Protein AF-A0A660RYU9-F1 (afdb_monomer_lite)

Secondary structure (DSSP, 8-state):
---------S--SSHHHHHHHHHHHHHHIIIIIIHHHHHHHHHHHHHHHHHHHHHHHHHHHHHHHHHHHHHHHHHSS--HHHHHHHHHHHHHHH-----HHHHHHT-SS---HHHHHHHHHHHHHHHHHHHSPPHHHHHH-TTHHHHHHHHHHHHHHHHHHHHHHHHHHHSTTTTHHHHTHHHHHHHHTTHHHHHHHHHHHHHIIIIIHHHHHHHHHHH------HHHHHHHHHTTSS-HHHHHHHHHHTT--HHHHHHHHHHTS-PPPHHHHHHHHHTTSS-HHHHHHHHHHTT--HHHHHHHHHHHHHHHHHHHHHHHHHHHHHHHHTTSS-HHHHHHHHHHTT--HHHHHHHHHHHHHHHHS--PPPHHHHHHHHHTTSS-HHHHHHHHHHTT--HHHHHHHHHHHH-

Radius of gyration: 52.43 Å; chains: 1; bounding box: 134×96×110 Å

Foldseek 3Di:
DDDDDPPDDPPPPPPPVVVVVVVVVVVCCCPPPCPPPVVVVVVVVVVVVVVCVVVVVVVCVVCVVVVVVVCCVVVVPPPLCPLVVVQVCCCVLQVAHDDSVVCVVQPDDDDDPVNVVVVCCRRVVSVCVQQDDDPVCCVVPVCVNVVSLVVSVVVLVVVLVVCLVVCVVPVVPPCVPVSCVSVVVCVVVVSVVVNCVSCVVVCCVVPVVVVVVVCCVVVVPDADDLLRLLVCVVVVVDDPVVSQVSVVVVVDDPVVNVVSNLVPPDQDDLVRLLVCCVVVVDDLVRQLVSVVSVVDDSVRSNVSSVCSPCVVVLVVLVVVLVVLLVCVLVVNDDPVVSVVSCVVSVPDPVRSVVSVVVSVVVVVPPPQQDLVRLLVCVLVVVAPLVRSLVSVVVVPDDSVRSNVSNVVSVD

Sequence (411 aa):
MPPELGRLAGLARGRGFLASVVRAILNFISDVVAGPLLKPFMAITTRISLWVQTSSARFTWVAAKHLTLAIFTNLTKPLPDFADFVAAFMSQVLGVSIDREYLRQQALPRWSRDVATRLGEAILKPMLGMILPTQKELKENPLAGIERFFSVNLKMQMSSWFLDLFGEIYSLGKIRALRNLPHNISWSLGLGWLSWLALGTPFRIAFVQPAEDYFNWIYRPARLTAAQVVDAYRKRLISKRTFQTLMAQLGYNDDFMYILYSLEEKEFTDSVLRRLLALDWIDLEDVEEELKRRGYTEKRAKLLARLLRDERKFDLIDKIVEEAIKRFQEGVIREEELERYLKAARWSEEERRLLFALIELKKRERRQLTPAQIASAYKQGLLPRALAKERLIELGFTEEDAELYISLKEK

Structure (mmCIF, N/CA/C/O backbone):
data_AF-A0A660RYU9-F1
#
_entry.id   AF-A0A660RYU9-F1
#
loop_
_atom_site.group_PDB
_atom_site.id
_atom_site.type_symbol
_atom_site.label_atom_id
_atom_site.label_alt_id
_atom_site.label_comp_id
_atom_site.label_asym_id
_atom_site.label_entity_id
_atom_site.label_seq_id
_atom_site.pdbx_PDB_ins_code
_atom_site.Cartn_x
_atom_site.Cartn_y
_atom_site.Cartn_z
_atom_site.occupancy
_atom_site.B_iso_or_equiv
_atom_site.auth_seq_id
_atom_site.auth_comp_id
_atom_site.auth_asym_id
_atom_site.auth_atom_id
_atom_site.pdbx_PDB_model_num
ATOM 1 N N . MET A 1 1 ? 28.788 -48.571 -20.718 1.00 49.59 1 MET A N 1
ATOM 2 C CA . MET A 1 1 ? 29.283 -49.486 -21.772 1.00 49.59 1 MET A CA 1
ATOM 3 C C . MET A 1 1 ? 28.427 -49.277 -23.007 1.00 49.59 1 MET A C 1
ATOM 5 O O . MET A 1 1 ? 27.210 -49.315 -22.870 1.00 49.59 1 MET A O 1
ATOM 9 N N . PRO A 1 2 ? 29.050 -48.873 -24.124 1.00 38.44 2 PRO A N 1
ATOM 10 C CA . PRO A 1 2 ? 29.442 -49.845 -25.150 1.00 38.44 2 PRO A CA 1
ATOM 11 C C . PRO A 1 2 ? 30.931 -49.734 -25.562 1.00 38.44 2 PRO A C 1
ATOM 13 O O . PRO A 1 2 ? 31.581 -48.748 -25.209 1.00 38.44 2 PRO A O 1
ATOM 16 N N . PRO A 1 3 ? 31.486 -50.752 -26.249 1.00 54.75 3 PRO A N 1
ATOM 17 C CA . PRO A 1 3 ? 32.877 -50.804 -26.698 1.00 54.75 3 PRO A CA 1
ATOM 18 C C . PRO A 1 3 ? 33.001 -50.352 -28.161 1.00 54.75 3 PRO A C 1
ATOM 20 O O . PRO A 1 3 ? 32.151 -50.719 -28.952 1.00 54.75 3 PRO A O 1
ATOM 23 N N . GLU A 1 4 ? 34.040 -49.586 -28.508 1.00 49.59 4 GLU A N 1
ATOM 24 C CA . GLU A 1 4 ? 34.749 -49.579 -29.811 1.00 49.59 4 GLU A CA 1
ATOM 25 C C . GLU A 1 4 ? 35.727 -48.387 -29.844 1.00 49.59 4 GLU A C 1
ATOM 27 O O . GLU A 1 4 ? 35.398 -47.304 -30.308 1.00 49.59 4 GLU A O 1
ATOM 32 N N . LEU A 1 5 ? 36.949 -48.564 -29.326 1.00 46.91 5 LEU A N 1
ATOM 33 C CA . LEU A 1 5 ? 38.071 -47.634 -29.541 1.00 46.91 5 LEU A CA 1
ATOM 34 C C . LEU A 1 5 ? 39.397 -48.397 -29.410 1.00 46.91 5 LEU A C 1
ATOM 36 O O . LEU A 1 5 ? 40.123 -48.298 -28.425 1.00 46.91 5 LEU A O 1
ATOM 40 N N . GLY A 1 6 ? 39.702 -49.212 -30.417 1.00 52.78 6 GLY A N 1
ATOM 41 C CA . GLY A 1 6 ? 40.923 -50.010 -30.447 1.00 52.78 6 GLY A CA 1
ATOM 42 C C . GLY A 1 6 ? 41.391 -50.286 -31.864 1.00 52.78 6 GLY A C 1
ATOM 43 O O . GLY A 1 6 ? 41.332 -51.432 -32.288 1.00 52.78 6 GLY A O 1
ATOM 44 N N . ARG A 1 7 ? 41.821 -49.248 -32.607 1.00 52.00 7 ARG A N 1
ATOM 45 C CA . ARG A 1 7 ? 42.565 -49.400 -33.880 1.00 52.00 7 ARG A CA 1
ATOM 46 C C . ARG A 1 7 ? 43.175 -48.092 -34.429 1.00 52.00 7 ARG A C 1
ATOM 48 O O . ARG A 1 7 ? 42.962 -47.760 -35.582 1.00 52.00 7 ARG A O 1
ATOM 55 N N . LEU A 1 8 ? 43.980 -47.350 -33.657 1.00 48.44 8 LEU A N 1
ATOM 56 C CA . LEU A 1 8 ? 44.830 -46.266 -34.208 1.00 48.44 8 LEU A CA 1
ATOM 57 C C . LEU A 1 8 ? 46.166 -46.109 -33.448 1.00 48.44 8 LEU A C 1
ATOM 59 O O . LEU A 1 8 ? 46.441 -45.073 -32.855 1.00 48.44 8 LEU A O 1
ATOM 63 N N . ALA A 1 9 ? 47.026 -47.133 -33.480 1.00 48.75 9 ALA A N 1
ATOM 64 C CA . ALA A 1 9 ? 48.369 -47.083 -32.872 1.00 48.75 9 ALA A CA 1
ATOM 65 C C . ALA A 1 9 ? 49.519 -47.441 -33.846 1.00 48.75 9 ALA A C 1
ATOM 67 O O . ALA A 1 9 ? 50.555 -47.945 -33.424 1.00 48.75 9 ALA A O 1
ATOM 68 N N . GLY A 1 10 ? 49.359 -47.183 -35.154 1.00 49.81 10 GLY A N 1
ATOM 69 C CA . GLY A 1 10 ? 50.318 -47.620 -36.188 1.00 49.81 10 GLY A CA 1
ATOM 70 C C . GLY A 1 10 ? 51.066 -46.544 -36.993 1.00 49.81 10 GLY A C 1
ATOM 71 O O . GLY A 1 10 ? 51.933 -46.902 -37.780 1.00 49.81 10 GLY A O 1
ATOM 72 N N . LEU A 1 11 ? 50.784 -45.241 -36.840 1.00 51.44 11 LEU A N 1
ATOM 73 C CA . LEU A 1 11 ? 51.283 -44.195 -37.767 1.00 51.44 11 LEU A CA 1
ATOM 74 C C . LEU A 1 11 ? 52.086 -43.056 -37.101 1.00 51.44 11 LEU A C 1
ATOM 76 O O . LEU A 1 11 ? 52.089 -41.922 -37.574 1.00 51.44 11 LEU A O 1
ATOM 80 N N . ALA A 1 12 ? 52.811 -43.346 -36.017 1.00 50.84 12 ALA A N 1
ATOM 81 C CA . ALA A 1 12 ? 53.565 -42.339 -35.254 1.00 50.84 12 ALA A CA 1
ATOM 82 C C . ALA A 1 12 ? 55.105 -42.445 -35.348 1.00 50.84 12 ALA A C 1
ATOM 84 O O . ALA A 1 12 ? 55.797 -41.914 -34.485 1.00 50.84 12 ALA A O 1
ATOM 85 N N . ARG A 1 13 ? 55.679 -43.086 -36.384 1.00 53.75 13 ARG A N 1
ATOM 86 C CA . ARG A 1 13 ? 57.154 -43.151 -36.571 1.00 53.75 13 ARG A CA 1
ATOM 87 C C . ARG A 1 13 ? 57.722 -42.430 -37.805 1.00 53.75 13 ARG A C 1
ATOM 89 O O . ARG A 1 13 ? 58.932 -42.419 -37.977 1.00 53.75 13 ARG A O 1
ATOM 96 N N . GLY A 1 14 ? 56.902 -41.760 -38.624 1.00 53.19 14 GLY A N 1
ATOM 97 C CA . GLY A 1 14 ? 57.367 -41.079 -39.852 1.00 53.19 14 GLY A CA 1
ATOM 98 C C . GLY A 1 14 ? 57.583 -39.557 -39.770 1.00 53.19 14 GLY A C 1
ATOM 99 O O . GLY A 1 14 ? 58.163 -38.974 -40.681 1.00 53.19 14 GLY A O 1
ATOM 100 N N . ARG A 1 15 ? 57.127 -38.875 -38.706 1.00 52.44 15 ARG A N 1
ATOM 101 C CA . ARG A 1 15 ? 57.098 -37.392 -38.662 1.00 52.44 15 ARG A CA 1
ATOM 102 C C . ARG A 1 15 ? 58.424 -36.718 -38.278 1.00 52.44 15 ARG A C 1
ATOM 104 O O . ARG A 1 15 ? 58.591 -35.536 -38.558 1.00 52.44 15 ARG A O 1
ATOM 111 N N . GLY A 1 16 ? 59.374 -37.446 -37.686 1.00 60.50 16 GLY A N 1
ATOM 112 C CA . GLY A 1 16 ? 60.662 -36.874 -37.263 1.00 60.50 16 GLY A CA 1
ATOM 113 C C . GLY A 1 16 ? 61.610 -36.544 -38.421 1.00 60.50 16 GLY A C 1
ATOM 114 O O . GLY A 1 16 ? 62.287 -35.521 -38.388 1.00 60.50 16 GLY A O 1
ATOM 115 N N . PHE A 1 17 ? 61.615 -37.368 -39.473 1.00 68.56 17 PHE A N 1
ATOM 116 C CA . PHE A 1 17 ? 62.574 -37.258 -40.577 1.00 68.56 17 PHE A CA 1
ATOM 117 C C . PHE A 1 17 ? 62.232 -36.129 -41.563 1.00 68.56 17 PHE A C 1
ATOM 119 O O . PHE A 1 17 ? 63.109 -35.393 -42.008 1.00 68.56 17 PHE A O 1
ATOM 126 N N . LEU A 1 18 ? 60.944 -35.917 -41.856 1.00 64.25 18 LEU A N 1
ATOM 127 C CA . LEU A 1 18 ? 60.528 -34.826 -42.745 1.00 64.25 18 LEU A CA 1
ATOM 128 C C . LEU A 1 18 ? 60.808 -33.449 -42.120 1.00 64.25 18 LEU A C 1
ATOM 130 O O . LEU A 1 18 ? 61.234 -32.521 -42.803 1.00 64.25 18 LEU A O 1
ATOM 134 N N . ALA A 1 19 ? 60.619 -33.328 -40.802 1.00 69.94 19 ALA A N 1
ATOM 135 C CA . ALA A 1 19 ? 60.858 -32.086 -40.077 1.00 69.94 19 ALA A CA 1
ATOM 136 C C . ALA A 1 19 ? 62.350 -31.716 -40.008 1.00 69.94 19 ALA A C 1
ATOM 138 O O . ALA A 1 19 ? 62.674 -30.528 -40.023 1.00 69.94 19 ALA A O 1
ATOM 139 N N . SER A 1 20 ? 63.263 -32.696 -39.962 1.00 74.81 20 SER A N 1
ATOM 140 C CA . SER A 1 20 ? 64.707 -32.427 -39.978 1.00 74.81 20 SER A CA 1
ATOM 141 C C . SER A 1 20 ? 65.204 -32.016 -41.365 1.00 74.81 20 SER A C 1
ATOM 143 O O . SER A 1 20 ? 66.007 -31.091 -41.468 1.00 74.81 20 SER A O 1
ATOM 145 N N . VAL A 1 21 ? 64.686 -32.634 -42.432 1.00 74.19 21 VAL A N 1
ATOM 146 C CA . VAL A 1 21 ? 65.067 -32.302 -43.817 1.00 74.19 21 VAL A CA 1
ATOM 147 C C . VAL A 1 21 ? 64.586 -30.902 -44.210 1.00 74.19 21 VAL A C 1
ATOM 149 O O . VAL A 1 21 ? 65.364 -30.113 -44.740 1.00 74.19 21 VAL A O 1
ATOM 152 N N . VAL A 1 22 ? 63.343 -30.538 -43.873 1.00 73.44 22 VAL A N 1
ATOM 153 C CA . VAL A 1 22 ? 62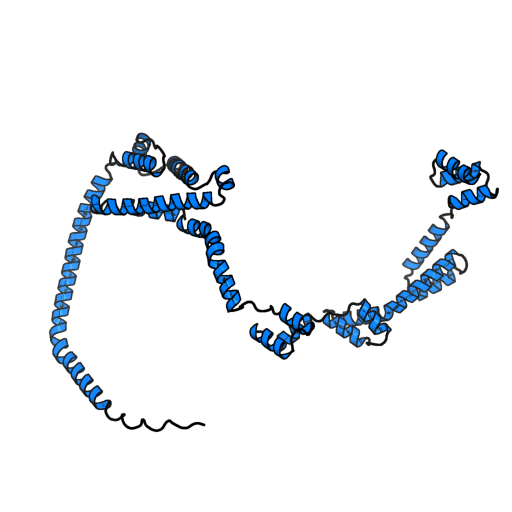.809 -29.191 -44.151 1.00 73.44 22 VAL A CA 1
ATOM 154 C C . VAL A 1 22 ? 63.606 -28.111 -43.414 1.00 73.44 22 VAL A C 1
ATOM 156 O O . VAL A 1 22 ? 63.889 -27.054 -43.976 1.00 73.44 22 VAL A O 1
ATOM 159 N N . ARG A 1 23 ? 64.031 -28.382 -42.174 1.00 77.44 23 ARG A N 1
ATOM 160 C CA . ARG A 1 23 ? 64.820 -27.430 -41.382 1.00 77.44 23 ARG A CA 1
ATOM 161 C C . ARG A 1 23 ? 66.232 -27.234 -41.948 1.00 77.44 23 ARG A C 1
ATOM 163 O O . ARG A 1 23 ? 66.719 -26.110 -41.970 1.00 77.44 23 ARG A O 1
ATOM 170 N N . ALA A 1 24 ? 66.856 -28.295 -42.464 1.00 78.62 24 ALA A N 1
ATOM 171 C CA . ALA A 1 24 ? 68.161 -28.206 -43.120 1.00 78.62 24 ALA A CA 1
ATOM 172 C C . ALA A 1 24 ? 68.103 -27.400 -44.433 1.00 78.62 24 ALA A C 1
ATOM 174 O O . ALA A 1 24 ? 68.978 -26.573 -44.683 1.00 78.62 24 ALA A O 1
ATOM 175 N N . ILE A 1 25 ? 67.045 -27.580 -45.233 1.00 71.00 25 ILE A N 1
ATOM 176 C CA . ILE A 1 25 ? 66.846 -26.834 -46.487 1.00 71.00 25 ILE A CA 1
ATOM 177 C C . ILE A 1 25 ? 66.604 -25.343 -46.212 1.00 71.00 25 ILE A C 1
ATOM 179 O O . ILE A 1 25 ? 67.188 -24.494 -46.881 1.00 71.00 25 ILE A O 1
ATOM 183 N N . LEU A 1 26 ? 65.794 -25.009 -45.202 1.00 70.38 26 LEU A N 1
ATOM 184 C CA . LEU A 1 26 ? 65.529 -23.613 -44.835 1.00 70.38 26 LEU A CA 1
ATOM 185 C C . LEU A 1 26 ? 66.786 -22.890 -44.333 1.00 70.38 26 LEU A C 1
ATOM 187 O O . LEU A 1 26 ? 67.020 -21.745 -44.720 1.00 70.38 26 LEU A O 1
ATOM 191 N N . ASN A 1 27 ? 67.622 -23.566 -43.542 1.00 76.12 27 ASN A N 1
ATOM 192 C CA . ASN A 1 27 ? 68.881 -22.990 -43.070 1.00 76.12 27 ASN A CA 1
ATOM 193 C C . ASN A 1 27 ? 69.871 -22.772 -44.227 1.00 76.12 27 ASN A C 1
ATOM 195 O O . ASN A 1 27 ? 70.494 -21.719 -44.307 1.00 76.12 27 ASN A O 1
ATOM 199 N N . PHE A 1 28 ? 69.949 -23.700 -45.186 1.00 74.00 28 PHE A N 1
ATOM 200 C CA . PHE A 1 28 ? 70.798 -23.534 -46.370 1.00 74.00 28 PHE A CA 1
ATOM 201 C C . PHE A 1 28 ? 70.354 -22.358 -47.257 1.00 74.00 28 PHE A C 1
ATOM 203 O O . PHE A 1 28 ? 71.186 -21.573 -47.710 1.00 74.00 28 PHE A O 1
ATOM 210 N N . ILE A 1 29 ? 69.045 -22.188 -47.475 1.00 63.22 29 ILE A N 1
ATOM 211 C CA . ILE A 1 29 ? 68.505 -21.062 -48.258 1.00 63.22 29 ILE A CA 1
ATOM 212 C C . ILE A 1 29 ? 68.775 -19.724 -47.550 1.00 63.22 29 ILE A C 1
ATOM 214 O O . ILE A 1 29 ? 69.173 -18.754 -48.198 1.00 63.22 29 ILE A O 1
ATOM 218 N N . SER A 1 30 ? 68.608 -19.675 -46.226 1.00 66.38 30 SER A N 1
ATOM 219 C CA . SER A 1 30 ? 68.914 -18.487 -45.419 1.00 66.38 30 SER A CA 1
ATOM 220 C C . SER A 1 30 ? 70.394 -18.098 -45.515 1.00 66.38 30 SER A C 1
ATOM 222 O O . SER A 1 30 ? 70.722 -16.944 -45.803 1.00 66.38 30 SER A O 1
ATOM 224 N N . ASP A 1 31 ? 71.292 -19.065 -45.337 1.00 69.25 31 ASP A N 1
ATOM 225 C CA . ASP A 1 31 ? 72.711 -18.765 -45.143 1.00 69.25 31 ASP A CA 1
ATOM 226 C C . ASP A 1 31 ? 73.472 -18.585 -46.462 1.00 69.25 31 ASP A C 1
ATOM 228 O O . ASP A 1 31 ? 74.396 -17.774 -46.534 1.00 69.25 31 ASP A O 1
ATOM 232 N N . VAL A 1 32 ? 73.061 -19.277 -47.530 1.00 64.06 32 VAL A N 1
ATOM 233 C CA . VAL A 1 32 ? 73.774 -19.258 -48.819 1.00 64.06 32 VAL A CA 1
ATOM 234 C C . VAL A 1 32 ? 73.149 -18.286 -49.820 1.00 64.06 32 VAL A C 1
ATOM 236 O O . VAL A 1 32 ? 73.876 -17.619 -50.555 1.00 64.06 32 VAL A O 1
ATOM 239 N N . VAL A 1 33 ? 71.817 -18.167 -49.851 1.00 58.94 33 VAL A N 1
ATOM 240 C CA . VAL A 1 33 ? 71.118 -17.377 -50.882 1.00 58.94 33 VAL A CA 1
ATOM 241 C C . VAL A 1 33 ? 70.778 -15.973 -50.386 1.00 58.94 33 VAL A C 1
ATOM 243 O O . VAL A 1 33 ? 70.973 -15.000 -51.115 1.00 58.94 33 VAL A O 1
ATOM 246 N N . ALA A 1 34 ? 70.305 -15.835 -49.144 1.00 56.84 34 ALA A N 1
ATOM 247 C CA . ALA A 1 34 ? 69.896 -14.532 -48.623 1.00 56.84 34 ALA A CA 1
ATOM 248 C C . ALA A 1 34 ? 71.085 -13.706 -48.091 1.00 56.84 34 ALA A C 1
ATOM 250 O O . ALA A 1 34 ? 71.183 -12.517 -48.380 1.00 56.84 34 ALA A O 1
ATOM 251 N N . GLY A 1 35 ? 72.039 -14.301 -47.373 1.00 62.44 35 GLY A N 1
ATOM 252 C CA . GLY A 1 35 ? 73.116 -13.556 -46.697 1.00 62.44 35 GLY A CA 1
ATOM 253 C C . GLY A 1 35 ? 73.954 -12.592 -47.572 1.00 62.44 35 GLY A C 1
ATOM 254 O O . GLY A 1 35 ? 74.099 -11.423 -47.192 1.00 62.44 35 GLY A O 1
ATOM 255 N N . PRO A 1 36 ? 74.504 -13.023 -48.728 1.00 63.31 36 PRO A N 1
ATOM 256 C CA . PRO A 1 36 ? 75.449 -12.204 -49.504 1.00 63.31 36 PRO A CA 1
ATOM 257 C C . PRO A 1 36 ? 74.794 -11.164 -50.428 1.00 63.31 36 PRO A C 1
ATOM 259 O O . PRO A 1 36 ? 75.385 -10.116 -50.684 1.00 63.31 36 PRO A O 1
ATOM 262 N N . LEU A 1 37 ? 73.575 -11.423 -50.919 1.00 57.09 37 LEU A N 1
ATOM 263 C CA . LEU A 1 37 ? 72.894 -10.570 -51.907 1.00 57.09 37 LEU A CA 1
ATOM 264 C C . LEU A 1 37 ? 71.907 -9.576 -51.278 1.00 57.09 37 LEU A C 1
ATOM 266 O O . LEU A 1 37 ? 71.734 -8.473 -51.801 1.00 57.09 37 LEU A O 1
ATOM 270 N N . LEU A 1 38 ? 71.298 -9.908 -50.133 1.00 60.53 38 LEU A N 1
ATOM 271 C CA . LEU A 1 38 ? 70.283 -9.039 -49.524 1.00 60.53 38 LEU A CA 1
ATOM 272 C C . LEU A 1 38 ? 70.888 -7.758 -48.938 1.00 60.53 38 LEU A C 1
ATOM 274 O O . LEU A 1 38 ? 70.277 -6.697 -49.021 1.00 60.53 38 LEU A O 1
ATOM 278 N N . LYS A 1 39 ? 72.098 -7.824 -48.367 1.00 65.50 39 LYS A N 1
ATOM 279 C CA . LYS A 1 39 ? 72.768 -6.656 -47.767 1.00 65.50 39 LYS A CA 1
ATOM 280 C C . LYS A 1 39 ? 73.077 -5.539 -48.780 1.00 65.50 39 LYS A C 1
ATOM 282 O O . LYS A 1 39 ? 72.679 -4.403 -48.515 1.00 65.50 39 LYS A O 1
ATOM 287 N N . PRO A 1 40 ? 73.730 -5.799 -49.930 1.00 66.38 40 PRO A N 1
ATOM 288 C CA . PRO A 1 40 ? 73.961 -4.757 -50.931 1.00 66.38 40 PRO A CA 1
ATOM 289 C C . PRO A 1 40 ? 72.658 -4.275 -51.583 1.00 66.38 40 PRO A C 1
ATOM 291 O O . PRO A 1 40 ? 72.509 -3.075 -51.809 1.00 66.38 40 PRO A O 1
ATOM 294 N N . PHE A 1 41 ? 71.681 -5.161 -51.805 1.00 65.50 41 PHE A N 1
ATOM 295 C CA . PHE A 1 41 ? 70.374 -4.773 -52.340 1.00 65.50 41 PHE A CA 1
ATOM 296 C C . PHE A 1 41 ? 69.625 -3.821 -51.396 1.00 65.50 41 PHE A C 1
ATOM 298 O O . PHE A 1 41 ? 69.189 -2.754 -51.823 1.00 65.50 41 PHE A O 1
ATOM 305 N N . MET A 1 42 ? 69.562 -4.139 -50.099 1.00 65.12 42 MET A N 1
ATOM 306 C CA . MET A 1 42 ? 68.939 -3.275 -49.090 1.00 65.12 42 MET A CA 1
ATOM 307 C C . MET A 1 42 ? 69.674 -1.938 -48.938 1.00 65.12 42 MET A C 1
ATOM 309 O O . MET A 1 42 ? 69.041 -0.902 -48.751 1.00 65.12 42 MET A O 1
ATOM 313 N N . ALA A 1 43 ? 71.003 -1.912 -49.074 1.00 70.81 43 ALA A N 1
ATOM 314 C CA . ALA A 1 43 ? 71.763 -0.662 -49.058 1.00 70.81 43 ALA A CA 1
ATOM 315 C C . ALA A 1 43 ? 71.441 0.235 -50.271 1.00 70.81 43 ALA A C 1
ATOM 317 O O . ALA A 1 43 ? 71.323 1.454 -50.124 1.00 70.81 43 ALA A O 1
ATOM 318 N N . ILE A 1 44 ? 71.256 -0.355 -51.457 1.00 67.31 44 ILE A N 1
ATOM 319 C CA . ILE A 1 44 ? 70.885 0.364 -52.683 1.00 67.31 44 ILE A CA 1
ATOM 320 C C . ILE A 1 44 ? 69.445 0.878 -52.597 1.00 67.31 44 ILE A C 1
ATOM 322 O O . ILE A 1 44 ? 69.214 2.062 -52.843 1.00 67.31 44 ILE A O 1
ATOM 326 N N . THR A 1 45 ? 68.484 0.047 -52.184 1.00 59.78 45 THR A N 1
ATOM 327 C CA . THR A 1 45 ? 67.079 0.468 -52.051 1.00 59.78 45 THR A CA 1
ATOM 328 C C . THR A 1 45 ? 66.910 1.547 -50.988 1.00 59.78 45 THR A C 1
ATOM 330 O O . THR A 1 45 ? 66.172 2.504 -51.208 1.00 59.78 45 THR A O 1
ATOM 333 N N . THR A 1 46 ? 67.659 1.474 -49.885 1.00 67.75 46 THR A N 1
ATOM 334 C CA . THR A 1 46 ? 67.637 2.513 -48.845 1.00 67.75 46 THR A CA 1
ATOM 335 C C . THR A 1 46 ? 68.210 3.834 -49.364 1.00 67.75 46 THR A C 1
ATOM 337 O O . THR A 1 46 ? 67.625 4.886 -49.120 1.00 67.75 46 THR A O 1
ATOM 340 N N . ARG A 1 47 ? 69.306 3.811 -50.139 1.00 66.69 47 ARG A N 1
ATOM 341 C CA . ARG A 1 47 ? 69.883 5.029 -50.743 1.00 66.69 47 ARG A CA 1
ATOM 342 C C . ARG A 1 47 ? 68.989 5.632 -51.828 1.00 66.69 47 ARG A C 1
ATOM 344 O O . ARG A 1 47 ? 68.839 6.850 -51.860 1.00 66.69 47 ARG A O 1
ATOM 351 N N . ILE A 1 48 ? 68.360 4.804 -52.664 1.00 52.78 48 ILE A N 1
ATOM 352 C CA . ILE A 1 48 ? 67.377 5.253 -53.661 1.00 52.78 48 ILE A CA 1
ATOM 353 C C . ILE A 1 48 ? 66.149 5.838 -52.956 1.00 52.78 48 ILE A C 1
ATOM 355 O O . ILE A 1 48 ? 65.709 6.922 -53.319 1.00 52.78 48 ILE A O 1
ATOM 359 N N . SER A 1 49 ? 65.647 5.194 -51.899 1.00 51.69 49 SER A N 1
ATOM 360 C CA . SER A 1 49 ? 64.540 5.709 -51.084 1.00 51.69 49 SER A CA 1
ATOM 361 C C . SER A 1 49 ? 64.876 7.062 -50.457 1.00 51.69 49 SER A C 1
ATOM 363 O O . SER A 1 49 ? 64.070 7.985 -50.533 1.00 51.69 49 SER A O 1
ATOM 365 N N . LEU A 1 50 ? 66.073 7.220 -49.883 1.00 64.31 50 LEU A N 1
ATOM 366 C CA . LEU A 1 50 ? 66.501 8.488 -49.285 1.00 64.31 50 LEU A CA 1
ATOM 367 C C . LEU A 1 50 ? 66.650 9.595 -50.342 1.00 64.31 50 LEU A C 1
ATOM 369 O O . LEU A 1 50 ? 66.268 10.742 -50.107 1.00 64.31 50 LEU A O 1
ATOM 373 N N . TRP A 1 51 ? 67.181 9.261 -51.521 1.00 61.78 51 TRP A N 1
ATOM 374 C CA . TRP A 1 51 ? 67.333 10.195 -52.638 1.00 61.78 51 TRP A CA 1
ATOM 375 C C . TRP A 1 51 ? 65.985 10.599 -53.247 1.00 61.78 51 TRP A C 1
ATOM 377 O O . TRP A 1 51 ? 65.765 11.779 -53.515 1.00 61.78 51 TRP A O 1
ATOM 387 N N . VAL A 1 52 ? 65.050 9.654 -53.385 1.00 52.75 52 VAL A N 1
ATOM 388 C CA . VAL A 1 52 ? 63.674 9.920 -53.820 1.00 52.75 52 VAL A CA 1
ATOM 389 C C . VAL A 1 52 ? 62.954 10.776 -52.786 1.00 52.75 52 VAL A C 1
ATOM 391 O O . VAL A 1 52 ? 62.366 11.773 -53.176 1.00 52.75 52 VAL A O 1
ATOM 394 N N . GLN A 1 53 ? 63.064 10.478 -51.487 1.00 53.91 53 GLN A N 1
ATOM 395 C CA . GLN A 1 53 ? 62.433 11.270 -50.423 1.00 53.91 53 GLN A CA 1
ATOM 396 C C . GLN A 1 53 ? 62.985 12.699 -50.339 1.00 53.91 53 GLN A C 1
ATOM 398 O O . GLN A 1 53 ? 62.225 13.649 -50.164 1.00 53.91 53 GLN A O 1
ATOM 403 N N . THR A 1 54 ? 64.298 12.884 -50.493 1.00 62.50 54 THR A N 1
ATOM 404 C CA . THR A 1 54 ? 64.925 14.217 -50.443 1.00 62.50 54 THR A CA 1
ATOM 405 C C . THR A 1 54 ? 64.678 15.030 -51.716 1.00 62.50 54 THR A C 1
ATOM 407 O O . THR A 1 54 ? 64.429 16.235 -51.636 1.00 62.50 54 THR A O 1
ATOM 410 N N . SER A 1 55 ? 64.660 14.383 -52.884 1.00 52.22 55 SER A N 1
ATOM 411 C CA . SER A 1 55 ? 64.314 15.015 -54.164 1.00 52.22 55 SER A CA 1
ATOM 412 C C . SER A 1 55 ? 62.824 15.343 -54.248 1.00 52.22 55 SER A C 1
ATOM 414 O O . SER A 1 55 ? 62.464 16.449 -54.651 1.00 52.22 55 SER A O 1
ATOM 416 N N . SER A 1 56 ? 61.954 14.442 -53.780 1.00 47.81 56 SER A N 1
ATOM 417 C CA . SER A 1 56 ? 60.517 14.685 -53.698 1.00 47.81 56 SER A CA 1
ATOM 418 C C . SER A 1 56 ? 60.206 15.779 -52.695 1.00 47.81 56 SER A C 1
ATOM 420 O O . SER A 1 56 ? 59.361 16.601 -53.001 1.00 47.81 56 SER A O 1
ATOM 422 N N . ALA A 1 57 ? 60.899 15.847 -51.550 1.00 54.03 57 ALA A N 1
ATOM 423 C CA . ALA A 1 57 ? 60.711 16.907 -50.558 1.00 54.03 57 ALA A CA 1
ATOM 424 C C . ALA A 1 57 ? 61.149 18.286 -51.076 1.00 54.03 57 ALA A C 1
ATOM 426 O O . ALA A 1 57 ? 60.472 19.279 -50.830 1.00 54.03 57 ALA A O 1
ATOM 427 N N . ARG A 1 58 ? 62.255 18.374 -51.830 1.00 57.38 58 ARG A N 1
ATOM 428 C CA . ARG A 1 58 ? 62.683 19.641 -52.449 1.00 57.38 58 ARG A CA 1
ATOM 429 C C . ARG A 1 58 ? 61.753 20.067 -53.582 1.00 57.38 58 ARG A C 1
ATOM 431 O O . ARG A 1 58 ? 61.398 21.241 -53.655 1.00 57.38 58 ARG A O 1
ATOM 438 N N . PHE A 1 59 ? 61.317 19.129 -54.423 1.00 52.12 59 PHE A N 1
ATOM 439 C CA . PHE A 1 59 ? 60.353 19.411 -55.485 1.00 52.12 59 PHE A CA 1
ATOM 440 C C . PHE A 1 59 ? 58.983 19.791 -54.915 1.00 52.12 59 PHE A C 1
ATOM 442 O O . PHE A 1 59 ? 58.427 20.801 -55.331 1.00 52.12 59 PHE A O 1
ATOM 449 N N . THR A 1 60 ? 58.463 19.068 -53.917 1.00 52.16 60 THR A N 1
ATOM 450 C CA . THR A 1 60 ? 57.199 19.429 -53.262 1.00 52.16 60 THR A CA 1
ATOM 451 C C . THR A 1 60 ? 57.312 20.727 -52.494 1.00 52.16 60 THR A C 1
ATOM 453 O O . THR A 1 60 ? 56.346 21.468 -52.508 1.00 52.16 60 THR A O 1
ATOM 456 N N . TRP A 1 61 ? 58.450 21.076 -51.891 1.00 54.66 61 TRP A N 1
ATOM 457 C CA . TRP A 1 61 ? 58.590 22.364 -51.206 1.00 54.66 61 TRP A CA 1
ATOM 458 C C . TRP A 1 61 ? 58.658 23.545 -52.183 1.00 54.66 61 TRP A C 1
ATOM 460 O O . TRP A 1 61 ? 58.003 24.559 -51.958 1.00 54.66 61 TRP A O 1
ATOM 470 N N . VAL A 1 62 ? 59.380 23.422 -53.302 1.00 60.81 62 VAL A N 1
ATOM 471 C CA . VAL A 1 62 ? 59.444 24.472 -54.338 1.00 60.81 62 VAL A CA 1
ATOM 472 C C . VAL A 1 62 ? 58.119 24.577 -55.099 1.00 60.81 62 VAL A C 1
ATOM 474 O O . VAL A 1 62 ? 57.604 25.681 -55.281 1.00 60.81 62 VAL A O 1
ATOM 477 N N . ALA A 1 63 ? 57.516 23.444 -55.469 1.00 50.19 63 ALA A N 1
ATOM 478 C CA . ALA A 1 63 ? 56.198 23.400 -56.091 1.00 50.19 63 ALA A CA 1
ATOM 479 C C . ALA A 1 63 ? 55.115 23.895 -55.130 1.00 50.19 63 ALA A C 1
ATOM 481 O O . ALA A 1 63 ? 54.294 24.701 -55.539 1.00 50.19 63 ALA A O 1
ATOM 482 N N . ALA A 1 64 ? 55.140 23.515 -53.849 1.00 53.06 64 ALA A N 1
ATOM 483 C CA . ALA A 1 64 ? 54.224 24.047 -52.844 1.00 53.06 64 ALA A CA 1
ATOM 484 C C . ALA A 1 64 ? 54.463 25.535 -52.623 1.00 53.06 64 ALA A C 1
ATOM 486 O O . ALA A 1 64 ? 53.492 26.265 -52.530 1.00 53.06 64 ALA A O 1
ATOM 487 N N . LYS A 1 65 ? 55.699 26.039 -52.603 1.00 61.44 65 LYS A N 1
ATOM 488 C CA . LYS A 1 65 ? 55.957 27.478 -52.463 1.00 61.44 65 LYS A CA 1
ATOM 489 C C . LYS A 1 65 ? 55.400 28.261 -53.651 1.00 61.44 65 LYS A C 1
ATOM 491 O O . LYS A 1 65 ? 54.678 29.225 -53.430 1.00 61.44 65 LYS A O 1
ATOM 496 N N . HIS A 1 66 ? 55.660 27.838 -54.889 1.00 56.00 66 HIS A N 1
ATOM 497 C CA . HIS A 1 66 ? 55.129 28.511 -56.081 1.00 56.00 66 HIS A CA 1
ATOM 498 C C . HIS A 1 66 ? 53.618 28.338 -56.237 1.00 56.00 66 HIS A C 1
ATOM 500 O O . HIS A 1 66 ? 52.933 29.300 -56.568 1.00 56.00 66 HIS A O 1
ATOM 506 N N . LEU A 1 67 ? 53.084 27.155 -55.935 1.00 49.78 67 LEU A N 1
ATOM 507 C CA . LEU A 1 67 ? 51.653 26.879 -55.944 1.00 49.78 67 LEU A CA 1
ATOM 508 C C . LEU A 1 67 ? 50.944 27.674 -54.848 1.00 49.78 67 LEU A C 1
ATOM 510 O O . LEU A 1 67 ? 49.935 28.292 -55.132 1.00 49.78 67 LEU A O 1
ATOM 514 N N . THR A 1 68 ? 51.486 27.746 -53.632 1.00 54.12 68 THR A N 1
ATOM 515 C CA . THR A 1 68 ? 50.908 28.533 -52.532 1.00 54.12 68 THR A CA 1
ATOM 516 C C . THR A 1 68 ? 51.000 30.022 -52.836 1.00 54.12 68 THR A C 1
ATOM 518 O O . THR A 1 68 ? 50.017 30.711 -52.619 1.00 54.12 68 THR A O 1
ATOM 521 N N . LEU A 1 69 ? 52.102 30.524 -53.413 1.00 53.97 69 LEU A N 1
ATOM 522 C CA . LEU A 1 69 ? 52.219 31.933 -53.813 1.00 53.97 69 LEU A CA 1
ATOM 523 C C . LEU A 1 69 ? 51.259 32.281 -54.966 1.00 53.97 69 LEU A C 1
ATOM 525 O O . LEU A 1 69 ? 50.619 33.327 -54.916 1.00 53.97 69 LEU A O 1
ATOM 529 N N . ALA A 1 70 ? 51.109 31.401 -55.965 1.00 49.62 70 ALA A N 1
ATOM 530 C CA . ALA A 1 70 ? 50.187 31.558 -57.098 1.00 49.62 70 ALA A CA 1
ATOM 531 C C . ALA A 1 70 ? 48.713 31.379 -56.698 1.00 49.62 70 ALA A C 1
ATOM 533 O O . ALA A 1 70 ? 47.830 32.028 -57.255 1.00 49.62 70 ALA A O 1
ATOM 534 N N . ILE A 1 71 ? 48.439 30.516 -55.719 1.00 50.62 71 ILE A N 1
ATOM 535 C CA . ILE A 1 71 ? 47.124 30.337 -55.108 1.00 50.62 71 ILE A CA 1
ATOM 536 C C . ILE A 1 71 ? 46.798 31.551 -54.236 1.00 50.62 71 ILE A C 1
ATOM 538 O O . ILE A 1 71 ? 45.717 32.093 -54.389 1.00 50.62 71 ILE A O 1
ATOM 542 N N . PHE A 1 72 ? 47.712 32.060 -53.405 1.00 48.34 72 PHE A N 1
ATOM 543 C CA . PHE A 1 72 ? 47.465 33.254 -52.583 1.00 48.34 72 PHE A CA 1
ATOM 544 C C . PHE A 1 72 ? 47.291 34.527 -53.418 1.00 48.34 72 PHE A C 1
ATOM 546 O O . PHE A 1 72 ? 46.449 35.356 -53.090 1.00 48.34 72 PHE A O 1
ATOM 553 N N . THR A 1 73 ? 48.038 34.690 -54.513 1.00 50.44 73 THR A N 1
ATOM 554 C CA . THR A 1 73 ? 47.898 35.857 -55.408 1.00 50.44 73 THR A CA 1
ATOM 555 C C . THR A 1 73 ? 46.658 35.795 -56.305 1.00 50.44 73 THR A C 1
ATOM 557 O O . THR A 1 73 ? 46.172 36.845 -56.719 1.00 50.44 73 THR A O 1
ATOM 560 N N . ASN A 1 74 ? 46.100 34.604 -56.568 1.00 49.19 74 ASN A N 1
ATOM 561 C CA . ASN A 1 74 ? 44.832 34.452 -57.295 1.00 49.19 74 ASN A CA 1
ATOM 562 C C . ASN A 1 74 ? 43.600 34.312 -56.381 1.00 49.19 74 ASN A C 1
ATOM 564 O O . ASN A 1 74 ? 42.513 34.681 -56.806 1.00 49.19 74 ASN A O 1
ATOM 568 N N . LEU A 1 75 ? 43.744 33.834 -55.138 1.00 46.03 75 LEU A N 1
ATOM 569 C CA . LEU A 1 75 ? 42.656 33.742 -54.149 1.00 46.03 75 LEU A CA 1
ATOM 570 C C . LEU A 1 75 ? 42.385 35.064 -53.426 1.00 46.03 75 LEU A C 1
ATOM 572 O O . LEU A 1 75 ? 41.285 35.252 -52.920 1.00 46.03 75 LEU A O 1
ATOM 576 N N . THR A 1 76 ? 43.364 35.970 -53.343 1.00 48.31 76 THR A N 1
ATOM 577 C CA . THR A 1 76 ? 43.152 37.300 -52.738 1.00 48.31 76 THR A CA 1
ATOM 578 C C . THR A 1 76 ? 42.549 38.312 -53.709 1.00 48.31 76 THR A C 1
ATOM 580 O O . THR A 1 76 ? 42.116 39.378 -53.280 1.00 48.31 76 THR A O 1
ATOM 583 N N . LYS A 1 77 ? 42.448 37.978 -55.003 1.00 48.50 77 LYS A N 1
ATOM 584 C CA . LYS A 1 77 ? 41.577 38.711 -55.921 1.00 48.50 77 LYS A CA 1
ATOM 585 C C . LYS A 1 77 ? 40.150 38.224 -55.668 1.00 48.50 77 LYS A C 1
ATOM 587 O O . LYS A 1 77 ? 39.900 37.038 -55.890 1.00 48.50 77 LYS A O 1
ATOM 592 N N . PRO A 1 78 ? 39.222 39.073 -55.190 1.00 48.38 78 PRO A N 1
ATOM 593 C CA . PRO A 1 78 ? 37.828 38.674 -55.087 1.00 48.38 78 PRO A CA 1
ATOM 594 C C . PRO A 1 78 ? 37.386 38.265 -56.489 1.00 48.38 78 PRO A C 1
ATOM 596 O O . PRO A 1 78 ? 37.394 39.091 -57.400 1.00 48.38 78 PRO A O 1
ATOM 599 N N . LEU A 1 79 ? 37.080 36.979 -56.685 1.00 53.28 79 LEU A N 1
ATOM 600 C CA . LEU A 1 79 ? 36.417 36.525 -57.901 1.00 53.28 79 LEU A CA 1
ATOM 601 C C . LEU A 1 79 ? 35.127 37.353 -57.993 1.00 53.28 79 LEU A C 1
ATOM 603 O O . LEU A 1 79 ? 34.277 37.191 -57.110 1.00 53.28 79 LEU A O 1
ATOM 607 N N . PRO A 1 80 ? 34.968 38.239 -58.997 1.00 55.25 80 PRO A N 1
ATOM 608 C CA . PRO A 1 80 ? 33.756 39.049 -59.147 1.00 55.25 80 PRO A CA 1
ATOM 609 C C . PRO A 1 80 ? 32.490 38.174 -59.164 1.00 55.25 80 PRO A C 1
ATOM 611 O O . PRO A 1 80 ? 31.424 38.608 -58.729 1.00 55.25 80 PRO A O 1
ATOM 614 N N . ASP A 1 81 ? 32.673 36.910 -59.557 1.00 67.56 81 ASP A N 1
ATOM 615 C CA . ASP A 1 81 ? 31.652 35.893 -59.763 1.00 67.56 81 ASP A CA 1
ATOM 616 C C . ASP A 1 81 ? 31.286 35.079 -58.506 1.00 67.56 81 ASP A C 1
ATOM 618 O O . ASP A 1 81 ? 30.318 34.322 -58.542 1.00 67.56 81 ASP A O 1
ATOM 622 N N . PHE A 1 82 ? 32.006 35.188 -57.376 1.00 69.44 82 PHE A N 1
ATOM 623 C CA . PHE A 1 82 ? 31.659 34.387 -56.185 1.00 69.44 82 PHE A CA 1
ATOM 624 C C . PHE A 1 82 ? 30.347 34.853 -55.542 1.00 69.44 82 PHE A C 1
ATOM 626 O O . PHE A 1 82 ? 29.510 34.032 -55.173 1.00 69.44 82 PHE A O 1
ATOM 633 N N . ALA A 1 83 ? 30.138 36.168 -55.447 1.00 73.69 83 ALA A N 1
ATOM 634 C CA . ALA A 1 83 ? 28.884 36.732 -54.953 1.00 73.69 83 ALA A CA 1
ATOM 635 C C . ALA A 1 83 ? 27.704 36.375 -55.871 1.00 73.69 83 ALA A C 1
ATOM 637 O O . ALA A 1 83 ? 26.624 36.054 -55.378 1.00 73.69 83 ALA A O 1
ATOM 638 N N . ASP A 1 84 ? 27.924 36.362 -57.190 1.00 78.31 84 ASP A N 1
ATOM 639 C CA . ASP A 1 84 ? 26.916 35.941 -58.166 1.00 78.31 84 ASP A CA 1
ATOM 640 C C . ASP A 1 84 ? 26.604 34.449 -58.054 1.00 78.31 84 ASP A C 1
ATOM 642 O O . ASP A 1 84 ? 25.434 34.069 -58.072 1.00 78.31 84 ASP A O 1
ATOM 646 N N . PHE A 1 85 ? 27.626 33.608 -57.870 1.00 73.75 85 PHE A N 1
ATOM 647 C CA . PHE A 1 85 ? 27.453 32.177 -57.644 1.00 73.75 85 PHE A CA 1
ATOM 648 C C . PHE A 1 85 ? 26.665 31.903 -56.362 1.00 73.75 85 PHE A C 1
ATOM 650 O O . PHE A 1 85 ? 25.698 31.148 -56.396 1.00 73.75 85 PHE A O 1
ATOM 657 N N . VAL A 1 86 ? 27.036 32.531 -55.240 1.00 71.19 86 VAL A N 1
ATOM 658 C CA . VAL A 1 86 ? 26.323 32.361 -53.966 1.00 71.19 86 VAL A CA 1
ATOM 659 C C . VAL A 1 86 ? 24.887 32.865 -54.090 1.00 71.19 86 VAL A C 1
ATOM 661 O O . VAL A 1 86 ? 23.969 32.153 -53.698 1.00 71.19 86 VAL A O 1
ATOM 664 N N . ALA A 1 87 ? 24.653 34.036 -54.686 1.00 77.38 87 ALA A N 1
ATOM 665 C CA . ALA A 1 87 ? 23.300 34.552 -54.888 1.00 77.38 87 ALA A CA 1
ATOM 666 C C . ALA A 1 87 ? 22.450 33.628 -55.781 1.00 77.38 87 ALA A C 1
ATOM 668 O O . ALA A 1 87 ? 21.295 33.351 -55.453 1.00 77.38 87 ALA A O 1
ATOM 669 N N . ALA A 1 88 ? 23.017 33.106 -56.875 1.00 77.31 88 ALA A N 1
ATOM 670 C CA . ALA A 1 88 ? 22.338 32.169 -57.769 1.00 77.31 88 ALA A CA 1
ATOM 671 C C . ALA A 1 88 ? 22.051 30.826 -57.081 1.00 77.31 88 ALA A C 1
ATOM 673 O O . ALA A 1 88 ? 20.929 30.328 -57.152 1.00 77.31 88 ALA A O 1
ATOM 674 N N . PHE A 1 89 ? 23.026 30.275 -56.356 1.00 71.56 89 PHE A N 1
ATOM 675 C CA . PHE A 1 89 ? 22.870 29.039 -55.595 1.00 71.56 89 PHE A CA 1
ATOM 676 C C . PHE A 1 89 ? 21.775 29.172 -54.533 1.00 71.56 89 PHE A C 1
ATOM 678 O O . PHE A 1 89 ? 20.891 28.326 -54.446 1.00 71.56 89 PHE A O 1
ATOM 685 N N . MET A 1 90 ? 21.781 30.258 -53.761 1.00 69.75 90 MET A N 1
ATOM 686 C CA . MET A 1 90 ? 20.796 30.501 -52.701 1.00 69.75 90 MET A CA 1
ATOM 687 C C . MET A 1 90 ? 19.393 30.715 -53.278 1.00 69.75 90 MET A C 1
ATOM 689 O O . MET A 1 90 ? 18.416 30.187 -52.747 1.00 69.75 90 MET A O 1
ATOM 693 N N . SER A 1 91 ? 19.290 31.398 -54.418 1.00 76.69 91 SER A N 1
ATOM 694 C CA . SER A 1 91 ? 18.020 31.572 -55.119 1.00 76.69 91 SER A CA 1
ATOM 695 C C . SER A 1 91 ? 17.488 30.253 -55.681 1.00 76.69 91 SER A C 1
ATOM 697 O O . SER A 1 91 ? 16.311 29.953 -55.510 1.00 76.69 91 SER A O 1
ATOM 699 N N . GLN A 1 92 ? 18.341 29.431 -56.291 1.00 72.44 92 GLN A N 1
ATOM 700 C CA . GLN A 1 92 ? 17.913 28.203 -56.961 1.00 72.44 92 GLN A CA 1
ATOM 701 C C . GLN A 1 92 ? 17.680 27.034 -55.992 1.00 72.44 92 GLN A C 1
ATOM 703 O O . GLN A 1 92 ? 16.753 26.247 -56.185 1.00 72.44 92 GLN A O 1
ATOM 708 N N . VAL A 1 93 ? 18.504 26.905 -54.949 1.00 65.56 93 VAL A N 1
ATOM 709 C CA . VAL A 1 93 ? 18.433 25.793 -53.987 1.00 65.56 93 VAL A CA 1
ATOM 710 C C . VAL A 1 93 ? 17.473 26.099 -52.844 1.00 65.56 93 VAL A C 1
ATOM 712 O O . VAL A 1 93 ? 16.710 25.218 -52.449 1.00 65.56 93 VAL A O 1
ATOM 715 N N . LEU A 1 94 ? 17.491 27.332 -52.326 1.00 65.19 94 LEU A N 1
ATOM 716 C CA . LEU A 1 94 ? 16.703 27.725 -51.153 1.00 65.19 94 LEU A CA 1
ATOM 717 C C . LEU A 1 94 ? 15.497 28.610 -51.495 1.00 65.19 94 LEU A C 1
ATOM 719 O O . LEU A 1 94 ? 14.669 28.849 -50.621 1.00 65.19 94 LEU A O 1
ATOM 723 N N . GLY A 1 95 ? 15.376 29.095 -52.737 1.00 72.12 95 GLY A N 1
ATOM 724 C CA . GLY A 1 95 ? 14.305 30.016 -53.133 1.00 72.12 95 GLY A CA 1
ATOM 725 C C . GLY A 1 95 ? 14.498 31.445 -52.617 1.00 72.12 95 GLY A C 1
ATOM 726 O O . GLY A 1 95 ? 13.542 32.215 -52.591 1.00 72.12 95 GLY A O 1
ATOM 727 N N . VAL A 1 96 ? 15.708 31.809 -52.173 1.00 73.94 96 VAL A N 1
ATOM 728 C CA . VAL A 1 96 ? 15.984 33.084 -51.490 1.00 73.94 96 VAL A CA 1
ATOM 729 C C . VAL A 1 96 ? 16.839 33.987 -52.365 1.00 73.94 96 VAL A C 1
ATOM 731 O O . VAL A 1 96 ? 17.982 33.658 -52.677 1.00 73.94 96 VAL A O 1
ATOM 734 N N . SER A 1 97 ? 16.315 35.154 -52.736 1.00 82.00 97 SER A N 1
ATOM 735 C CA . SER A 1 97 ? 17.095 36.182 -53.429 1.00 82.00 97 SER A CA 1
ATOM 736 C C . SER A 1 97 ? 17.960 36.955 -52.431 1.00 82.00 97 SER A C 1
ATOM 738 O O . SER A 1 97 ? 17.428 37.649 -51.563 1.00 82.00 97 SER A O 1
ATOM 740 N N . ILE A 1 98 ? 19.283 36.860 -52.562 1.00 79.75 98 ILE A N 1
ATOM 741 C CA . ILE A 1 98 ? 20.238 37.680 -51.805 1.00 79.75 98 ILE A CA 1
ATOM 742 C C . ILE A 1 98 ? 20.790 38.755 -52.737 1.00 79.75 98 ILE A C 1
ATOM 744 O O . ILE A 1 98 ? 21.154 38.456 -53.876 1.00 79.75 98 ILE A O 1
ATOM 748 N N . ASP A 1 99 ? 20.851 39.995 -52.253 1.00 85.62 99 ASP A N 1
ATOM 749 C CA . ASP A 1 99 ? 21.443 41.089 -53.015 1.00 85.62 99 ASP A CA 1
ATOM 750 C C . ASP A 1 99 ? 22.938 40.830 -53.274 1.00 85.62 99 ASP A C 1
ATOM 752 O O . ASP A 1 99 ? 23.739 40.598 -52.362 1.00 85.62 99 ASP A O 1
ATOM 756 N N . ARG A 1 100 ? 23.301 40.852 -54.556 1.00 85.12 100 ARG A N 1
ATOM 757 C CA . ARG A 1 100 ? 24.658 40.581 -55.041 1.00 85.12 100 ARG A CA 1
ATOM 758 C C . ARG A 1 100 ? 25.612 41.691 -54.628 1.00 85.12 100 ARG A C 1
ATOM 760 O O . ARG A 1 100 ? 26.771 41.413 -54.322 1.00 85.12 100 ARG A O 1
ATOM 767 N N . GLU A 1 101 ? 25.137 42.934 -54.615 1.00 81.88 101 GLU A N 1
ATOM 768 C CA . GLU A 1 101 ? 25.961 44.094 -54.283 1.00 81.88 101 GLU A CA 1
ATOM 769 C C . GLU A 1 101 ? 26.326 44.085 -52.795 1.00 81.88 101 GLU A C 1
ATOM 771 O O . GLU A 1 101 ? 27.500 44.226 -52.444 1.00 81.88 101 GLU A O 1
ATOM 776 N N . TYR A 1 102 ? 25.363 43.743 -51.938 1.00 80.69 102 TYR A N 1
ATOM 777 C CA . TYR A 1 102 ? 25.592 43.468 -50.522 1.00 80.69 102 TYR A CA 1
ATOM 778 C C . TYR A 1 102 ? 26.656 42.383 -50.269 1.00 80.69 102 TYR A C 1
ATOM 780 O O . TYR A 1 102 ? 27.563 42.582 -49.457 1.00 80.69 102 TYR A O 1
ATOM 788 N N . LEU A 1 103 ? 26.600 41.250 -50.983 1.00 77.19 103 LEU A N 1
ATOM 789 C CA . LEU A 1 103 ? 27.597 40.176 -50.845 1.00 77.19 103 LEU A CA 1
ATOM 790 C C . LEU A 1 103 ? 29.002 40.616 -51.281 1.00 77.19 103 LEU A C 1
ATOM 792 O O . LEU A 1 103 ? 29.987 40.238 -50.645 1.00 77.19 103 LEU A O 1
ATOM 796 N N . ARG A 1 104 ? 29.105 41.432 -52.338 1.00 79.69 104 ARG A N 1
ATOM 797 C CA . ARG A 1 104 ? 30.386 41.972 -52.822 1.00 79.69 104 ARG A CA 1
ATOM 798 C C . ARG A 1 104 ? 31.003 42.960 -51.832 1.00 79.69 104 ARG A C 1
ATOM 800 O O . ARG A 1 104 ? 32.210 42.913 -51.615 1.00 79.69 104 ARG A O 1
ATOM 807 N N . GLN A 1 105 ? 30.192 43.808 -51.198 1.00 78.56 105 GLN A N 1
ATOM 808 C CA . GLN A 1 105 ? 30.660 44.800 -50.218 1.00 78.56 105 GLN A CA 1
ATOM 809 C C . GLN A 1 105 ? 31.148 44.175 -48.897 1.00 78.56 105 GLN A C 1
ATOM 811 O O . GLN A 1 105 ? 31.923 44.797 -48.176 1.00 78.56 105 GLN A O 1
ATOM 816 N N . GLN A 1 106 ? 30.722 42.949 -48.577 1.00 69.56 106 GLN A N 1
ATOM 817 C CA . GLN A 1 106 ? 31.019 42.261 -47.310 1.00 69.56 106 GLN A CA 1
ATOM 818 C C . GLN A 1 106 ? 32.062 41.129 -47.444 1.00 69.56 106 GLN A C 1
ATOM 820 O O . GLN A 1 106 ? 32.278 40.348 -46.508 1.00 69.56 106 GLN A O 1
ATOM 825 N N . ALA A 1 107 ? 32.725 41.007 -48.597 1.00 57.06 107 ALA A N 1
ATOM 826 C CA . ALA A 1 107 ? 33.660 39.919 -48.876 1.00 57.06 107 ALA A CA 1
ATOM 827 C C . ALA A 1 107 ? 35.036 40.105 -48.180 1.00 57.06 107 ALA A C 1
ATOM 829 O O . ALA A 1 107 ? 35.987 40.586 -48.785 1.00 57.06 107 ALA A O 1
ATOM 830 N N . LEU A 1 108 ? 35.121 39.602 -46.932 1.00 60.50 108 LEU A N 1
ATOM 831 C CA . LEU A 1 108 ? 36.302 39.239 -46.102 1.00 60.50 108 LEU A CA 1
ATOM 832 C C . LEU A 1 108 ? 37.020 40.354 -45.293 1.00 60.50 108 LEU A C 1
ATOM 834 O O . LEU A 1 108 ? 37.166 41.464 -45.793 1.00 60.50 108 LEU A O 1
ATOM 838 N N . PRO A 1 109 ? 37.551 40.079 -44.061 1.00 50.03 109 PRO A N 1
ATOM 839 C CA . PRO A 1 109 ? 37.561 38.827 -43.281 1.00 50.03 109 PRO A CA 1
ATOM 840 C C . PRO A 1 109 ? 36.763 38.867 -41.951 1.00 50.03 109 PRO A C 1
ATOM 842 O O . PRO A 1 109 ? 36.929 37.981 -41.115 1.00 50.03 109 PRO A O 1
ATOM 845 N N . ARG A 1 110 ? 35.902 39.864 -41.702 1.00 56.06 110 ARG A N 1
ATOM 846 C CA . ARG A 1 110 ? 35.073 39.918 -40.479 1.00 56.06 110 ARG A CA 1
ATOM 847 C C . ARG A 1 110 ? 33.605 40.101 -40.827 1.00 56.06 110 ARG A C 1
ATOM 849 O O . ARG A 1 110 ? 33.129 41.226 -40.925 1.00 56.06 110 ARG A O 1
ATOM 856 N N . TRP A 1 111 ? 32.886 38.995 -40.996 1.00 70.06 111 TRP A N 1
ATOM 857 C CA . TRP A 1 111 ? 31.427 39.052 -41.024 1.00 70.06 111 TRP A CA 1
ATOM 858 C C . TRP A 1 111 ? 30.940 39.607 -39.686 1.00 70.06 111 TRP A C 1
ATOM 860 O O . TRP A 1 111 ? 31.287 39.080 -38.626 1.00 70.06 111 TRP A O 1
ATOM 870 N N . SER A 1 112 ? 30.178 40.699 -39.726 1.00 75.25 112 SER A N 1
ATOM 871 C CA . SER A 1 112 ? 29.535 41.213 -38.523 1.00 75.25 112 SER A CA 1
ATOM 872 C C . SER A 1 112 ? 28.510 40.192 -38.020 1.00 75.25 112 SER A C 1
ATOM 874 O O . SER A 1 112 ? 27.977 39.389 -38.793 1.00 75.25 112 SER A O 1
ATOM 876 N N . ARG A 1 113 ? 28.213 40.219 -36.713 1.00 74.81 113 ARG A N 1
ATOM 877 C CA . ARG A 1 113 ? 27.143 39.385 -36.140 1.00 74.81 113 ARG A CA 1
ATOM 878 C C . ARG A 1 113 ? 25.827 39.578 -36.897 1.00 74.81 113 ARG A C 1
ATOM 880 O O . ARG A 1 113 ? 25.140 38.600 -37.138 1.00 74.81 113 ARG A O 1
ATOM 887 N N . ASP A 1 114 ? 25.541 40.792 -37.360 1.00 75.25 114 ASP A N 1
ATOM 888 C CA . ASP A 1 114 ? 24.321 41.103 -38.111 1.00 75.25 114 ASP A CA 1
ATOM 889 C C . ASP A 1 114 ? 24.259 40.405 -39.473 1.00 75.25 114 ASP A C 1
ATOM 891 O O . ASP A 1 114 ? 23.201 39.910 -39.854 1.00 75.25 114 ASP A O 1
ATOM 895 N N . VAL A 1 115 ? 25.383 40.314 -40.195 1.00 73.56 115 VAL A N 1
ATOM 896 C CA . VAL A 1 115 ? 25.459 39.569 -41.464 1.00 73.56 115 VAL A CA 1
ATOM 897 C C . VAL A 1 115 ? 25.229 38.080 -41.206 1.00 73.56 115 VAL A C 1
ATOM 899 O O . VAL A 1 115 ? 24.441 37.453 -41.910 1.00 73.56 115 VAL A O 1
ATOM 902 N N . ALA A 1 116 ? 25.863 37.518 -40.171 1.00 72.12 116 ALA A N 1
ATOM 903 C CA . ALA A 1 116 ? 25.689 36.114 -39.801 1.00 72.12 116 ALA A CA 1
ATOM 904 C C . ALA A 1 116 ? 24.248 35.803 -39.357 1.00 72.12 116 ALA A C 1
ATOM 906 O O . ALA A 1 116 ? 23.697 34.784 -39.768 1.00 72.12 116 ALA A O 1
ATOM 907 N N . THR A 1 117 ? 23.617 36.690 -38.583 1.00 73.38 117 THR A N 1
ATOM 908 C CA . THR A 1 117 ? 22.218 36.555 -38.153 1.00 73.38 117 THR A CA 1
ATOM 909 C C . THR A 1 117 ? 21.265 36.643 -39.339 1.00 73.38 117 THR A C 1
ATOM 911 O O . THR A 1 117 ? 20.434 35.758 -39.505 1.00 73.38 117 THR A O 1
ATOM 914 N N . ARG A 1 118 ? 21.413 37.643 -40.218 1.00 75.06 118 ARG A N 1
ATOM 915 C CA . ARG A 1 118 ? 20.556 37.786 -41.408 1.00 75.06 118 ARG A CA 1
ATOM 916 C C . ARG A 1 118 ? 20.724 36.627 -42.378 1.00 75.06 118 ARG A C 1
ATOM 918 O O . ARG A 1 118 ? 19.737 36.157 -42.930 1.00 75.06 118 ARG A O 1
ATOM 925 N N . LEU A 1 119 ? 21.952 36.146 -42.569 1.00 68.81 119 LEU A N 1
ATOM 926 C CA . LEU A 1 119 ? 22.217 34.968 -43.389 1.00 68.81 119 LEU A CA 1
ATOM 927 C C . LEU A 1 119 ? 21.621 33.709 -42.743 1.00 68.81 119 LEU A C 1
ATOM 929 O O . LEU A 1 119 ? 21.000 32.905 -43.431 1.00 68.81 119 LEU A O 1
ATOM 933 N N . GLY A 1 120 ? 21.744 33.571 -41.421 1.00 72.06 120 GLY A N 1
ATOM 934 C CA . GLY A 1 120 ? 21.118 32.505 -40.647 1.00 72.06 120 GLY A CA 1
ATOM 935 C C . GLY A 1 120 ? 19.597 32.507 -40.782 1.00 72.06 120 GLY A C 1
ATOM 936 O O . GLY A 1 120 ? 19.023 31.479 -41.111 1.00 72.06 120 GLY A O 1
ATOM 937 N N . GLU A 1 121 ? 18.940 33.653 -40.615 1.00 76.00 121 GLU A N 1
ATOM 938 C CA . GLU A 1 121 ? 17.489 33.801 -40.781 1.00 76.00 121 GLU A CA 1
ATOM 939 C C . GLU A 1 121 ? 17.042 33.554 -42.226 1.00 76.00 121 GLU A C 1
ATOM 941 O O . GLU A 1 121 ? 16.057 32.847 -42.456 1.00 76.00 121 GLU A O 1
ATOM 946 N N . ALA A 1 122 ? 17.785 34.089 -43.198 1.00 71.44 122 ALA A N 1
ATOM 947 C CA . ALA A 1 122 ? 17.510 33.924 -44.621 1.00 71.44 122 ALA A CA 1
ATOM 948 C C . ALA A 1 122 ? 17.663 32.470 -45.086 1.00 71.44 122 ALA A C 1
ATOM 950 O O . ALA A 1 122 ? 16.961 32.061 -46.002 1.00 71.44 122 ALA A O 1
ATOM 951 N N . ILE A 1 123 ? 18.533 31.673 -44.459 1.00 67.38 123 ILE A N 1
ATOM 952 C CA . ILE A 1 123 ? 18.688 30.241 -44.758 1.00 67.38 123 ILE A CA 1
ATOM 953 C C . ILE A 1 123 ? 17.687 29.406 -43.958 1.00 67.38 123 ILE A C 1
ATOM 955 O O . ILE A 1 123 ? 16.970 28.574 -44.511 1.00 67.38 123 ILE A O 1
ATOM 959 N N . LEU A 1 124 ? 17.632 29.618 -42.645 1.00 69.81 124 LEU A N 1
ATOM 960 C CA . LEU A 1 124 ? 16.932 28.737 -41.720 1.00 69.81 124 LEU A CA 1
ATOM 961 C C . LEU A 1 124 ? 15.418 28.830 -41.889 1.00 69.81 124 LEU A C 1
ATOM 963 O O . LEU A 1 124 ? 14.746 27.804 -41.886 1.00 69.81 124 LEU A O 1
ATOM 967 N N . LYS A 1 125 ? 14.860 30.032 -42.068 1.00 74.94 125 LYS A N 1
ATOM 968 C CA . LYS A 1 125 ? 13.404 30.215 -42.141 1.00 74.94 125 LYS A CA 1
ATOM 969 C C . LYS A 1 125 ? 12.787 29.545 -43.383 1.00 74.94 125 LYS A C 1
ATOM 971 O O . LYS A 1 125 ? 11.802 28.825 -43.216 1.00 74.94 125 LYS A O 1
ATOM 976 N N . PRO A 1 126 ? 13.353 29.677 -44.597 1.00 75.69 126 PRO A N 1
ATOM 977 C CA . PRO A 1 126 ? 12.886 28.932 -45.769 1.00 75.69 126 PRO A CA 1
ATOM 978 C C . PRO A 1 126 ? 13.110 27.425 -45.642 1.00 75.69 126 PRO A C 1
ATOM 980 O O . PRO A 1 126 ? 12.226 26.652 -45.997 1.00 75.69 126 PRO A O 1
ATOM 983 N N . MET A 1 127 ? 14.239 26.990 -45.067 1.00 70.06 127 MET A N 1
ATOM 984 C CA . MET A 1 127 ? 14.482 25.566 -44.812 1.00 70.06 127 MET A CA 1
ATOM 985 C C . MET A 1 127 ? 13.456 24.960 -43.853 1.00 70.06 127 MET A C 1
ATOM 987 O O . MET A 1 127 ? 12.912 23.893 -44.130 1.00 70.06 127 MET A O 1
ATOM 991 N N . LEU A 1 128 ? 13.129 25.662 -42.767 1.00 75.31 128 LEU A N 1
ATOM 992 C CA . LEU A 1 128 ? 12.067 25.256 -41.852 1.00 75.31 128 LEU A CA 1
ATOM 993 C C . LEU A 1 128 ? 10.702 25.252 -42.543 1.00 75.31 128 LEU A C 1
ATOM 995 O O . LEU A 1 128 ? 9.925 24.337 -42.309 1.00 75.31 128 LEU A O 1
ATOM 999 N N . GLY A 1 129 ? 10.422 26.207 -43.433 1.00 80.31 129 GLY A N 1
ATOM 1000 C CA . GLY A 1 129 ? 9.190 26.225 -44.230 1.00 80.31 129 GLY A CA 1
ATOM 1001 C C . GLY A 1 129 ? 9.063 25.060 -45.220 1.00 80.31 129 GLY A C 1
ATOM 1002 O O . GLY A 1 129 ? 7.950 24.625 -45.508 1.00 80.31 129 GLY A O 1
ATOM 1003 N N . MET A 1 130 ? 10.186 24.527 -45.713 1.00 77.81 130 MET A N 1
ATOM 1004 C CA . MET A 1 130 ? 10.205 23.330 -46.563 1.00 77.81 130 MET A CA 1
ATOM 1005 C C . MET A 1 130 ? 10.000 22.034 -45.766 1.00 77.81 130 MET A C 1
ATOM 1007 O O . MET A 1 130 ? 9.460 21.068 -46.298 1.00 77.81 130 MET A O 1
ATOM 1011 N N . ILE A 1 131 ? 10.434 22.004 -44.503 1.00 78.62 131 ILE A N 1
ATOM 1012 C CA . ILE A 1 131 ? 10.388 20.812 -43.645 1.00 78.62 131 ILE A CA 1
ATOM 1013 C C . ILE A 1 131 ? 9.078 20.736 -42.855 1.00 78.62 131 ILE A C 1
ATOM 1015 O O . ILE A 1 131 ? 8.473 19.670 -42.752 1.00 78.62 131 ILE A O 1
ATOM 1019 N N . LEU A 1 132 ? 8.644 21.852 -42.271 1.00 80.81 132 LEU A N 1
ATOM 1020 C CA . LEU A 1 132 ? 7.493 21.880 -41.382 1.00 80.81 132 LEU A CA 1
ATOM 1021 C C . LEU A 1 132 ? 6.193 21.877 -42.199 1.00 80.81 132 LEU A C 1
ATOM 1023 O O . LEU A 1 132 ? 6.022 22.711 -43.092 1.00 80.81 132 LEU A O 1
ATOM 1027 N N . PRO A 1 133 ? 5.259 20.956 -41.919 1.00 84.00 133 PRO A N 1
ATOM 1028 C CA . PRO A 1 133 ? 3.943 20.964 -42.539 1.00 84.00 133 PRO A CA 1
ATOM 1029 C C . PRO A 1 133 ? 3.097 22.106 -41.968 1.00 84.00 133 PRO A C 1
ATOM 1031 O O . PRO A 1 133 ? 3.256 22.523 -40.818 1.00 84.00 133 PRO A O 1
ATOM 1034 N N . THR A 1 134 ? 2.155 22.601 -42.760 1.00 90.00 134 THR A N 1
ATOM 1035 C CA . THR A 1 134 ? 1.127 23.516 -42.259 1.00 90.00 134 THR A CA 1
ATOM 1036 C C . THR A 1 134 ? 0.140 22.771 -41.354 1.00 90.00 134 THR A C 1
ATOM 1038 O O . THR A 1 134 ? -0.031 21.554 -41.450 1.00 90.00 134 THR A O 1
ATOM 1041 N N . GLN A 1 135 ? -0.578 23.496 -40.488 1.00 84.75 135 GLN A N 1
ATOM 1042 C CA . GLN A 1 135 ? -1.617 22.882 -39.647 1.00 84.75 135 GLN A CA 1
ATOM 1043 C C . GLN A 1 135 ? -2.715 22.187 -40.464 1.00 84.75 135 GLN A C 1
ATOM 1045 O O . GLN A 1 135 ? -3.299 21.213 -39.997 1.00 84.75 135 GLN A O 1
ATOM 1050 N N . LYS A 1 136 ? -3.009 22.690 -41.669 1.00 92.06 136 LYS A N 1
ATOM 1051 C CA . LYS A 1 136 ? -3.980 22.079 -42.578 1.00 92.06 136 LYS A CA 1
ATOM 1052 C C . LYS A 1 136 ? -3.492 20.710 -43.060 1.00 92.06 136 LYS A C 1
ATOM 1054 O O . LYS A 1 136 ? -4.223 19.736 -42.940 1.00 92.06 136 LYS A O 1
ATOM 1059 N N . GLU A 1 137 ? -2.242 20.626 -43.508 1.00 79.31 137 GLU A N 1
ATOM 1060 C CA . GLU A 1 137 ? -1.649 19.376 -43.999 1.00 79.31 137 GLU A CA 1
ATOM 1061 C C . GLU A 1 137 ? -1.549 18.312 -42.907 1.00 79.31 137 GLU A C 1
ATOM 1063 O O . GLU A 1 137 ? -1.840 17.156 -43.175 1.00 79.31 137 GLU A O 1
ATOM 1068 N N . LEU A 1 138 ? -1.221 18.692 -41.666 1.00 74.44 138 LEU A N 1
ATOM 1069 C CA . LEU A 1 138 ? -1.200 17.749 -40.539 1.00 74.44 138 LEU A CA 1
ATOM 1070 C C . LEU A 1 138 ? -2.575 17.149 -40.224 1.00 74.44 138 LEU A C 1
ATOM 1072 O O . LEU A 1 138 ? -2.652 16.016 -39.754 1.00 74.44 138 LEU A O 1
ATOM 1076 N N . LYS A 1 139 ? -3.657 17.905 -40.451 1.00 78.44 139 LYS A N 1
ATOM 1077 C CA . LYS A 1 139 ? -5.027 17.410 -40.255 1.00 78.44 139 LYS A CA 1
ATOM 1078 C C . LYS A 1 139 ? -5.451 16.438 -41.355 1.00 78.44 139 LYS A C 1
ATOM 1080 O O . LYS A 1 139 ? -6.205 15.516 -41.072 1.00 78.44 139 LYS A O 1
ATOM 1085 N N . GLU A 1 140 ? -4.993 16.656 -42.585 1.00 89.88 140 GLU A N 1
ATOM 1086 C CA . GLU A 1 140 ? -5.342 15.836 -43.753 1.00 89.88 140 GLU A CA 1
ATOM 1087 C C . GLU A 1 140 ? -4.455 14.585 -43.869 1.00 89.88 140 GLU A C 1
ATOM 1089 O O . GLU A 1 140 ? -4.942 13.510 -44.209 1.00 89.88 140 GLU A O 1
ATOM 1094 N N . ASN A 1 141 ? -3.169 14.707 -43.537 1.00 85.69 141 ASN A N 1
ATOM 1095 C CA . ASN A 1 141 ? -2.208 13.614 -43.493 1.00 85.69 141 ASN A CA 1
ATOM 1096 C C . ASN A 1 141 ? -1.306 13.766 -42.248 1.00 85.69 141 ASN A C 1
ATOM 1098 O O . ASN A 1 141 ? -0.392 14.599 -42.245 1.00 85.69 141 ASN A O 1
ATOM 1102 N N . PRO A 1 142 ? -1.484 12.935 -41.204 1.00 75.25 142 PRO A N 1
ATOM 1103 C CA . PRO A 1 142 ? -0.653 13.008 -40.002 1.00 75.25 142 PRO A CA 1
ATOM 1104 C C . PRO A 1 142 ? 0.833 12.697 -40.269 1.00 75.25 142 PRO A C 1
ATOM 1106 O O . PRO A 1 142 ? 1.680 13.010 -39.434 1.00 75.25 142 PRO A O 1
ATOM 1109 N N . LEU A 1 143 ? 1.170 12.125 -41.433 1.00 82.00 143 LEU A N 1
ATOM 1110 C CA . LEU A 1 143 ? 2.540 11.849 -41.872 1.00 82.00 143 LEU A CA 1
ATOM 1111 C C . LEU A 1 143 ? 3.140 12.961 -42.751 1.00 82.00 143 LEU A C 1
ATOM 1113 O O . LEU A 1 143 ? 4.322 12.880 -43.085 1.00 82.00 143 LEU A O 1
ATOM 1117 N N . ALA A 1 144 ? 2.399 14.030 -43.072 1.00 78.00 144 ALA A N 1
ATOM 1118 C CA . ALA A 1 144 ? 2.853 15.094 -43.977 1.00 78.00 144 ALA A CA 1
ATOM 1119 C C . ALA A 1 144 ? 4.186 15.735 -43.551 1.00 78.00 144 ALA A C 1
ATOM 1121 O O . ALA A 1 144 ? 5.005 16.104 -44.390 1.00 78.00 144 ALA A O 1
ATOM 1122 N N . GLY A 1 145 ? 4.436 15.852 -42.242 1.00 74.38 145 GLY A N 1
ATOM 1123 C CA . GLY A 1 145 ? 5.712 16.363 -41.734 1.00 74.38 145 GLY A CA 1
ATOM 1124 C C . GLY A 1 145 ? 6.886 15.417 -41.978 1.00 74.38 145 GLY A C 1
ATOM 1125 O O . GLY A 1 145 ? 7.975 15.873 -42.316 1.00 74.38 145 GLY A O 1
ATOM 1126 N N . ILE A 1 146 ? 6.656 14.105 -41.866 1.00 72.88 146 ILE A N 1
ATOM 1127 C CA . ILE A 1 146 ? 7.658 13.078 -42.174 1.00 72.88 146 ILE A CA 1
ATOM 1128 C C . ILE A 1 146 ? 7.943 13.104 -43.679 1.00 72.88 146 ILE A C 1
ATOM 1130 O O . ILE A 1 146 ? 9.097 13.214 -44.083 1.00 72.88 146 ILE A O 1
ATOM 1134 N N . GLU A 1 147 ? 6.905 13.097 -44.515 1.00 77.44 147 GLU A N 1
ATOM 1135 C CA . GLU A 1 147 ? 7.035 13.135 -45.977 1.00 77.44 147 GLU A CA 1
ATOM 1136 C C . GLU A 1 147 ? 7.791 14.377 -46.473 1.00 77.44 147 GLU A C 1
ATOM 1138 O O . GLU A 1 147 ? 8.715 14.253 -47.283 1.00 77.44 147 GLU A O 1
ATOM 1143 N N . ARG A 1 148 ? 7.459 15.571 -45.959 1.00 80.19 148 ARG A N 1
ATOM 1144 C CA . ARG A 1 148 ? 8.164 16.824 -46.284 1.00 80.19 148 ARG A CA 1
ATOM 1145 C C . ARG A 1 148 ? 9.623 16.779 -45.857 1.00 80.19 148 ARG A C 1
ATOM 1147 O O . ARG A 1 148 ? 10.508 17.066 -46.662 1.00 80.19 148 ARG A O 1
ATOM 1154 N N . PHE A 1 149 ? 9.884 16.361 -44.622 1.00 79.88 149 PHE A N 1
ATOM 1155 C CA . PHE A 1 149 ? 11.239 16.224 -44.105 1.00 79.88 149 PHE A CA 1
ATOM 1156 C C . PHE A 1 149 ? 12.090 15.270 -44.965 1.00 79.88 149 PHE A C 1
ATOM 1158 O O . PHE A 1 149 ? 13.203 15.628 -45.358 1.00 79.88 149 PHE A O 1
ATOM 1165 N N . PHE A 1 150 ? 11.563 14.095 -45.330 1.00 77.06 150 PHE A N 1
ATOM 1166 C CA . PHE A 1 150 ? 12.272 13.140 -46.189 1.00 77.06 150 PHE A CA 1
ATOM 1167 C C . PHE A 1 150 ? 12.460 13.641 -47.610 1.00 77.06 150 PHE A C 1
ATOM 1169 O O . PHE A 1 150 ? 13.533 13.451 -48.176 1.00 77.06 150 PHE A O 1
ATOM 1176 N N . SER A 1 151 ? 11.461 14.317 -48.173 1.00 80.81 151 SER A N 1
ATOM 1177 C CA . SER A 1 151 ? 11.566 14.916 -49.504 1.00 80.81 151 SER A CA 1
ATOM 1178 C C . SER A 1 151 ? 12.689 15.952 -49.553 1.00 80.81 151 SER A C 1
ATOM 1180 O O . SER A 1 151 ? 13.493 15.953 -50.486 1.00 80.81 151 SER A O 1
ATOM 1182 N N . VAL A 1 152 ? 12.798 16.796 -48.521 1.00 79.94 152 VAL A N 1
ATOM 1183 C CA . VAL A 1 152 ? 13.886 17.775 -48.391 1.00 79.94 152 VAL A CA 1
ATOM 1184 C C . VAL A 1 152 ? 15.232 17.079 -48.197 1.00 79.94 152 VAL A C 1
ATOM 1186 O O . VAL A 1 152 ? 16.179 17.399 -48.913 1.00 79.94 152 VAL A O 1
ATOM 1189 N N . ASN A 1 153 ? 15.325 16.102 -47.289 1.00 77.50 153 ASN A N 1
ATOM 1190 C CA . ASN A 1 153 ? 16.569 15.369 -47.040 1.00 77.50 153 ASN A CA 1
ATOM 1191 C C . ASN A 1 153 ? 17.059 14.638 -48.305 1.00 77.50 153 ASN A C 1
ATOM 1193 O O . ASN A 1 153 ? 18.206 14.809 -48.715 1.00 77.50 153 ASN A O 1
ATOM 1197 N N . LEU A 1 154 ? 16.177 13.906 -48.991 1.00 78.38 154 LEU A N 1
ATOM 1198 C CA . LEU A 1 154 ? 16.502 13.208 -50.233 1.00 78.38 154 LEU A CA 1
ATOM 1199 C C . LEU A 1 154 ? 16.933 14.191 -51.327 1.00 78.38 154 LEU A C 1
ATOM 1201 O O . LEU A 1 154 ? 17.950 13.970 -51.980 1.00 78.38 154 LEU A O 1
ATOM 1205 N N . LYS A 1 155 ? 16.223 15.317 -51.490 1.00 79.06 155 LYS A N 1
ATOM 1206 C CA . LYS A 1 155 ? 16.606 16.373 -52.439 1.00 79.06 155 LYS A CA 1
ATOM 1207 C C . LYS A 1 155 ? 17.996 16.933 -52.130 1.00 79.06 155 LYS A C 1
ATOM 1209 O O . LYS A 1 155 ? 18.779 17.134 -53.057 1.00 79.06 155 LYS A O 1
ATOM 1214 N N . MET A 1 156 ? 18.328 17.163 -50.858 1.00 75.56 156 MET A N 1
ATOM 1215 C CA . MET A 1 156 ? 19.660 17.627 -50.452 1.00 75.56 156 MET A CA 1
ATOM 1216 C C . MET A 1 156 ? 20.743 16.577 -50.723 1.00 75.56 156 MET A C 1
ATOM 1218 O O . MET A 1 156 ? 21.788 16.929 -51.267 1.00 75.56 156 MET A O 1
ATOM 1222 N N . GLN A 1 157 ? 20.495 15.300 -50.416 1.00 75.81 157 GLN A N 1
ATOM 1223 C CA . GLN A 1 157 ? 21.446 14.215 -50.688 1.00 75.81 157 GLN A CA 1
ATOM 1224 C C . GLN A 1 157 ? 21.685 14.022 -52.187 1.00 75.81 157 GLN A C 1
ATOM 1226 O O . GLN A 1 157 ? 22.833 13.961 -52.622 1.00 75.81 157 GLN A O 1
ATOM 1231 N N . MET A 1 158 ? 20.617 14.015 -52.987 1.00 75.75 158 MET A N 1
ATOM 1232 C CA . MET A 1 158 ? 20.712 13.946 -54.446 1.00 75.75 158 MET A CA 1
ATOM 1233 C C . MET A 1 158 ? 21.445 15.161 -55.016 1.00 75.75 158 MET A C 1
ATOM 1235 O O . MET A 1 158 ? 22.280 15.008 -55.902 1.00 75.75 158 MET A O 1
ATOM 1239 N N . SER A 1 159 ? 21.194 16.362 -54.483 1.00 73.44 159 SER A N 1
ATOM 1240 C CA . SER A 1 159 ? 21.914 17.573 -54.903 1.00 73.44 159 SER A CA 1
ATOM 1241 C C . SER A 1 159 ? 23.399 17.499 -54.547 1.00 73.44 159 SER A C 1
ATOM 1243 O O . SER A 1 159 ? 24.227 17.894 -55.361 1.00 73.44 159 SER A O 1
ATOM 1245 N N . SER A 1 160 ? 23.749 16.951 -53.374 1.00 73.06 160 SER A N 1
ATOM 1246 C CA . SER A 1 160 ? 25.142 16.652 -53.011 1.00 73.06 160 SER A CA 1
ATOM 1247 C C . SER A 1 160 ? 25.779 15.720 -54.023 1.00 73.06 160 SER A C 1
ATOM 1249 O O . SER A 1 160 ? 26.826 16.033 -54.568 1.00 73.06 160 SER A O 1
ATOM 1251 N N . TRP A 1 161 ? 25.108 14.612 -54.328 1.00 78.25 161 TRP A N 1
ATOM 1252 C CA . TRP A 1 161 ? 25.615 13.621 -55.263 1.00 78.25 161 TRP A CA 1
ATOM 1253 C C . TRP A 1 161 ? 25.825 14.199 -56.672 1.00 78.25 161 TRP A C 1
ATOM 1255 O O . TRP A 1 161 ? 26.859 13.958 -57.291 1.00 78.25 161 TRP A O 1
ATOM 1265 N N . PHE A 1 162 ? 24.897 15.025 -57.166 1.00 73.88 162 PHE A N 1
ATOM 1266 C CA . PHE A 1 162 ? 25.069 15.716 -58.446 1.00 73.88 162 PHE A CA 1
ATOM 1267 C C . PHE A 1 162 ? 26.227 16.719 -58.419 1.00 73.88 162 PHE A C 1
ATOM 1269 O O . PHE A 1 162 ? 27.000 16.772 -59.373 1.00 73.88 162 PHE A O 1
ATOM 1276 N N . LEU A 1 163 ? 26.372 17.507 -57.350 1.00 71.19 163 LEU A N 1
ATOM 1277 C CA . LEU A 1 163 ? 27.498 18.435 -57.204 1.00 71.19 163 LEU A CA 1
ATOM 1278 C C . LEU A 1 163 ? 28.837 17.698 -57.152 1.00 71.19 163 LEU A C 1
ATOM 1280 O O . LEU A 1 163 ? 29.816 18.186 -57.717 1.00 71.19 163 LEU A O 1
ATOM 1284 N N . ASP A 1 164 ? 28.869 16.516 -56.541 1.00 69.56 164 ASP A N 1
ATOM 1285 C CA . ASP A 1 164 ? 30.042 15.649 -56.525 1.00 69.56 164 ASP A CA 1
ATOM 1286 C C . ASP A 1 164 ? 30.381 15.174 -57.939 1.00 69.56 164 ASP A C 1
ATOM 1288 O O . ASP A 1 164 ? 31.512 15.356 -58.393 1.00 69.56 164 ASP A O 1
ATOM 1292 N N . LEU A 1 165 ? 29.382 14.678 -58.674 1.00 73.62 165 LEU A N 1
ATOM 1293 C CA . LEU A 1 165 ? 29.532 14.223 -60.054 1.00 73.62 165 LEU A CA 1
ATOM 1294 C C . LEU A 1 165 ? 30.024 15.347 -60.985 1.00 73.62 165 LEU A C 1
ATOM 1296 O O . LEU A 1 165 ? 31.008 15.179 -61.705 1.00 73.62 165 LEU A O 1
ATOM 1300 N N . PHE A 1 166 ? 29.390 16.522 -60.956 1.00 70.06 166 PHE A N 1
ATOM 1301 C CA . PHE A 1 166 ? 29.801 17.664 -61.782 1.00 70.06 166 PHE A CA 1
ATOM 1302 C C . PHE A 1 166 ? 31.146 18.251 -61.344 1.00 70.06 166 PHE A C 1
ATOM 1304 O O . PHE A 1 166 ? 31.950 18.658 -62.186 1.00 70.06 166 PHE A O 1
ATOM 1311 N N . GLY A 1 167 ? 31.416 18.277 -60.038 1.00 69.94 167 GLY A N 1
ATOM 1312 C CA . GLY A 1 167 ? 32.685 18.725 -59.478 1.00 69.94 167 GLY A CA 1
ATOM 1313 C C . GLY A 1 167 ? 33.854 17.853 -59.931 1.00 69.94 167 GLY A C 1
ATOM 1314 O O . GLY A 1 167 ? 34.931 18.380 -60.220 1.00 69.94 167 GLY A O 1
ATOM 1315 N N . GLU A 1 168 ? 33.648 16.543 -60.051 1.00 69.38 168 GLU A N 1
ATOM 1316 C CA . GLU A 1 168 ? 34.651 15.606 -60.564 1.00 69.38 168 GLU A CA 1
ATOM 1317 C C . GLU A 1 168 ? 34.860 15.741 -62.076 1.00 69.38 168 GLU A C 1
ATOM 1319 O O . GLU A 1 168 ? 36.006 15.714 -62.526 1.00 69.38 168 GLU A O 1
ATOM 1324 N N . ILE A 1 169 ? 33.794 15.986 -62.844 1.00 71.44 169 ILE A N 1
ATOM 1325 C CA . ILE A 1 169 ? 33.867 16.133 -64.306 1.00 71.44 169 ILE A CA 1
ATOM 1326 C C . ILE A 1 169 ? 34.526 17.460 -64.726 1.00 71.44 169 ILE A C 1
ATOM 1328 O O . ILE A 1 169 ? 35.367 17.466 -65.622 1.00 71.44 169 ILE A O 1
ATOM 1332 N N . TYR A 1 170 ? 34.176 18.587 -64.095 1.00 63.16 170 TYR A N 1
ATOM 1333 C CA . TYR A 1 170 ? 34.557 19.918 -64.597 1.00 63.16 170 TYR A CA 1
ATOM 1334 C C . TYR A 1 170 ? 35.714 20.595 -63.854 1.00 63.16 170 TYR A C 1
ATOM 1336 O O . TYR A 1 170 ? 36.374 21.464 -64.421 1.00 63.16 170 TYR A O 1
ATOM 1344 N N . SER A 1 171 ? 35.981 20.259 -62.586 1.00 63.84 171 SER A N 1
ATOM 1345 C CA . SER A 1 171 ? 36.835 21.127 -61.757 1.00 63.84 171 SER A CA 1
ATOM 1346 C C . SER A 1 171 ? 38.329 20.796 -61.741 1.00 63.84 171 SER A C 1
ATOM 1348 O O . SER A 1 171 ? 39.086 21.528 -61.095 1.00 63.84 171 SER A O 1
ATOM 1350 N N . LEU A 1 172 ? 38.771 19.699 -62.377 1.00 60.81 172 LEU A N 1
ATOM 1351 C CA . LEU A 1 172 ? 40.153 19.184 -62.274 1.00 60.81 172 LEU A CA 1
ATOM 1352 C C . LEU A 1 172 ? 40.689 19.207 -60.817 1.00 60.81 172 LEU A C 1
ATOM 1354 O O . LEU A 1 172 ? 41.859 19.485 -60.561 1.00 60.81 172 LEU A O 1
ATOM 1358 N N . GLY A 1 173 ? 39.812 18.968 -59.832 1.00 60.44 173 GLY A N 1
ATOM 1359 C CA . GLY A 1 173 ? 40.147 18.913 -58.407 1.00 60.44 173 GLY A CA 1
ATOM 1360 C C . GLY A 1 173 ? 40.169 20.245 -57.642 1.00 60.44 173 GLY A C 1
ATOM 1361 O O . GLY A 1 173 ? 40.424 20.218 -56.436 1.00 60.44 173 GLY A O 1
ATOM 1362 N N . LYS A 1 174 ? 39.878 21.395 -58.267 1.00 62.22 174 LYS A N 1
ATOM 1363 C CA . LYS A 1 174 ? 39.906 22.709 -57.585 1.00 62.22 174 LYS A CA 1
ATOM 1364 C C . LYS A 1 174 ? 38.648 23.033 -56.768 1.00 62.22 174 LYS A C 1
ATOM 1366 O O . LYS A 1 174 ? 38.704 23.919 -55.922 1.00 62.22 174 LYS A O 1
ATOM 1371 N N . ILE A 1 175 ? 37.542 22.301 -56.948 1.00 68.06 175 ILE A N 1
ATOM 1372 C CA . ILE A 1 175 ? 36.255 22.560 -56.263 1.00 68.06 175 ILE A CA 1
ATOM 1373 C C . ILE A 1 175 ? 35.958 21.501 -55.173 1.00 68.06 175 ILE A C 1
ATOM 1375 O O . ILE A 1 175 ? 34.820 21.218 -54.813 1.00 68.06 175 ILE A O 1
ATOM 1379 N N . ARG A 1 176 ? 36.995 20.912 -54.562 1.00 65.38 176 ARG A N 1
ATOM 1380 C CA . ARG A 1 176 ? 36.811 19.895 -53.502 1.00 65.38 176 ARG A CA 1
ATOM 1381 C C . ARG A 1 176 ? 36.077 20.408 -52.255 1.00 65.38 176 ARG A C 1
ATOM 1383 O O . ARG A 1 176 ? 35.455 19.611 -51.564 1.00 65.38 176 ARG A O 1
ATOM 1390 N N . ALA A 1 177 ? 36.139 21.707 -51.955 1.00 66.25 177 ALA A N 1
ATOM 1391 C CA . ALA A 1 177 ? 35.491 22.275 -50.769 1.00 66.25 177 ALA A CA 1
ATOM 1392 C C . ALA A 1 177 ? 33.962 22.402 -50.915 1.00 66.25 177 ALA A C 1
ATOM 1394 O O . ALA A 1 177 ? 33.244 22.153 -49.951 1.00 66.25 177 ALA A O 1
ATOM 1395 N N . LEU A 1 178 ? 33.459 22.735 -52.112 1.00 65.81 178 LEU A N 1
ATOM 1396 C CA . LEU A 1 178 ? 32.011 22.815 -52.364 1.00 65.81 178 LEU A CA 1
ATOM 1397 C C . LEU A 1 178 ? 31.367 21.426 -52.450 1.00 65.81 178 LEU A C 1
ATOM 1399 O O . LEU A 1 178 ? 30.203 21.283 -52.091 1.00 65.81 178 LEU A O 1
ATOM 1403 N N . ARG A 1 179 ? 32.148 20.410 -52.836 1.00 72.44 179 ARG A N 1
ATOM 1404 C CA . ARG A 1 179 ? 31.751 18.996 -52.859 1.00 72.44 179 ARG A CA 1
ATOM 1405 C C . ARG A 1 179 ? 31.158 18.533 -51.521 1.00 72.44 179 ARG A C 1
ATOM 1407 O O . ARG A 1 179 ? 30.039 18.055 -51.435 1.00 72.44 179 ARG A O 1
ATOM 1414 N N . ASN A 1 180 ? 31.873 18.787 -50.427 1.00 75.31 180 ASN A N 1
ATOM 1415 C CA . ASN A 1 180 ? 31.460 18.316 -49.101 1.00 75.31 180 ASN A CA 1
ATOM 1416 C C . ASN A 1 180 ? 30.410 19.219 -48.424 1.00 75.31 180 ASN A C 1
ATOM 1418 O O . ASN A 1 180 ? 29.982 18.923 -47.307 1.00 75.31 180 ASN A O 1
ATOM 1422 N N . LEU A 1 181 ? 30.017 20.338 -49.042 1.00 74.06 181 LEU A N 1
ATOM 1423 C CA . LEU A 1 181 ? 29.168 21.340 -48.399 1.00 74.06 181 LEU A CA 1
ATOM 1424 C C . LEU A 1 181 ? 27.778 20.789 -48.031 1.00 74.06 181 LEU A C 1
ATOM 1426 O O . LEU A 1 181 ? 27.389 20.953 -46.874 1.00 74.06 181 LEU A O 1
ATOM 1430 N N . PRO A 1 182 ? 27.037 20.090 -48.913 1.00 73.19 182 PRO A N 1
ATOM 1431 C CA . PRO A 1 182 ? 25.707 19.596 -48.557 1.00 73.19 182 PRO A CA 1
ATOM 1432 C C . PRO A 1 182 ? 25.764 18.466 -47.523 1.00 73.19 182 PRO A C 1
ATOM 1434 O O . PRO A 1 182 ? 24.905 18.401 -46.646 1.00 73.19 182 PRO A O 1
ATOM 1437 N N . HIS A 1 183 ? 26.807 17.630 -47.563 1.00 77.50 183 HIS A N 1
ATOM 1438 C CA . HIS A 1 183 ? 27.076 16.630 -46.529 1.00 77.50 183 HIS A CA 1
ATOM 1439 C C . HIS A 1 183 ? 27.303 17.286 -45.161 1.00 77.50 183 HIS A C 1
ATOM 1441 O O . HIS A 1 183 ? 26.662 16.912 -44.178 1.00 77.50 183 HIS A O 1
ATOM 1447 N N . ASN A 1 184 ? 28.157 18.312 -45.103 1.00 76.50 184 ASN A N 1
ATOM 1448 C CA . ASN A 1 184 ? 28.430 19.055 -43.875 1.00 76.50 184 ASN A CA 1
ATOM 1449 C C . ASN A 1 184 ? 27.176 19.766 -43.356 1.00 76.50 184 ASN A C 1
ATOM 1451 O O . ASN A 1 184 ? 26.923 19.733 -42.155 1.00 76.50 184 ASN A O 1
ATOM 1455 N N . ILE A 1 185 ? 26.365 20.364 -44.235 1.00 74.88 185 ILE A N 1
ATOM 1456 C CA . ILE A 1 185 ? 25.079 20.976 -43.865 1.00 74.88 185 ILE A CA 1
ATOM 1457 C C . ILE A 1 185 ? 24.114 19.916 -43.315 1.00 74.88 185 ILE A C 1
ATOM 1459 O O . ILE A 1 185 ? 23.558 20.109 -42.238 1.00 74.88 185 ILE A O 1
ATOM 1463 N N . SER A 1 186 ? 23.953 18.781 -44.000 1.00 79.44 186 SER A N 1
ATOM 1464 C CA . SER A 1 186 ? 23.089 17.676 -43.562 1.00 79.44 186 SER A CA 1
ATOM 1465 C C . SER A 1 186 ? 23.476 17.154 -42.175 1.00 79.44 186 SER A C 1
ATOM 1467 O O . SER A 1 186 ? 22.604 16.916 -41.337 1.00 79.44 186 SER A O 1
ATOM 1469 N N . TRP A 1 187 ? 24.777 17.007 -41.907 1.00 81.44 187 TRP A N 1
ATOM 1470 C CA . TRP A 1 187 ? 25.281 16.601 -40.594 1.00 81.44 187 TRP A CA 1
ATOM 1471 C C . TRP A 1 187 ? 25.136 17.684 -39.531 1.00 81.44 187 TRP A C 1
ATOM 1473 O O . TRP A 1 187 ? 24.723 17.380 -38.416 1.00 81.44 187 TRP A O 1
ATOM 1483 N N . SER A 1 188 ? 25.425 18.940 -39.871 1.00 75.44 188 SER A N 1
ATOM 1484 C CA . SER A 1 188 ? 25.363 20.061 -38.922 1.00 75.44 188 SER A CA 1
ATOM 1485 C C . SER A 1 188 ? 23.925 20.364 -38.500 1.00 75.44 188 SER A C 1
ATOM 1487 O O . SER A 1 188 ? 23.684 20.753 -37.364 1.00 75.44 188 SER A O 1
ATOM 1489 N N . LEU A 1 189 ? 22.961 20.138 -39.397 1.00 79.25 189 LEU A N 1
ATOM 1490 C CA . LEU A 1 189 ? 21.526 20.229 -39.119 1.00 79.25 189 LEU A CA 1
ATOM 1491 C C . LEU A 1 189 ? 20.949 18.954 -38.484 1.00 79.25 189 LEU A C 1
ATOM 1493 O O . LEU A 1 189 ? 19.757 18.902 -38.194 1.00 79.25 189 LEU A O 1
ATOM 1497 N N . GLY A 1 190 ? 21.761 17.909 -38.291 1.00 82.94 190 GLY A N 1
ATOM 1498 C CA . GLY A 1 190 ? 21.324 16.659 -37.673 1.00 82.94 190 GLY A CA 1
ATOM 1499 C C . GLY A 1 190 ? 20.260 15.900 -38.471 1.00 82.94 190 GLY A C 1
ATOM 1500 O O . GLY A 1 190 ? 19.550 15.080 -37.892 1.00 82.94 190 GLY A O 1
ATOM 1501 N N . LEU A 1 191 ? 20.133 16.130 -39.786 1.00 81.06 191 LEU A N 1
ATOM 1502 C CA . LEU A 1 191 ? 19.061 15.544 -40.604 1.00 81.06 191 LEU A CA 1
ATOM 1503 C C . LEU A 1 191 ? 19.106 14.010 -40.603 1.00 81.06 191 LEU A C 1
ATOM 1505 O O . LEU A 1 191 ? 18.063 13.362 -40.617 1.00 81.06 191 LEU A O 1
ATOM 1509 N N . GLY A 1 192 ? 20.294 13.406 -40.521 1.00 79.12 192 GLY A N 1
ATOM 1510 C CA . GLY A 1 192 ? 20.431 11.952 -40.380 1.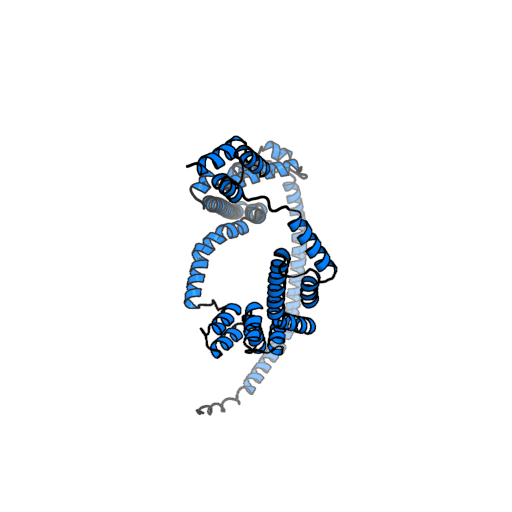00 79.12 192 GLY A CA 1
ATOM 1511 C C . GLY A 1 192 ? 19.827 11.420 -39.074 1.00 79.12 192 GLY A C 1
ATOM 1512 O O . GLY A 1 192 ? 19.072 10.451 -39.092 1.00 79.12 192 GLY A O 1
ATOM 1513 N N . TRP A 1 193 ? 20.097 12.083 -37.946 1.00 85.75 193 TRP A N 1
ATOM 1514 C CA . TRP A 1 193 ? 19.536 11.707 -36.644 1.00 85.75 193 TRP A CA 1
ATOM 1515 C C . TRP A 1 193 ? 18.026 11.976 -36.572 1.00 85.75 193 TRP A C 1
ATOM 1517 O O . TRP A 1 193 ? 17.264 11.121 -36.125 1.00 85.75 193 TRP A O 1
ATOM 1527 N N . LEU A 1 194 ? 17.576 13.120 -37.094 1.00 80.00 194 LEU A N 1
ATOM 1528 C CA . LEU A 1 194 ? 16.154 13.460 -37.179 1.00 80.00 194 LEU A CA 1
ATOM 1529 C C . LEU A 1 194 ? 15.381 12.493 -38.088 1.00 80.00 194 LEU A C 1
ATOM 1531 O O . LEU A 1 194 ? 14.247 12.152 -37.768 1.00 80.00 194 LEU A O 1
ATOM 1535 N N . SER A 1 195 ? 16.001 11.986 -39.161 1.00 77.44 195 SER A N 1
ATOM 1536 C CA . SER A 1 195 ? 15.422 10.929 -40.007 1.00 77.44 195 SER A CA 1
ATOM 1537 C C . SER A 1 195 ? 15.161 9.656 -39.213 1.00 77.44 195 SER A C 1
ATOM 1539 O O . SER A 1 195 ? 14.076 9.088 -39.307 1.00 77.44 195 SER A O 1
ATOM 1541 N N . TRP A 1 196 ? 16.132 9.232 -38.399 1.00 82.44 196 TRP A N 1
ATOM 1542 C CA . TRP A 1 196 ? 15.980 8.078 -37.513 1.00 82.44 196 TRP A CA 1
ATOM 1543 C C . TRP A 1 196 ? 14.884 8.285 -36.470 1.00 82.44 196 TRP A C 1
ATOM 1545 O O . TRP A 1 196 ? 14.104 7.369 -36.226 1.00 82.44 196 TRP A O 1
ATOM 1555 N N . LEU A 1 197 ? 14.784 9.479 -35.883 1.00 83.00 197 LEU A N 1
ATOM 1556 C CA . LEU A 1 197 ? 13.736 9.793 -34.913 1.00 83.00 197 LEU A CA 1
ATOM 1557 C C . LEU A 1 197 ? 12.342 9.810 -35.564 1.00 83.00 197 LEU A C 1
ATOM 1559 O O . LEU A 1 197 ? 11.407 9.222 -35.026 1.00 83.00 197 LEU A O 1
ATOM 1563 N N . ALA A 1 198 ? 12.215 10.437 -36.738 1.00 75.00 198 ALA A N 1
ATOM 1564 C CA . ALA A 1 198 ? 10.963 10.542 -37.485 1.00 75.00 198 ALA A CA 1
ATOM 1565 C C . ALA A 1 198 ? 10.467 9.178 -37.993 1.00 75.00 198 ALA A C 1
ATOM 1567 O O . ALA A 1 198 ? 9.275 8.884 -37.918 1.00 75.00 198 ALA A O 1
ATOM 1568 N N . LEU A 1 199 ? 11.376 8.326 -38.477 1.00 78.75 199 LEU A N 1
ATOM 1569 C CA . LEU A 1 199 ? 11.045 6.979 -38.952 1.00 78.75 199 LEU A CA 1
ATOM 1570 C C . LEU A 1 199 ? 10.983 5.935 -37.845 1.00 78.75 199 LEU A C 1
ATOM 1572 O O . LEU A 1 199 ? 10.376 4.889 -38.057 1.00 78.75 199 LEU A O 1
ATOM 1576 N N . GLY A 1 200 ? 11.568 6.193 -36.676 1.00 82.38 200 GLY A N 1
ATOM 1577 C CA . GLY A 1 200 ? 11.665 5.213 -35.599 1.00 82.38 200 GLY A CA 1
ATOM 1578 C C . GLY A 1 200 ? 10.306 4.652 -35.184 1.00 82.38 200 GLY A C 1
ATOM 1579 O O . GLY A 1 200 ? 10.169 3.440 -35.031 1.00 82.38 200 GLY A O 1
ATOM 1580 N N . THR A 1 201 ? 9.285 5.506 -35.069 1.00 80.00 201 THR A N 1
ATOM 1581 C CA . THR A 1 201 ? 7.927 5.075 -34.701 1.00 80.00 201 THR A CA 1
ATOM 1582 C C . THR A 1 201 ? 7.231 4.299 -35.827 1.00 80.00 201 THR A C 1
ATOM 1584 O O . THR A 1 201 ? 6.821 3.167 -35.560 1.00 80.00 201 THR A O 1
ATOM 1587 N N . PRO A 1 202 ? 7.137 4.803 -37.080 1.00 74.31 202 PRO A N 1
ATOM 1588 C CA . PRO A 1 202 ? 6.608 4.014 -38.194 1.00 74.31 202 PRO A CA 1
ATOM 1589 C C . PRO A 1 202 ? 7.315 2.668 -38.383 1.00 74.31 202 PRO A C 1
ATOM 1591 O O . PRO A 1 202 ? 6.644 1.653 -38.534 1.00 74.31 202 PRO A O 1
ATOM 1594 N N . PHE A 1 203 ? 8.650 2.625 -38.308 1.00 71.62 203 PHE A N 1
ATOM 1595 C CA . PHE A 1 203 ? 9.403 1.372 -38.416 1.00 71.62 203 PHE A CA 1
ATOM 1596 C C . PHE A 1 203 ? 9.111 0.420 -37.262 1.00 71.62 203 PHE A C 1
ATOM 1598 O O . PHE A 1 203 ? 8.960 -0.784 -37.479 1.00 71.62 203 PHE A O 1
ATOM 1605 N N . ARG A 1 204 ? 9.023 0.944 -36.033 1.00 74.19 204 ARG A N 1
ATOM 1606 C CA . ARG A 1 204 ? 8.698 0.125 -34.870 1.00 74.19 204 ARG A CA 1
ATOM 1607 C C . ARG A 1 204 ? 7.327 -0.522 -35.030 1.00 74.19 204 ARG A C 1
ATOM 1609 O O . ARG A 1 204 ? 7.223 -1.723 -34.849 1.00 74.19 204 ARG A O 1
ATOM 1616 N N . ILE A 1 205 ? 6.313 0.248 -35.413 1.00 71.81 205 ILE A N 1
ATOM 1617 C CA . ILE A 1 205 ? 4.941 -0.253 -35.565 1.00 71.81 205 ILE A CA 1
ATOM 1618 C C . ILE A 1 205 ? 4.822 -1.202 -36.765 1.00 71.81 205 ILE A C 1
ATOM 1620 O O . ILE A 1 205 ? 4.188 -2.245 -36.655 1.00 71.81 205 ILE A O 1
ATOM 1624 N N . ALA A 1 206 ? 5.421 -0.863 -37.910 1.00 60.91 206 ALA A N 1
ATOM 1625 C CA . ALA A 1 206 ? 5.249 -1.632 -39.142 1.00 60.91 206 ALA A CA 1
ATOM 1626 C C . ALA A 1 206 ? 6.094 -2.914 -39.194 1.00 60.91 206 ALA A C 1
ATOM 1628 O O . ALA A 1 206 ? 5.680 -3.887 -39.819 1.00 60.91 206 ALA A O 1
ATOM 1629 N N . PHE A 1 207 ? 7.275 -2.920 -38.567 1.00 63.66 207 PHE A N 1
ATOM 1630 C CA . PHE A 1 207 ? 8.233 -4.021 -38.698 1.00 63.66 207 PHE A CA 1
ATOM 1631 C C . PHE A 1 207 ? 8.647 -4.622 -37.356 1.00 63.66 207 PHE A C 1
ATOM 1633 O O . PHE A 1 207 ? 8.574 -5.838 -37.194 1.00 63.66 207 PHE A O 1
ATOM 1640 N N . VAL A 1 208 ? 9.084 -3.798 -36.396 1.00 69.44 208 VAL A N 1
ATOM 1641 C CA . VAL A 1 208 ? 9.673 -4.311 -35.143 1.00 69.44 208 VAL A CA 1
ATOM 1642 C C . VAL A 1 208 ? 8.623 -5.001 -34.283 1.00 69.44 208 VAL A C 1
ATOM 1644 O O . VAL A 1 208 ? 8.835 -6.137 -33.891 1.00 69.44 208 VAL A O 1
ATOM 1647 N N . GLN A 1 209 ? 7.487 -4.357 -34.030 1.00 72.31 209 GLN A N 1
ATOM 1648 C CA . GLN A 1 209 ? 6.449 -4.880 -33.149 1.00 72.31 209 GLN A CA 1
ATOM 1649 C C . GLN A 1 209 ? 5.812 -6.169 -33.701 1.00 72.31 209 GLN A C 1
ATOM 1651 O O . GLN A 1 209 ? 5.769 -7.143 -32.959 1.00 72.31 209 GLN A O 1
ATOM 1656 N N . PRO A 1 210 ? 5.428 -6.277 -34.991 1.00 67.69 210 PRO A N 1
ATOM 1657 C CA . PRO A 1 210 ? 4.969 -7.552 -35.549 1.00 67.69 210 PRO A CA 1
ATOM 1658 C C . PRO A 1 210 ? 6.015 -8.670 -35.458 1.00 67.69 210 PRO A C 1
ATOM 1660 O O . PRO A 1 210 ? 5.666 -9.827 -35.222 1.00 67.69 210 PRO A O 1
ATOM 1663 N N . ALA A 1 211 ? 7.302 -8.343 -35.626 1.00 67.00 211 ALA A N 1
ATOM 1664 C CA . ALA A 1 211 ? 8.380 -9.310 -35.448 1.00 67.00 211 ALA A CA 1
ATOM 1665 C C . ALA A 1 211 ? 8.543 -9.720 -33.973 1.00 67.00 211 ALA A C 1
ATOM 1667 O O . ALA A 1 211 ? 8.674 -10.909 -33.687 1.00 67.00 211 ALA A O 1
ATOM 1668 N N . GLU A 1 212 ? 8.496 -8.766 -33.038 1.00 76.56 212 GLU A N 1
ATOM 1669 C CA . GLU A 1 212 ? 8.485 -9.022 -31.593 1.00 76.56 212 GLU A CA 1
ATOM 1670 C C . GLU A 1 212 ? 7.302 -9.915 -31.209 1.00 76.56 212 GLU A C 1
ATOM 1672 O O . GLU A 1 212 ? 7.504 -10.910 -30.522 1.00 76.56 212 GLU A O 1
ATOM 1677 N N . ASP A 1 213 ? 6.097 -9.633 -31.703 1.00 74.94 213 ASP A N 1
ATOM 1678 C CA . ASP A 1 213 ? 4.890 -10.425 -31.453 1.00 74.94 213 ASP A CA 1
ATOM 1679 C C . ASP A 1 213 ? 5.023 -11.852 -32.001 1.00 74.94 213 ASP A C 1
ATOM 1681 O O . ASP A 1 213 ? 4.739 -12.824 -31.295 1.00 74.94 213 ASP A O 1
ATOM 1685 N N . TYR A 1 214 ? 5.526 -11.999 -33.231 1.00 76.69 214 TYR A N 1
ATOM 1686 C CA . TYR A 1 214 ? 5.806 -13.301 -33.838 1.00 76.69 214 TYR A CA 1
ATOM 1687 C C . TYR A 1 214 ? 6.809 -14.112 -33.005 1.00 76.69 214 TYR A C 1
ATOM 1689 O O . TYR A 1 214 ? 6.568 -15.280 -32.687 1.00 76.69 214 TYR A O 1
ATOM 1697 N N . PHE A 1 215 ? 7.916 -13.496 -32.587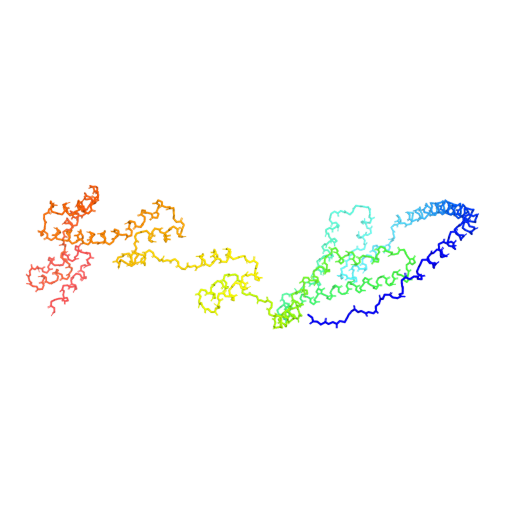 1.00 74.00 215 PHE A N 1
ATOM 1698 C CA . PHE A 1 215 ? 8.917 -14.168 -31.761 1.00 74.00 215 PHE A CA 1
ATOM 1699 C C . PHE A 1 215 ? 8.428 -14.432 -30.337 1.00 74.00 215 PHE A C 1
ATOM 1701 O O . PHE A 1 215 ? 8.746 -15.480 -29.775 1.00 74.00 215 PHE A O 1
ATOM 1708 N N . ASN A 1 216 ? 7.607 -13.553 -29.770 1.00 81.62 216 ASN A N 1
ATOM 1709 C CA . ASN A 1 216 ? 6.963 -13.773 -28.483 1.00 81.62 216 ASN A CA 1
ATOM 1710 C C . ASN A 1 216 ? 5.996 -14.957 -28.541 1.00 81.62 216 ASN A C 1
ATOM 1712 O O . ASN A 1 216 ? 5.937 -15.739 -27.596 1.00 81.62 216 ASN A O 1
ATOM 1716 N N . TRP A 1 217 ? 5.279 -15.147 -29.648 1.00 82.06 217 TRP A N 1
ATOM 1717 C CA . TRP A 1 217 ? 4.401 -16.301 -29.832 1.00 82.06 217 TRP A CA 1
ATOM 1718 C C . TRP A 1 217 ? 5.178 -17.625 -29.927 1.00 82.06 217 TRP A C 1
ATOM 1720 O O . TRP A 1 217 ? 4.800 -18.604 -29.272 1.00 82.06 217 TRP A O 1
ATOM 1730 N N . ILE A 1 218 ? 6.279 -17.643 -30.689 1.00 80.25 218 ILE A N 1
ATOM 1731 C CA . ILE A 1 218 ? 7.125 -18.835 -30.873 1.00 80.25 218 ILE A CA 1
ATOM 1732 C C . ILE A 1 218 ? 7.883 -19.180 -29.595 1.00 80.25 218 ILE A C 1
ATOM 1734 O O . ILE A 1 218 ? 7.817 -20.310 -29.114 1.00 80.25 218 ILE A O 1
ATOM 1738 N N . TYR A 1 219 ? 8.624 -18.216 -29.056 1.00 87.25 219 TYR A N 1
ATOM 1739 C CA . TYR A 1 219 ? 9.573 -18.464 -27.975 1.00 87.25 219 TYR A CA 1
ATOM 1740 C C . TYR A 1 219 ? 8.972 -18.265 -26.588 1.00 87.25 219 TYR A C 1
ATOM 1742 O O . TYR A 1 219 ? 9.533 -18.774 -25.620 1.00 87.25 219 TYR A O 1
ATOM 1750 N N . ARG A 1 220 ? 7.851 -17.538 -26.482 1.00 90.31 220 ARG A N 1
ATOM 1751 C CA . ARG A 1 220 ? 7.168 -17.206 -25.219 1.00 90.31 220 ARG A CA 1
ATOM 1752 C C . ARG A 1 220 ? 8.164 -16.761 -24.145 1.00 90.31 220 ARG A C 1
ATOM 1754 O O . ARG A 1 220 ? 8.207 -17.348 -23.065 1.00 90.31 220 ARG A O 1
ATOM 1761 N N . PRO A 1 221 ? 9.001 -15.748 -24.438 1.00 89.56 221 PRO A N 1
ATOM 1762 C CA . PRO A 1 221 ? 10.088 -15.360 -23.549 1.00 89.56 221 PRO A CA 1
ATOM 1763 C C . PRO A 1 221 ? 9.572 -14.726 -22.252 1.00 89.56 221 PRO A C 1
ATOM 1765 O O . PRO A 1 221 ? 10.303 -14.686 -21.264 1.00 89.56 221 PRO A O 1
ATOM 1768 N N . ALA A 1 222 ? 8.322 -14.247 -22.241 1.00 92.75 222 ALA A N 1
ATOM 1769 C CA . ALA A 1 222 ? 7.671 -13.715 -21.056 1.00 92.75 222 ALA A CA 1
ATOM 1770 C C . ALA A 1 222 ? 7.561 -14.794 -19.969 1.00 92.75 222 ALA A C 1
ATOM 1772 O O . ALA A 1 222 ? 6.922 -15.832 -20.147 1.00 92.75 222 ALA A O 1
ATOM 1773 N N . ARG A 1 223 ? 8.179 -14.523 -18.821 1.00 95.50 223 ARG A N 1
ATOM 1774 C CA . ARG A 1 223 ? 8.112 -15.358 -17.621 1.00 95.50 223 ARG A CA 1
ATOM 1775 C C . ARG A 1 223 ? 7.297 -14.644 -16.553 1.00 95.50 223 ARG A C 1
ATOM 1777 O O . ARG A 1 223 ? 7.224 -13.417 -16.545 1.00 95.50 223 ARG A O 1
ATOM 1784 N N . LEU A 1 224 ? 6.714 -15.420 -15.643 1.00 97.62 224 LEU A N 1
ATOM 1785 C CA . LEU A 1 224 ? 6.114 -14.863 -14.435 1.00 97.62 224 LEU A CA 1
ATOM 1786 C C . LEU A 1 224 ? 7.187 -14.115 -13.633 1.00 97.62 224 LEU A C 1
ATOM 1788 O O . LEU A 1 224 ? 8.318 -14.589 -13.511 1.00 97.62 224 LEU A O 1
ATOM 1792 N N . THR A 1 225 ? 6.832 -12.961 -13.077 1.00 97.56 225 THR A N 1
ATOM 1793 C CA . THR A 1 225 ? 7.685 -12.257 -12.113 1.00 97.56 225 THR A CA 1
ATOM 1794 C C . THR A 1 225 ? 7.758 -13.040 -10.800 1.00 97.56 225 THR A C 1
ATOM 1796 O O . THR A 1 225 ? 6.879 -13.853 -10.514 1.00 97.56 225 THR A O 1
ATOM 1799 N N . ALA A 1 226 ? 8.764 -12.782 -9.956 1.00 97.38 226 ALA A N 1
ATOM 1800 C CA . ALA A 1 226 ? 8.894 -13.461 -8.660 1.00 97.38 226 ALA A CA 1
ATOM 1801 C C . ALA A 1 226 ? 7.610 -13.351 -7.813 1.00 97.38 226 ALA A C 1
ATOM 1803 O O . ALA A 1 226 ? 7.119 -14.354 -7.303 1.00 97.38 226 ALA A O 1
ATOM 1804 N N . ALA A 1 227 ? 7.003 -12.160 -7.760 1.00 96.56 227 ALA A N 1
ATOM 1805 C CA . ALA A 1 227 ? 5.735 -11.932 -7.065 1.00 96.56 227 ALA A CA 1
ATOM 1806 C C . ALA A 1 227 ? 4.580 -12.766 -7.651 1.00 96.56 227 ALA A C 1
ATOM 1808 O O . ALA A 1 227 ? 3.810 -13.373 -6.911 1.00 96.56 227 ALA A O 1
ATOM 1809 N N . GLN A 1 228 ? 4.481 -12.861 -8.983 1.00 97.75 228 GLN A N 1
ATOM 1810 C CA . GLN A 1 228 ? 3.466 -13.692 -9.640 1.00 97.75 228 GLN A CA 1
ATOM 1811 C C . GLN A 1 228 ? 3.680 -15.188 -9.372 1.00 97.75 228 GLN A C 1
ATOM 1813 O O . GLN A 1 228 ? 2.708 -15.923 -9.204 1.00 97.75 228 GLN A O 1
ATOM 1818 N N . VAL A 1 229 ? 4.934 -15.648 -9.311 1.00 98.12 229 VAL A N 1
ATOM 1819 C CA . VAL A 1 229 ? 5.280 -17.038 -8.975 1.00 98.12 229 VAL A CA 1
ATOM 1820 C C . VAL A 1 229 ? 4.904 -17.359 -7.523 1.00 98.12 229 VAL A C 1
ATOM 1822 O O . VAL A 1 229 ? 4.291 -18.400 -7.274 1.00 98.12 229 VAL A O 1
ATOM 1825 N N . VAL A 1 230 ? 5.207 -16.460 -6.580 1.00 97.38 230 VAL A N 1
ATOM 1826 C CA . VAL A 1 230 ? 4.824 -16.599 -5.163 1.00 97.38 230 VAL A CA 1
ATOM 1827 C C . VAL A 1 230 ? 3.302 -16.622 -5.004 1.00 97.38 230 VAL A C 1
ATOM 1829 O O . VAL A 1 230 ? 2.770 -17.527 -4.360 1.00 97.38 230 VAL A O 1
ATOM 1832 N N . ASP A 1 231 ? 2.576 -15.704 -5.649 1.00 96.06 231 ASP A N 1
ATOM 1833 C CA . ASP A 1 231 ? 1.111 -15.664 -5.591 1.00 96.06 231 ASP A CA 1
ATOM 1834 C C . ASP A 1 231 ? 0.466 -16.920 -6.203 1.00 96.06 231 ASP A C 1
ATOM 1836 O O . ASP A 1 231 ? -0.449 -17.502 -5.612 1.00 96.06 231 ASP A O 1
ATOM 1840 N N . ALA A 1 232 ? 0.972 -17.395 -7.347 1.00 97.31 232 ALA A N 1
ATOM 1841 C CA . ALA A 1 232 ? 0.505 -18.631 -7.970 1.00 97.31 232 ALA A CA 1
ATOM 1842 C C . ALA A 1 232 ? 0.716 -19.849 -7.056 1.00 97.31 232 ALA A C 1
ATOM 1844 O O . ALA A 1 232 ? -0.165 -20.709 -6.960 1.00 97.31 232 ALA A O 1
ATOM 1845 N N . TYR A 1 233 ? 1.852 -19.920 -6.356 1.00 97.19 233 TYR A N 1
ATOM 1846 C CA . TYR A 1 233 ? 2.125 -20.986 -5.394 1.00 97.19 233 TYR A CA 1
ATOM 1847 C C . TYR A 1 233 ? 1.213 -20.899 -4.162 1.00 97.19 233 TYR A C 1
ATOM 1849 O O . TYR A 1 233 ? 0.580 -21.893 -3.805 1.00 97.19 233 TYR A O 1
ATOM 1857 N N . ARG A 1 234 ? 1.046 -19.706 -3.574 1.00 95.56 234 ARG A N 1
ATOM 1858 C CA . ARG A 1 234 ? 0.142 -19.449 -2.435 1.00 95.56 234 ARG A CA 1
ATOM 1859 C C . ARG A 1 234 ? -1.304 -19.838 -2.750 1.00 95.56 234 ARG A C 1
ATOM 1861 O O . ARG A 1 234 ? -1.983 -20.455 -1.933 1.00 95.56 234 ARG A O 1
ATOM 1868 N N . LYS A 1 235 ? -1.766 -19.534 -3.966 1.00 95.81 235 LYS A N 1
ATOM 1869 C CA . LYS A 1 235 ? -3.093 -19.914 -4.482 1.00 95.81 235 LYS A CA 1
ATOM 1870 C C . LYS A 1 235 ? -3.199 -21.388 -4.893 1.00 95.81 235 LYS A C 1
ATOM 1872 O O . LYS A 1 235 ? -4.252 -21.801 -5.370 1.00 95.81 235 LYS A O 1
ATOM 1877 N N . ARG A 1 236 ? -2.136 -22.182 -4.712 1.00 96.56 236 ARG A N 1
ATOM 1878 C CA . ARG A 1 236 ? -2.041 -23.603 -5.091 1.00 96.56 236 ARG A CA 1
ATOM 1879 C C . ARG A 1 236 ? -2.281 -23.859 -6.585 1.00 96.56 236 ARG A C 1
ATOM 1881 O O . ARG A 1 236 ? -2.705 -24.946 -6.962 1.00 96.56 236 ARG A O 1
ATOM 1888 N N . LEU A 1 237 ? -1.990 -22.873 -7.439 1.00 97.62 237 LEU A N 1
ATOM 1889 C CA . LEU A 1 237 ? -2.081 -23.003 -8.900 1.00 97.62 237 LEU A CA 1
ATOM 1890 C C . LEU A 1 237 ? -0.878 -23.749 -9.489 1.00 97.62 237 LEU A C 1
ATOM 1892 O O . LEU A 1 237 ? -0.965 -24.303 -10.581 1.00 97.62 237 LEU A O 1
ATOM 1896 N N . ILE A 1 238 ? 0.245 -23.771 -8.767 1.00 98.00 238 ILE A N 1
ATOM 1897 C CA . ILE A 1 238 ? 1.462 -24.497 -9.135 1.00 98.00 238 ILE A CA 1
ATOM 1898 C C . ILE A 1 238 ? 1.962 -25.340 -7.958 1.00 98.00 238 ILE A C 1
ATOM 1900 O O . ILE A 1 238 ? 1.739 -25.013 -6.794 1.00 98.00 238 ILE A O 1
ATOM 1904 N N . SER A 1 239 ? 2.661 -26.437 -8.255 1.00 97.94 239 SER A N 1
ATOM 1905 C CA . SER A 1 239 ? 3.263 -27.301 -7.232 1.00 97.94 239 SER A CA 1
ATOM 1906 C C . SER A 1 239 ? 4.544 -26.695 -6.646 1.00 97.94 239 SER A C 1
ATOM 1908 O O . SER A 1 239 ? 5.210 -25.898 -7.305 1.00 97.94 239 SER A O 1
ATOM 1910 N N . LYS A 1 240 ? 4.961 -27.141 -5.449 1.00 97.25 240 LYS A N 1
ATOM 1911 C CA . LYS A 1 240 ? 6.224 -26.712 -4.806 1.00 97.25 240 LYS A CA 1
ATOM 1912 C C . LYS A 1 240 ? 7.443 -26.890 -5.719 1.00 97.25 240 LYS A C 1
ATOM 1914 O O . LYS A 1 240 ? 8.260 -25.985 -5.838 1.00 97.25 240 LYS A O 1
ATOM 1919 N N . ARG A 1 241 ? 7.530 -28.023 -6.427 1.00 97.81 241 ARG A N 1
ATOM 1920 C CA . ARG A 1 241 ? 8.605 -28.288 -7.400 1.00 97.81 241 ARG A CA 1
ATOM 1921 C C . ARG A 1 241 ? 8.605 -27.268 -8.546 1.00 97.81 241 ARG A C 1
ATOM 1923 O O . ARG A 1 241 ? 9.668 -26.820 -8.969 1.00 97.81 241 ARG A O 1
ATOM 1930 N N . THR A 1 242 ? 7.420 -26.901 -9.039 1.00 97.88 242 THR A N 1
ATOM 1931 C CA . THR A 1 242 ? 7.262 -25.896 -10.103 1.00 97.88 242 THR A CA 1
ATOM 1932 C C . THR A 1 242 ? 7.645 -24.508 -9.600 1.00 97.88 242 THR A C 1
ATOM 1934 O O . THR A 1 242 ? 8.397 -23.816 -10.274 1.00 97.88 242 THR A O 1
ATOM 1937 N N . PHE A 1 243 ? 7.207 -24.137 -8.392 1.00 97.75 243 PHE A N 1
ATOM 1938 C CA . PHE A 1 243 ? 7.603 -22.901 -7.715 1.00 97.75 243 PHE A CA 1
ATOM 1939 C C . PHE A 1 243 ? 9.130 -22.786 -7.600 1.00 97.75 243 PHE A C 1
ATOM 1941 O O . PHE A 1 243 ? 9.700 -21.820 -8.098 1.00 97.75 243 PHE A O 1
ATOM 1948 N N . GLN A 1 244 ? 9.800 -23.810 -7.059 1.00 97.56 244 GLN A N 1
ATOM 1949 C CA . GLN A 1 244 ? 11.262 -23.835 -6.926 1.00 97.56 244 GLN A CA 1
ATOM 1950 C C . GLN A 1 244 ? 11.969 -23.719 -8.281 1.00 97.56 244 GLN A C 1
ATOM 1952 O O . GLN A 1 244 ? 12.918 -22.956 -8.424 1.00 97.56 244 GLN A O 1
ATOM 1957 N N . THR A 1 245 ? 11.476 -24.428 -9.303 1.00 97.69 245 THR A N 1
ATOM 1958 C CA . THR A 1 245 ? 12.052 -24.377 -10.657 1.00 97.69 245 THR A CA 1
ATOM 1959 C C . THR A 1 245 ? 11.923 -22.981 -11.269 1.00 97.69 245 THR A C 1
ATOM 1961 O O . THR A 1 245 ? 12.893 -22.463 -11.818 1.00 97.69 245 THR A O 1
ATOM 1964 N N . LEU A 1 246 ? 10.746 -22.355 -11.166 1.00 97.44 246 LEU A N 1
ATOM 1965 C CA . LEU A 1 246 ? 10.504 -21.012 -11.699 1.00 97.44 246 LEU A CA 1
ATOM 1966 C C . LEU A 1 246 ? 11.322 -19.954 -10.950 1.00 97.44 246 LEU A C 1
ATOM 1968 O O . LEU A 1 246 ? 11.941 -19.106 -11.585 1.00 97.44 246 LEU A O 1
ATOM 1972 N N . MET A 1 247 ? 11.392 -20.030 -9.621 1.00 97.88 247 MET A N 1
ATOM 1973 C CA . MET A 1 247 ? 12.200 -19.110 -8.816 1.00 97.88 247 MET A CA 1
ATOM 1974 C C . MET A 1 247 ? 13.704 -19.272 -9.079 1.00 97.88 247 MET A C 1
ATOM 1976 O O . MET A 1 247 ? 14.410 -18.272 -9.202 1.00 97.88 247 MET A O 1
ATOM 1980 N N . ALA A 1 248 ? 14.191 -20.505 -9.259 1.00 96.38 248 ALA A N 1
ATOM 1981 C CA . ALA A 1 248 ? 15.578 -20.767 -9.640 1.00 96.38 248 ALA A CA 1
ATOM 1982 C C . ALA A 1 248 ? 15.906 -20.209 -11.038 1.00 96.38 248 ALA A C 1
ATOM 1984 O O . ALA A 1 248 ? 16.968 -19.625 -11.239 1.00 96.38 248 ALA A O 1
ATOM 1985 N N . GLN A 1 249 ? 14.979 -20.310 -12.000 1.00 94.69 249 GLN A N 1
ATOM 1986 C CA . GLN A 1 249 ? 15.122 -19.691 -13.327 1.00 94.69 249 GLN A CA 1
ATOM 1987 C C . GLN A 1 249 ? 15.159 -18.155 -13.288 1.00 94.69 249 GLN A C 1
ATOM 1989 O O . GLN A 1 249 ? 15.673 -17.545 -14.227 1.00 94.69 249 GLN A O 1
ATOM 1994 N N . LEU A 1 250 ? 14.603 -17.543 -12.238 1.00 95.62 250 LEU A N 1
ATOM 1995 C CA . LEU A 1 250 ? 14.685 -16.107 -11.958 1.00 95.62 250 LEU A CA 1
ATOM 1996 C C . LEU A 1 250 ? 15.938 -15.727 -11.142 1.00 95.62 250 LEU A C 1
ATOM 1998 O O . LEU A 1 250 ? 16.166 -14.545 -10.910 1.00 95.62 250 LEU A O 1
ATOM 2002 N N . GLY A 1 251 ? 16.755 -16.704 -10.732 1.00 95.44 251 GLY A N 1
ATOM 2003 C CA . GLY A 1 251 ? 18.016 -16.485 -10.020 1.00 95.44 251 GLY A CA 1
ATOM 2004 C C . GLY A 1 251 ? 17.917 -16.456 -8.492 1.00 95.44 251 GLY A C 1
ATOM 2005 O O . GLY A 1 251 ? 18.888 -16.074 -7.842 1.00 95.44 251 GLY A O 1
ATOM 2006 N N . TYR A 1 252 ? 16.788 -16.854 -7.899 1.00 97.44 252 TYR A N 1
ATOM 2007 C CA . TYR A 1 252 ? 16.652 -16.948 -6.441 1.00 97.44 252 TYR A CA 1
ATOM 2008 C C . TYR A 1 252 ? 17.173 -18.291 -5.918 1.00 97.44 252 TYR A C 1
ATOM 2010 O O . TYR A 1 252 ? 16.946 -19.332 -6.534 1.00 97.44 252 TYR A O 1
ATOM 2018 N N . ASN A 1 253 ? 17.844 -18.270 -4.764 1.00 97.25 253 ASN A N 1
ATOM 2019 C CA . ASN A 1 253 ? 18.191 -19.474 -4.005 1.00 97.25 253 ASN A CA 1
ATOM 2020 C C . ASN A 1 253 ? 17.039 -19.879 -3.063 1.00 97.25 253 ASN A C 1
ATOM 2022 O O . ASN A 1 253 ? 16.098 -19.109 -2.861 1.00 97.25 253 ASN A O 1
ATOM 2026 N N . ASP A 1 254 ? 17.116 -21.075 -2.477 1.00 97.38 254 ASP A N 1
ATOM 2027 C CA . ASP A 1 254 ? 16.050 -21.620 -1.622 1.00 97.38 254 ASP A CA 1
ATOM 2028 C C . ASP A 1 254 ? 15.747 -20.737 -0.392 1.00 97.38 254 ASP A C 1
ATOM 2030 O O . ASP A 1 254 ? 14.582 -20.585 -0.018 1.00 97.38 254 ASP A O 1
ATOM 2034 N N . ASP A 1 255 ? 16.762 -20.087 0.186 1.00 97.06 255 ASP A N 1
ATOM 2035 C CA . ASP A 1 255 ? 16.594 -19.188 1.337 1.00 97.06 255 ASP A CA 1
ATOM 2036 C C . ASP A 1 255 ? 15.771 -17.945 0.971 1.00 97.06 255 ASP A C 1
ATOM 2038 O O . ASP A 1 255 ? 14.811 -17.590 1.659 1.00 97.06 255 ASP A O 1
ATOM 2042 N N . PHE A 1 256 ? 16.087 -17.295 -0.154 1.00 97.25 256 PHE A N 1
ATOM 2043 C CA . PHE A 1 256 ? 15.324 -16.143 -0.632 1.00 97.25 256 PHE A CA 1
ATOM 2044 C C . PHE A 1 256 ? 13.926 -16.533 -1.103 1.00 97.25 256 PHE A C 1
ATOM 2046 O O . PHE A 1 256 ? 12.999 -15.739 -0.949 1.00 97.25 256 PHE A O 1
ATOM 2053 N N . MET A 1 257 ? 13.744 -17.746 -1.637 1.00 97.25 257 MET A N 1
ATOM 2054 C CA . MET A 1 257 ? 12.410 -18.264 -1.949 1.00 97.25 257 MET A CA 1
ATOM 2055 C C . MET A 1 257 ? 11.542 -18.341 -0.694 1.00 97.25 257 MET A C 1
ATOM 2057 O O . MET A 1 257 ? 10.387 -17.921 -0.741 1.00 97.25 257 MET A O 1
ATOM 2061 N N . TYR A 1 258 ? 12.094 -18.844 0.416 1.00 95.31 258 TYR A N 1
ATOM 2062 C CA . TYR A 1 258 ? 11.389 -18.904 1.694 1.00 95.31 258 TYR A CA 1
ATOM 2063 C C . TYR A 1 258 ? 11.057 -17.504 2.216 1.00 95.31 258 TYR A C 1
ATOM 2065 O O . TYR A 1 258 ? 9.912 -17.249 2.569 1.00 95.31 258 TYR A O 1
ATOM 2073 N N . ILE A 1 259 ? 12.016 -16.573 2.192 1.00 95.25 259 ILE A N 1
ATOM 2074 C CA . ILE A 1 259 ? 11.791 -15.190 2.643 1.00 95.25 259 ILE A CA 1
ATOM 2075 C C . ILE A 1 259 ? 10.691 -14.509 1.820 1.00 95.25 259 ILE A C 1
ATOM 2077 O O . ILE A 1 259 ? 9.773 -13.933 2.394 1.00 95.25 259 ILE A O 1
ATOM 2081 N N . LEU A 1 260 ? 10.752 -14.587 0.487 1.00 96.12 260 LEU A N 1
ATOM 2082 C CA . LEU A 1 260 ? 9.745 -13.975 -0.387 1.00 96.12 260 LEU A CA 1
ATOM 2083 C C . LEU A 1 260 ? 8.362 -14.593 -0.203 1.00 96.12 260 LEU A C 1
ATOM 2085 O O . LEU A 1 260 ? 7.364 -13.880 -0.245 1.00 96.12 260 LEU A O 1
ATOM 2089 N N . TYR A 1 261 ? 8.305 -15.907 0.001 1.00 95.56 261 TYR A N 1
ATOM 2090 C CA . TYR A 1 261 ? 7.059 -16.590 0.305 1.00 95.56 261 TYR A CA 1
ATOM 2091 C C . TYR A 1 261 ? 6.469 -16.101 1.636 1.00 95.56 261 TYR A C 1
ATOM 2093 O O . TYR A 1 261 ? 5.302 -15.721 1.666 1.00 95.56 261 TYR A O 1
ATOM 2101 N N . SER A 1 262 ? 7.282 -16.024 2.694 1.00 91.38 262 SER A N 1
ATOM 2102 C CA . SER A 1 262 ? 6.859 -15.556 4.019 1.00 91.38 262 SER A CA 1
ATOM 2103 C C . SER A 1 262 ? 6.423 -14.088 4.027 1.00 91.38 262 SER A C 1
ATOM 2105 O O . SER A 1 262 ? 5.472 -13.744 4.717 1.00 91.38 262 SER A O 1
ATOM 2107 N N . LEU A 1 263 ? 7.066 -13.220 3.235 1.00 92.75 263 LEU A N 1
ATOM 2108 C CA . LEU A 1 263 ? 6.670 -11.809 3.092 1.00 92.75 263 LEU A CA 1
ATOM 2109 C C . LEU A 1 263 ? 5.298 -11.627 2.425 1.00 92.75 263 LEU A C 1
ATOM 2111 O O . LEU A 1 263 ? 4.651 -10.602 2.615 1.00 92.75 263 LEU A O 1
ATOM 2115 N N . GLU A 1 264 ? 4.868 -12.598 1.622 1.00 93.31 264 GLU A N 1
ATOM 2116 C CA . GLU A 1 264 ? 3.561 -12.605 0.964 1.00 93.31 264 GLU A CA 1
ATOM 2117 C C . GLU A 1 264 ? 2.499 -13.364 1.773 1.00 93.31 264 GLU A C 1
ATOM 2119 O O . GLU A 1 264 ? 1.335 -13.424 1.360 1.00 93.31 264 GLU A O 1
ATOM 2124 N N . GLU A 1 265 ? 2.834 -13.981 2.907 1.00 91.75 265 GLU A N 1
ATOM 2125 C CA . GLU A 1 265 ? 1.803 -14.566 3.759 1.00 91.75 265 GLU A CA 1
ATOM 2126 C C . GLU A 1 265 ? 0.897 -13.459 4.308 1.00 91.75 265 GLU A C 1
ATOM 2128 O O . GLU A 1 265 ? 1.338 -12.394 4.735 1.00 91.75 265 GLU A O 1
ATOM 2133 N N . LYS A 1 266 ? -0.419 -13.687 4.232 1.00 91.75 266 LYS A N 1
ATOM 2134 C CA . LYS A 1 266 ? -1.383 -12.728 4.765 1.00 91.75 266 LYS A CA 1
ATOM 2135 C C . LYS A 1 266 ? -1.318 -12.789 6.279 1.00 91.75 266 LYS A C 1
ATOM 2137 O O . LYS A 1 266 ? -1.770 -13.769 6.864 1.00 91.75 266 LYS A O 1
ATOM 2142 N N . GLU A 1 267 ? -0.819 -11.721 6.873 1.00 93.62 267 GLU A N 1
ATOM 2143 C CA . GLU A 1 267 ? -0.852 -11.529 8.314 1.00 93.62 267 GLU A CA 1
ATOM 2144 C C . GLU A 1 267 ? -2.309 -11.482 8.793 1.00 93.62 267 GLU A C 1
ATOM 2146 O O . GLU A 1 267 ? -3.201 -10.949 8.114 1.00 93.62 267 GLU A O 1
ATOM 2151 N N . PHE A 1 268 ? -2.575 -12.042 9.973 1.00 96.69 268 PHE A N 1
ATOM 2152 C CA . PHE A 1 268 ? -3.889 -11.875 10.589 1.00 96.69 268 PHE A CA 1
ATOM 2153 C C . PHE A 1 268 ? -4.167 -10.383 10.822 1.00 96.69 268 PHE A C 1
ATOM 2155 O O . PHE A 1 268 ? -3.250 -9.582 10.928 1.00 96.69 268 PHE A O 1
ATOM 2162 N N . THR A 1 269 ? -5.430 -9.967 10.910 1.00 97.00 269 THR A N 1
ATOM 2163 C CA . THR A 1 269 ? -5.735 -8.610 11.409 1.00 97.00 269 THR A CA 1
ATOM 2164 C C . THR A 1 269 ? -5.841 -8.642 12.931 1.00 97.00 269 THR A C 1
ATOM 2166 O O . THR A 1 269 ? -6.107 -9.699 13.503 1.00 97.00 269 THR A O 1
ATOM 2169 N N . ASP A 1 270 ? -5.707 -7.498 13.603 1.00 96.88 270 ASP A N 1
ATOM 2170 C CA . ASP A 1 270 ? -5.881 -7.413 15.067 1.00 96.88 270 ASP A CA 1
ATOM 2171 C C . ASP A 1 270 ? -7.249 -7.937 15.517 1.00 96.88 270 ASP A C 1
ATOM 2173 O O . ASP A 1 270 ? -7.354 -8.645 16.516 1.00 96.88 270 ASP A O 1
ATOM 2177 N N . SER A 1 271 ? -8.293 -7.677 14.724 1.00 96.31 271 SER A N 1
ATOM 2178 C CA . SER A 1 271 ? -9.641 -8.196 14.982 1.00 96.31 271 SER A CA 1
ATOM 2179 C C . SER A 1 271 ? -9.715 -9.726 14.917 1.00 96.31 271 SER A C 1
ATOM 2181 O O . SER A 1 271 ? -10.419 -10.351 15.713 1.00 96.31 271 SER A O 1
ATOM 2183 N N . VAL A 1 272 ? -8.967 -10.342 13.994 1.00 97.69 272 VAL A N 1
ATOM 2184 C CA . VAL A 1 272 ? -8.901 -11.799 13.861 1.00 97.69 272 VAL A CA 1
ATOM 2185 C C . VAL A 1 272 ? -8.086 -12.385 15.005 1.00 97.69 272 VAL A C 1
ATOM 2187 O O . VAL A 1 272 ? -8.573 -13.310 15.645 1.00 97.69 272 VAL A O 1
ATOM 2190 N N . LEU A 1 273 ? -6.924 -11.810 15.332 1.00 97.94 273 LEU A N 1
ATOM 2191 C CA . LEU A 1 273 ? -6.121 -12.238 16.482 1.00 97.94 273 LEU A CA 1
ATOM 2192 C C . LEU A 1 273 ? -6.914 -12.174 17.787 1.00 97.94 273 LEU A C 1
ATOM 2194 O O . LEU A 1 273 ? -6.942 -13.148 18.532 1.00 97.94 273 LEU A O 1
ATOM 2198 N N . ARG A 1 274 ? -7.640 -11.076 18.028 1.00 96.31 274 ARG A N 1
ATOM 2199 C CA . ARG A 1 274 ? -8.522 -10.933 19.194 1.00 96.31 274 ARG A CA 1
ATOM 2200 C C . ARG A 1 274 ? -9.571 -12.037 19.249 1.00 96.31 274 ARG A C 1
ATOM 2202 O O . ARG A 1 274 ? -9.827 -12.593 20.311 1.00 96.31 274 ARG A O 1
ATOM 2209 N N . ARG A 1 275 ? -10.192 -12.356 18.109 1.00 96.25 275 ARG A N 1
ATOM 2210 C CA . ARG A 1 275 ? -11.208 -13.410 18.031 1.00 96.25 275 ARG A CA 1
ATOM 2211 C C . ARG A 1 275 ? -10.612 -14.794 18.277 1.00 96.25 275 ARG A C 1
ATOM 2213 O O . ARG A 1 275 ? -11.235 -15.571 18.988 1.00 96.25 275 ARG A O 1
ATOM 2220 N N . LEU A 1 276 ? -9.447 -15.091 17.705 1.00 97.69 276 LEU A N 1
ATOM 2221 C CA . LEU A 1 276 ? -8.743 -16.360 17.906 1.00 97.69 276 LEU A CA 1
ATOM 2222 C C . LEU A 1 276 ? -8.340 -16.539 19.375 1.00 97.69 276 LEU A C 1
ATOM 2224 O O . LEU A 1 276 ? -8.621 -17.582 19.957 1.00 97.69 276 LEU A O 1
ATOM 2228 N N . LEU A 1 277 ? -7.779 -15.491 19.983 1.00 97.06 277 LEU A N 1
ATOM 2229 C CA . LEU A 1 277 ? -7.397 -15.475 21.393 1.00 97.06 277 LEU A CA 1
ATOM 2230 C C . LEU A 1 277 ? -8.619 -15.626 22.313 1.00 97.06 277 LEU A C 1
ATOM 2232 O O . LEU A 1 277 ? -8.585 -16.378 23.275 1.00 97.06 277 LEU A O 1
ATOM 2236 N N . ALA A 1 278 ? -9.735 -14.958 22.006 1.00 94.81 278 ALA A N 1
ATOM 2237 C CA . ALA A 1 278 ? -10.968 -15.057 22.793 1.00 94.81 278 ALA A CA 1
ATOM 2238 C C . ALA A 1 278 ? -11.679 -16.419 22.686 1.00 94.81 278 ALA A C 1
ATOM 2240 O O . ALA A 1 278 ? -12.584 -16.686 23.479 1.00 94.81 278 ALA A O 1
ATOM 2241 N N . LEU A 1 279 ? -11.330 -17.226 21.680 1.00 96.69 279 LEU A N 1
ATOM 2242 C CA . LEU A 1 279 ? -11.809 -18.596 21.488 1.00 96.69 279 LEU A CA 1
ATOM 2243 C C . LEU A 1 279 ? -10.817 -19.640 22.027 1.00 96.69 279 LEU A C 1
ATOM 2245 O O . LEU A 1 279 ? -11.063 -20.831 21.841 1.00 96.69 279 LEU A O 1
ATOM 2249 N N . ASP A 1 280 ? -9.713 -19.203 22.647 1.00 96.81 280 ASP A N 1
ATOM 2250 C CA . ASP A 1 280 ? -8.610 -20.049 23.118 1.00 96.81 280 ASP A CA 1
ATOM 2251 C C . ASP A 1 280 ? -8.030 -20.953 22.005 1.00 96.81 280 ASP A C 1
ATOM 2253 O O . ASP A 1 280 ? -7.578 -22.069 22.254 1.00 96.81 280 ASP A O 1
ATOM 2257 N N . TRP A 1 281 ? -8.077 -20.496 20.744 1.00 98.19 281 TRP A N 1
ATOM 2258 C CA . TRP A 1 281 ? -7.483 -21.212 19.600 1.00 98.19 281 TRP A CA 1
ATOM 2259 C C . TRP A 1 281 ? -5.998 -20.912 19.420 1.00 98.19 281 TRP A C 1
ATOM 2261 O O . TRP A 1 281 ? -5.302 -21.679 18.760 1.00 98.19 281 TRP A O 1
ATOM 2271 N N . ILE A 1 282 ? -5.554 -19.784 19.966 1.00 98.06 282 ILE A N 1
ATOM 2272 C CA . ILE A 1 282 ? -4.159 -19.356 20.051 1.00 98.06 282 ILE A CA 1
ATOM 2273 C C . ILE A 1 282 ? -3.923 -18.811 21.457 1.00 98.06 282 ILE A C 1
ATOM 2275 O O . ILE A 1 282 ? -4.869 -18.331 22.095 1.00 98.06 282 ILE A O 1
ATOM 2279 N N . ASP A 1 283 ? -2.685 -18.865 21.929 1.00 98.19 283 ASP A N 1
ATOM 2280 C CA . ASP A 1 283 ? -2.290 -18.284 23.210 1.00 98.19 283 ASP A CA 1
ATOM 2281 C C . ASP A 1 283 ? -1.709 -16.865 23.052 1.00 98.19 283 ASP A C 1
ATOM 2283 O O . ASP A 1 283 ? -1.829 -16.211 22.009 1.00 98.19 283 ASP A O 1
ATOM 2287 N N . LEU A 1 284 ? -1.162 -16.317 24.141 1.00 97.94 284 LEU A N 1
ATOM 2288 C CA . LEU A 1 284 ? -0.589 -14.974 24.122 1.00 97.94 284 LEU A CA 1
ATOM 2289 C C . LEU A 1 284 ? 0.758 -14.961 23.389 1.00 97.94 284 LEU A C 1
ATOM 2291 O O . LEU A 1 284 ? 1.066 -13.973 22.722 1.00 97.94 284 LEU A O 1
ATOM 2295 N N . GLU A 1 285 ? 1.541 -16.035 23.508 1.00 98.12 285 GLU A N 1
ATOM 2296 C CA . GLU A 1 285 ? 2.810 -16.204 22.808 1.00 98.12 285 GLU A CA 1
ATOM 2297 C C . GLU A 1 285 ? 2.617 -16.209 21.282 1.00 98.12 285 GLU A C 1
ATOM 2299 O O . GLU A 1 285 ? 3.346 -15.503 20.580 1.00 98.12 285 GLU A O 1
ATOM 2304 N N . ASP A 1 286 ? 1.587 -16.888 20.773 1.00 97.94 286 ASP A N 1
ATOM 2305 C CA . ASP A 1 286 ? 1.216 -16.906 19.352 1.00 97.94 286 ASP A CA 1
ATOM 2306 C C . ASP A 1 286 ? 0.912 -15.493 18.819 1.00 97.94 286 ASP A C 1
ATOM 2308 O O . ASP A 1 286 ? 1.378 -15.085 17.750 1.00 97.94 286 ASP A O 1
ATOM 2312 N N . VAL A 1 287 ? 0.145 -14.706 19.585 1.00 98.12 287 VAL A N 1
ATOM 2313 C CA . VAL A 1 287 ? -0.173 -13.308 19.246 1.00 98.12 287 VAL A CA 1
ATOM 2314 C C . VAL A 1 287 ? 1.094 -12.449 19.243 1.00 98.12 287 VAL A C 1
ATOM 2316 O O . VAL A 1 287 ? 1.262 -11.594 18.370 1.00 98.12 287 VAL A O 1
ATOM 2319 N N . GLU A 1 288 ? 2.005 -12.666 20.195 1.00 98.06 288 GLU A N 1
ATOM 2320 C CA . GLU A 1 288 ? 3.293 -11.972 20.233 1.00 98.06 288 GLU A CA 1
ATOM 2321 C C . GLU A 1 288 ? 4.168 -12.304 19.020 1.00 98.06 288 GLU A C 1
ATOM 2323 O O . GLU A 1 288 ? 4.798 -11.398 18.468 1.00 98.06 288 GLU A O 1
ATOM 2328 N N . GLU A 1 289 ? 4.230 -13.570 18.604 1.00 97.00 289 GLU A N 1
ATOM 2329 C CA . GLU A 1 289 ? 4.965 -13.984 17.408 1.00 97.00 289 GLU A CA 1
ATOM 2330 C C . GLU A 1 289 ? 4.399 -13.354 16.141 1.00 97.00 289 GLU A C 1
ATOM 2332 O O . GLU A 1 289 ? 5.163 -12.813 15.340 1.00 97.00 289 GLU A O 1
ATOM 2337 N N . GLU A 1 290 ? 3.076 -13.355 15.982 1.00 96.62 290 GLU A N 1
ATOM 2338 C CA . GLU A 1 290 ? 2.439 -12.740 14.822 1.00 96.62 290 GLU A CA 1
ATOM 2339 C C . GLU A 1 290 ? 2.741 -11.237 14.761 1.00 96.62 290 GLU A C 1
ATOM 2341 O O . GLU A 1 290 ? 3.135 -10.717 13.720 1.00 96.62 290 GLU A O 1
ATOM 2346 N N . LEU A 1 291 ? 2.658 -10.528 15.890 1.00 97.12 291 LEU A N 1
ATOM 2347 C CA . LEU A 1 291 ? 3.022 -9.112 15.952 1.00 97.12 291 LEU A CA 1
ATOM 2348 C C . LEU A 1 291 ? 4.518 -8.890 15.661 1.00 97.12 291 LEU A C 1
ATOM 2350 O O . LEU A 1 291 ? 4.883 -7.928 14.984 1.00 97.12 291 LEU A O 1
ATOM 2354 N N . LYS A 1 292 ? 5.414 -9.777 16.107 1.00 96.44 292 LYS A N 1
ATOM 2355 C CA . LYS A 1 292 ? 6.837 -9.694 15.732 1.00 96.44 292 LYS A CA 1
ATOM 2356 C C . LYS A 1 292 ? 7.034 -9.850 14.222 1.00 96.44 292 LYS A C 1
ATOM 2358 O O . LYS A 1 292 ? 7.851 -9.121 13.661 1.00 96.44 292 LYS A O 1
ATOM 2363 N N . ARG A 1 293 ? 6.275 -10.734 13.559 1.00 93.56 293 ARG A N 1
ATOM 2364 C CA . ARG A 1 293 ? 6.316 -10.910 12.093 1.00 93.56 293 ARG A CA 1
ATOM 2365 C C . ARG A 1 293 ? 5.910 -9.637 11.349 1.00 93.56 293 ARG A C 1
ATOM 2367 O O . ARG A 1 293 ? 6.589 -9.283 10.392 1.00 93.56 293 ARG A O 1
ATOM 2374 N N . ARG A 1 294 ? 4.959 -8.866 11.893 1.00 94.06 294 ARG A N 1
ATOM 2375 C CA . ARG A 1 294 ? 4.592 -7.528 11.373 1.00 94.06 294 ARG A CA 1
ATOM 2376 C C . ARG A 1 294 ? 5.634 -6.430 11.627 1.00 94.06 294 ARG A C 1
ATOM 2378 O O . ARG A 1 294 ? 5.405 -5.263 11.313 1.00 94.06 294 ARG A O 1
ATOM 2385 N N . GLY A 1 295 ? 6.760 -6.762 12.261 1.00 95.25 295 GLY A N 1
ATOM 2386 C CA . GLY A 1 295 ? 7.855 -5.833 12.543 1.00 95.25 295 GLY A CA 1
ATOM 2387 C C . GLY A 1 295 ? 7.765 -5.098 13.885 1.00 95.25 295 GLY A C 1
ATOM 2388 O O . GLY A 1 295 ? 8.540 -4.166 14.121 1.00 95.25 295 GLY A O 1
ATOM 2389 N N . TYR A 1 296 ? 6.865 -5.484 14.798 1.00 97.06 296 TYR A N 1
ATOM 2390 C CA . TYR A 1 296 ? 6.878 -4.927 16.154 1.00 97.06 296 TYR A CA 1
ATOM 2391 C C . TYR A 1 296 ? 8.076 -5.461 16.954 1.00 97.06 296 TYR A C 1
ATOM 2393 O O . TYR A 1 296 ? 8.407 -6.645 16.921 1.00 97.06 296 TYR A O 1
ATOM 2401 N N . THR A 1 297 ? 8.717 -4.593 17.742 1.00 97.62 297 THR A N 1
ATOM 2402 C CA . THR A 1 297 ? 9.773 -5.027 18.671 1.00 97.62 297 THR A CA 1
ATOM 2403 C C . THR A 1 297 ? 9.199 -5.948 19.746 1.00 97.62 297 THR A C 1
ATOM 2405 O O . THR A 1 297 ? 8.040 -5.799 20.129 1.00 97.62 297 THR A O 1
ATOM 2408 N N . GLU A 1 298 ? 10.012 -6.846 20.310 1.00 97.62 298 GLU A N 1
ATOM 2409 C CA . GLU A 1 298 ? 9.556 -7.817 21.320 1.00 97.62 298 GLU A CA 1
ATOM 2410 C C . GLU A 1 298 ? 8.792 -7.164 22.483 1.00 97.62 298 GLU A C 1
ATOM 2412 O O . GLU A 1 298 ? 7.720 -7.624 22.871 1.00 97.62 298 GLU A O 1
ATOM 2417 N N . LYS A 1 299 ? 9.303 -6.042 23.007 1.00 98.06 299 LYS A N 1
ATOM 2418 C CA . LYS A 1 299 ? 8.637 -5.291 24.080 1.00 98.06 299 LYS A CA 1
ATOM 2419 C C . LYS A 1 299 ? 7.267 -4.755 23.648 1.00 98.06 299 LYS A C 1
ATOM 2421 O O . LYS A 1 299 ? 6.337 -4.770 24.448 1.00 98.06 299 LYS A O 1
ATOM 2426 N N . ARG A 1 300 ? 7.139 -4.254 22.413 1.00 97.94 300 ARG A N 1
ATOM 2427 C CA . ARG A 1 300 ? 5.870 -3.727 21.885 1.00 97.94 300 ARG A CA 1
ATOM 2428 C C . ARG A 1 300 ? 4.877 -4.850 21.602 1.00 97.94 300 ARG A C 1
ATOM 2430 O O . ARG A 1 300 ? 3.726 -4.709 21.993 1.00 97.94 300 ARG A O 1
ATOM 2437 N N . ALA A 1 301 ? 5.329 -5.956 21.013 1.00 98.12 301 ALA A N 1
ATOM 2438 C CA . ALA A 1 301 ? 4.510 -7.140 20.768 1.00 98.12 301 ALA A CA 1
ATOM 2439 C C . ALA A 1 301 ? 3.894 -7.671 22.074 1.00 98.12 301 ALA A C 1
ATOM 2441 O O . ALA A 1 301 ? 2.679 -7.807 22.151 1.00 98.12 301 ALA A O 1
ATOM 2442 N N . LYS A 1 302 ? 4.698 -7.815 23.141 1.00 98.31 302 LYS A N 1
ATOM 2443 C CA . LYS A 1 302 ? 4.233 -8.195 24.493 1.00 98.31 302 LYS A CA 1
ATOM 2444 C C . LYS A 1 302 ? 3.139 -7.278 25.042 1.00 98.31 302 LYS A C 1
ATOM 2446 O O . LYS A 1 302 ? 2.166 -7.737 25.635 1.00 98.31 302 LYS A O 1
ATOM 2451 N N . LEU A 1 303 ? 3.302 -5.962 24.886 1.00 98.25 303 LEU A N 1
ATOM 2452 C CA . LEU A 1 303 ? 2.323 -4.985 25.375 1.00 98.25 303 LEU A CA 1
ATOM 2453 C C . LEU A 1 303 ? 1.026 -5.018 24.559 1.00 98.25 303 LEU A C 1
ATOM 2455 O O . LEU A 1 303 ? -0.054 -4.980 25.143 1.00 98.25 303 LEU A O 1
ATOM 2459 N N . LEU A 1 304 ? 1.130 -5.119 23.234 1.00 98.00 304 LEU A N 1
ATOM 2460 C CA . LEU A 1 304 ? -0.021 -5.195 22.336 1.00 98.00 304 LEU A CA 1
ATOM 2461 C C . LEU A 1 304 ? -0.789 -6.510 22.492 1.00 98.00 304 LEU A C 1
ATOM 2463 O O . LEU A 1 304 ? -2.012 -6.484 22.539 1.00 98.00 304 LEU A O 1
ATOM 2467 N N . ALA A 1 305 ? -0.100 -7.640 22.657 1.00 97.88 305 ALA A N 1
ATOM 2468 C CA . ALA A 1 305 ? -0.741 -8.924 22.920 1.00 97.88 305 ALA A CA 1
ATOM 2469 C C . ALA A 1 305 ? -1.582 -8.870 24.207 1.00 97.88 305 ALA A C 1
ATOM 2471 O O . ALA A 1 305 ? -2.744 -9.276 24.218 1.00 97.88 305 ALA A O 1
ATOM 2472 N N . ARG A 1 306 ? -1.037 -8.278 25.283 1.00 97.69 306 ARG A N 1
ATOM 2473 C CA . ARG A 1 306 ? -1.784 -8.043 26.533 1.00 97.69 306 ARG A CA 1
ATOM 2474 C C . ARG A 1 306 ? -2.977 -7.112 26.331 1.00 97.69 306 ARG A C 1
ATOM 2476 O O . ARG A 1 306 ? -4.042 -7.390 26.868 1.00 97.69 306 ARG A O 1
ATOM 2483 N N . LEU A 1 307 ? -2.812 -6.044 25.548 1.00 97.25 307 LEU A N 1
ATOM 2484 C CA . LEU A 1 307 ? -3.907 -5.135 25.216 1.00 97.25 307 LEU A CA 1
ATOM 2485 C C . LEU A 1 307 ? -5.038 -5.875 24.489 1.00 97.25 307 LEU A C 1
ATOM 2487 O O . LEU A 1 307 ? -6.180 -5.764 24.912 1.00 97.25 307 LEU A O 1
ATOM 2491 N N . LEU A 1 308 ? -4.720 -6.679 23.468 1.00 97.00 308 LEU A N 1
ATOM 2492 C CA . LEU A 1 308 ? -5.704 -7.472 22.719 1.00 97.00 308 LEU A CA 1
ATOM 2493 C C . LEU A 1 308 ? -6.436 -8.486 23.610 1.00 97.00 308 LEU A C 1
ATOM 2495 O O . LEU A 1 308 ? -7.640 -8.686 23.448 1.00 97.00 308 LEU A O 1
ATOM 2499 N N . ARG A 1 309 ? -5.732 -9.101 24.570 1.00 96.94 309 ARG A N 1
ATOM 2500 C CA . ARG A 1 309 ? -6.330 -9.997 25.572 1.00 96.94 309 ARG A CA 1
ATOM 2501 C C . ARG A 1 309 ? -7.339 -9.267 26.457 1.00 96.94 309 ARG A C 1
ATOM 2503 O O . ARG A 1 309 ? -8.436 -9.771 26.697 1.00 96.94 309 ARG A O 1
ATOM 2510 N N . ASP A 1 310 ? -6.951 -8.098 26.957 1.00 96.12 310 ASP A N 1
ATOM 2511 C CA . ASP A 1 310 ? -7.733 -7.337 27.929 1.00 96.12 310 ASP A CA 1
ATOM 2512 C C . ASP A 1 310 ? -8.817 -6.464 27.274 1.00 96.12 310 ASP A C 1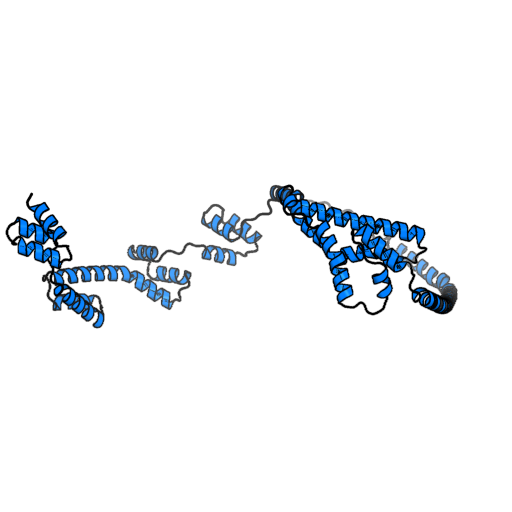
ATOM 2514 O O . ASP A 1 310 ? -9.716 -5.986 27.962 1.00 96.12 310 ASP A O 1
ATOM 2518 N N . GLU A 1 311 ? -8.808 -6.301 25.952 1.00 95.00 311 GLU A N 1
ATOM 2519 C CA . GLU A 1 311 ? -9.748 -5.443 25.225 1.00 95.00 311 GLU A CA 1
ATOM 2520 C C . GLU A 1 311 ? -11.210 -5.831 25.453 1.00 95.00 311 GLU A C 1
ATOM 2522 O O . GLU A 1 311 ? -12.030 -4.983 25.785 1.00 95.00 311 GLU A O 1
ATOM 2527 N N . ARG A 1 312 ? -11.534 -7.132 25.428 1.00 91.62 312 ARG A N 1
ATOM 2528 C CA . ARG A 1 312 ? -12.895 -7.605 25.742 1.00 91.62 312 ARG A CA 1
ATOM 2529 C C . ARG A 1 312 ? -13.315 -7.246 27.169 1.00 91.62 312 ARG A C 1
ATOM 2531 O O . ARG A 1 312 ? -14.496 -7.034 27.436 1.00 91.62 312 ARG A O 1
ATOM 2538 N N . LYS A 1 313 ? -12.365 -7.223 28.106 1.00 94.19 313 LYS A N 1
ATOM 2539 C CA . LYS A 1 313 ? -12.625 -6.816 29.487 1.00 94.19 313 LYS A CA 1
ATOM 2540 C C . LYS A 1 313 ? -12.874 -5.311 29.556 1.00 94.19 313 LYS A C 1
ATOM 2542 O O . LYS A 1 313 ? -13.790 -4.917 30.269 1.00 94.19 313 LYS A O 1
ATOM 2547 N N . PHE A 1 314 ? -12.116 -4.501 28.817 1.00 93.94 314 PHE A N 1
ATOM 2548 C CA . PHE A 1 314 ? -12.361 -3.061 28.709 1.00 93.94 314 PHE A CA 1
ATOM 2549 C C . PHE A 1 314 ? -13.733 -2.772 28.088 1.00 93.94 314 PHE A C 1
ATOM 2551 O O . PHE A 1 314 ? -14.521 -2.081 28.721 1.00 93.94 314 PHE A O 1
ATOM 2558 N N . ASP A 1 315 ? -14.104 -3.442 26.992 1.00 94.12 315 ASP A N 1
ATOM 2559 C CA . ASP A 1 315 ? -15.433 -3.309 26.374 1.00 94.12 315 ASP A CA 1
ATOM 2560 C C . ASP A 1 315 ? -16.581 -3.629 27.351 1.00 94.12 315 ASP A C 1
ATOM 2562 O O . ASP A 1 315 ? -17.650 -3.018 27.318 1.00 94.12 315 ASP A O 1
ATOM 2566 N N . LEU A 1 316 ? -16.400 -4.637 28.212 1.00 95.94 316 LEU A N 1
ATOM 2567 C CA . LEU A 1 316 ? -17.388 -4.994 29.233 1.00 95.94 316 LEU A CA 1
ATOM 2568 C C . LEU A 1 316 ? -17.432 -3.972 30.372 1.00 95.94 316 LEU A C 1
ATOM 2570 O O . LEU A 1 316 ? -18.519 -3.656 30.850 1.00 95.94 316 LEU A O 1
ATOM 2574 N N . ILE A 1 317 ? -16.275 -3.468 30.804 1.00 96.50 317 ILE A N 1
ATOM 2575 C CA . ILE A 1 317 ? -16.181 -2.403 31.806 1.00 96.50 317 ILE A CA 1
ATOM 2576 C C . ILE A 1 317 ? -16.891 -1.147 31.296 1.00 96.50 317 ILE A C 1
ATOM 2578 O O . ILE A 1 317 ? -17.704 -0.589 32.028 1.00 96.50 317 ILE A O 1
ATOM 2582 N N . ASP A 1 318 ? -16.655 -0.757 30.046 1.00 96.31 318 ASP A N 1
ATOM 2583 C CA . ASP A 1 318 ? -17.266 0.426 29.443 1.00 96.31 318 ASP A CA 1
ATOM 2584 C C . ASP A 1 318 ? -18.790 0.295 29.397 1.00 96.31 318 ASP A C 1
ATOM 2586 O O . ASP A 1 318 ? -19.497 1.189 29.855 1.00 96.31 318 ASP A O 1
ATOM 2590 N N . LYS A 1 319 ? -19.316 -0.871 28.998 1.00 97.69 319 LYS A N 1
ATOM 2591 C CA . LYS A 1 319 ? -20.765 -1.150 29.044 1.00 97.69 319 LYS A CA 1
ATOM 2592 C C . LYS A 1 319 ? -21.349 -1.073 30.455 1.00 97.69 319 LYS A C 1
ATOM 2594 O O . LYS A 1 319 ? -22.468 -0.595 30.634 1.00 97.69 319 LYS A O 1
ATOM 2599 N N . ILE A 1 320 ? -20.618 -1.557 31.463 1.00 97.81 320 ILE A N 1
ATOM 2600 C CA . ILE A 1 320 ? -21.043 -1.460 32.867 1.00 97.81 320 ILE A CA 1
ATOM 2601 C C . ILE A 1 320 ? -21.085 0.008 33.305 1.00 97.81 320 ILE A C 1
ATOM 2603 O O . ILE A 1 320 ? -22.040 0.422 33.961 1.00 97.81 320 ILE A O 1
ATOM 2607 N N . VAL A 1 321 ? -20.073 0.797 32.938 1.00 97.88 321 VAL A N 1
ATOM 2608 C CA . VAL A 1 321 ? -20.002 2.229 33.253 1.00 97.88 321 VAL A CA 1
ATOM 2609 C C . VAL A 1 321 ? -21.120 3.005 32.559 1.00 97.88 321 VAL A C 1
ATOM 2611 O O . VAL A 1 321 ? -21.781 3.807 33.213 1.00 97.88 321 VAL A O 1
ATOM 2614 N N . GLU A 1 322 ? -21.384 2.750 31.278 1.00 97.94 322 GLU A N 1
ATOM 2615 C CA . GLU A 1 322 ? -22.481 3.374 30.527 1.00 97.94 322 GLU A CA 1
ATOM 2616 C C . GLU A 1 322 ? -23.841 3.131 31.195 1.00 97.94 322 GLU A C 1
ATOM 2618 O O . GLU A 1 322 ? -24.610 4.070 31.424 1.00 97.94 322 GLU A O 1
ATOM 2623 N N . GLU A 1 323 ? -24.121 1.883 31.574 1.00 98.12 323 GLU A N 1
ATOM 2624 C CA . GLU A 1 323 ? -25.352 1.521 32.277 1.00 98.12 323 GLU A CA 1
ATOM 2625 C C . GLU A 1 323 ? -25.417 2.159 33.678 1.00 98.12 323 GLU A C 1
ATOM 2627 O O . GLU A 1 323 ? -26.475 2.636 34.095 1.00 98.12 323 GLU A O 1
ATOM 2632 N N . ALA A 1 324 ? -24.294 2.245 34.399 1.00 98.00 324 ALA A N 1
ATOM 2633 C CA . ALA A 1 324 ? -24.230 2.930 35.691 1.00 98.00 324 ALA A CA 1
ATOM 2634 C C . ALA A 1 324 ? -24.512 4.437 35.558 1.00 98.00 324 ALA A C 1
ATOM 2636 O O . ALA A 1 324 ? -25.296 4.987 36.333 1.00 98.00 324 ALA A O 1
ATOM 2637 N N . ILE A 1 325 ? -23.938 5.106 34.552 1.00 97.12 325 ILE A N 1
ATOM 2638 C CA . ILE A 1 325 ? -24.194 6.526 34.264 1.00 97.12 325 ILE A CA 1
ATOM 2639 C C . ILE A 1 325 ? -25.682 6.750 33.993 1.00 97.12 325 ILE A C 1
ATOM 2641 O O . ILE A 1 325 ? -26.275 7.682 34.542 1.00 97.12 325 ILE A O 1
ATOM 2645 N N . LYS A 1 326 ? -26.299 5.886 33.182 1.00 96.00 326 LYS A N 1
ATOM 2646 C CA . LYS A 1 326 ? -27.730 5.956 32.881 1.00 96.00 326 LYS A CA 1
ATOM 2647 C C . LYS A 1 326 ? -28.577 5.836 34.151 1.00 96.00 326 LYS A C 1
ATOM 2649 O O . LYS A 1 326 ? -29.417 6.695 34.410 1.00 96.00 326 LYS A O 1
ATOM 2654 N N . ARG A 1 327 ? -28.298 4.841 34.997 1.00 96.81 327 ARG A N 1
ATOM 2655 C CA . ARG A 1 327 ? -29.001 4.649 36.279 1.00 96.81 327 ARG A CA 1
ATOM 2656 C C . ARG A 1 327 ? -28.816 5.819 37.242 1.00 96.81 327 ARG A C 1
ATOM 2658 O O . ARG A 1 327 ? -29.745 6.160 37.970 1.00 96.81 327 ARG A O 1
ATOM 2665 N N . PHE A 1 328 ? -27.647 6.458 37.248 1.00 96.62 328 PHE A N 1
ATOM 2666 C CA . PHE A 1 328 ? -27.408 7.655 38.057 1.00 96.62 328 PHE A CA 1
ATOM 2667 C C . PHE A 1 328 ? -28.236 8.845 37.560 1.00 96.62 328 PHE A C 1
ATOM 2669 O O . PHE A 1 328 ? -28.847 9.554 38.356 1.00 96.62 328 PHE A O 1
ATOM 2676 N N . GLN A 1 329 ? -28.315 9.044 36.240 1.00 93.31 329 GLN A N 1
ATOM 2677 C CA . GLN A 1 329 ? -29.159 10.084 35.638 1.00 93.31 329 GLN A CA 1
ATOM 2678 C C . GLN A 1 329 ? -30.653 9.870 35.919 1.00 93.31 329 GLN A C 1
ATOM 2680 O O . GLN A 1 329 ? -31.402 10.839 36.022 1.00 93.31 329 GLN A O 1
ATOM 2685 N N . GLU A 1 330 ? -31.079 8.617 36.061 1.00 92.38 330 GLU A N 1
ATOM 2686 C CA . GLU A 1 330 ? -32.439 8.229 36.451 1.00 92.38 330 GLU A CA 1
ATOM 2687 C C . GLU A 1 330 ? -32.684 8.328 37.970 1.00 92.38 330 GLU A C 1
ATOM 2689 O O . GLU A 1 330 ? -33.812 8.141 38.421 1.00 92.38 330 GLU A O 1
ATOM 2694 N N . GLY A 1 331 ? -31.654 8.635 38.769 1.00 94.25 331 GLY A N 1
ATOM 2695 C CA . GLY A 1 331 ? -31.740 8.708 40.231 1.00 94.25 331 GLY A CA 1
ATOM 2696 C C . GLY A 1 331 ? -31.860 7.345 40.918 1.00 94.25 331 GLY A C 1
ATOM 2697 O O . GLY A 1 331 ? -32.214 7.283 42.093 1.00 94.25 331 GLY A O 1
ATOM 2698 N N . VAL A 1 332 ? -31.582 6.255 40.197 1.00 97.69 332 VAL A N 1
ATOM 2699 C CA . VAL A 1 332 ? -31.655 4.878 40.711 1.00 97.69 332 VAL A CA 1
ATOM 2700 C C . VAL A 1 332 ? -30.463 4.560 41.611 1.00 97.69 332 VAL A C 1
ATOM 2702 O O . VAL A 1 332 ? -30.622 3.847 42.599 1.00 97.69 332 VAL A O 1
ATOM 2705 N N . ILE A 1 333 ? -29.281 5.086 41.278 1.00 98.12 333 ILE A N 1
ATOM 2706 C CA . ILE A 1 333 ? -28.059 4.936 42.080 1.00 98.12 333 ILE A CA 1
ATOM 2707 C C . ILE A 1 333 ? -27.569 6.293 42.585 1.00 98.12 333 ILE A C 1
ATOM 2709 O O . ILE A 1 333 ? -27.843 7.328 41.972 1.00 98.12 333 ILE A O 1
ATOM 2713 N N . ARG A 1 334 ? -26.840 6.289 43.703 1.00 98.00 334 ARG A N 1
ATOM 2714 C CA . ARG A 1 334 ? -26.268 7.502 44.313 1.00 98.00 334 ARG A CA 1
ATOM 2715 C C . ARG A 1 334 ? -24.918 7.878 43.697 1.00 98.00 334 ARG A C 1
ATOM 2717 O O . ARG A 1 334 ? -24.298 7.085 42.988 1.00 98.00 334 ARG A O 1
ATOM 2724 N N . GLU A 1 335 ? -24.448 9.090 43.987 1.00 97.50 335 GLU A N 1
ATOM 2725 C CA . GLU A 1 335 ? -23.161 9.601 43.492 1.00 97.50 335 GLU A CA 1
ATOM 2726 C C . GLU A 1 335 ? -21.992 8.724 43.948 1.00 97.50 335 GLU A C 1
ATOM 2728 O O . GLU A 1 335 ? -21.135 8.369 43.138 1.00 97.50 335 GLU A O 1
ATOM 2733 N N . GLU A 1 336 ? -22.004 8.277 45.208 1.00 97.88 336 GLU A N 1
ATOM 2734 C CA . GLU A 1 336 ? -20.949 7.424 45.756 1.00 97.88 336 GLU A CA 1
ATOM 2735 C C . GLU A 1 336 ? -20.912 6.047 45.077 1.00 97.88 336 GLU A C 1
ATOM 2737 O O . GLU A 1 336 ? -19.853 5.425 44.972 1.00 97.88 336 GLU A O 1
ATOM 2742 N N . GLU A 1 337 ? -22.058 5.549 44.604 1.00 97.94 337 GLU A N 1
ATOM 2743 C CA . GLU A 1 337 ? -22.145 4.286 43.868 1.00 97.94 337 GLU A CA 1
ATOM 2744 C C . GLU A 1 337 ? -21.583 4.436 42.456 1.00 97.94 337 GLU A C 1
ATOM 2746 O O . GLU A 1 337 ? -20.765 3.614 42.040 1.00 97.94 337 GLU A O 1
ATOM 2751 N N . LEU A 1 338 ? -21.949 5.507 41.741 1.00 97.94 338 LEU A N 1
ATOM 2752 C CA . LEU A 1 338 ? -21.368 5.809 40.433 1.00 97.94 338 LEU A CA 1
ATOM 2753 C C . LEU A 1 338 ? -19.848 5.996 40.539 1.00 97.94 338 LEU A C 1
ATOM 2755 O O . LEU A 1 338 ? -19.099 5.438 39.737 1.00 97.94 338 LEU A O 1
ATOM 2759 N N . GLU A 1 339 ? -19.372 6.704 41.565 1.00 97.94 339 GLU A N 1
ATOM 2760 C CA . GLU A 1 339 ? -17.941 6.902 41.784 1.00 97.94 339 GLU A CA 1
ATOM 2761 C C . GLU A 1 339 ? -17.194 5.570 41.985 1.00 97.94 339 GLU A C 1
ATOM 2763 O O . GLU A 1 339 ? -16.080 5.405 41.480 1.00 97.94 339 GLU A O 1
ATOM 2768 N N . ARG A 1 340 ? -17.810 4.583 42.654 1.00 98.06 340 ARG A N 1
ATOM 2769 C CA . ARG A 1 340 ? -17.245 3.227 42.788 1.00 98.06 340 ARG A CA 1
ATOM 2770 C C . ARG A 1 340 ? -17.114 2.524 41.438 1.00 98.06 340 ARG A C 1
ATOM 2772 O O . ARG A 1 340 ? -16.061 1.938 41.191 1.00 98.06 340 ARG A O 1
ATOM 2779 N N . TYR A 1 341 ? -18.124 2.598 40.566 1.00 97.75 341 TYR A N 1
ATOM 2780 C CA . TYR A 1 341 ? -18.048 2.013 39.219 1.00 97.75 341 TYR A CA 1
ATOM 2781 C C . TYR A 1 341 ? -16.944 2.667 38.381 1.00 97.75 341 TYR A C 1
ATOM 2783 O O . TYR A 1 341 ? -16.135 1.966 37.776 1.00 97.75 341 TYR A O 1
ATOM 2791 N N . LEU A 1 342 ? -16.840 3.997 38.417 1.00 97.62 342 LEU A N 1
ATOM 2792 C CA . LEU A 1 342 ? -15.809 4.737 37.683 1.00 97.62 342 LEU A CA 1
ATOM 2793 C C . LEU A 1 342 ? -14.393 4.450 38.210 1.00 97.62 342 LEU A C 1
ATOM 2795 O O . LEU A 1 342 ? -13.456 4.280 37.430 1.00 97.62 342 LEU A O 1
ATOM 2799 N N . LYS A 1 343 ? -14.224 4.344 39.536 1.00 97.56 343 LYS A N 1
ATOM 2800 C CA . LYS A 1 343 ? -12.956 3.926 40.162 1.00 97.56 343 LYS A CA 1
ATOM 2801 C C . LYS A 1 343 ? -12.589 2.491 39.776 1.00 97.56 343 LYS A C 1
ATOM 2803 O O . LYS A 1 343 ? -11.432 2.230 39.454 1.00 97.56 343 LYS A O 1
ATOM 2808 N N . ALA A 1 344 ? -13.558 1.572 39.761 1.00 95.19 344 ALA A N 1
ATOM 2809 C CA . ALA A 1 344 ? -13.347 0.190 39.327 1.00 95.19 344 ALA A CA 1
ATOM 2810 C C . ALA A 1 344 ? -12.950 0.098 37.842 1.00 95.19 344 ALA A C 1
ATOM 2812 O O . ALA A 1 344 ? -12.098 -0.716 37.484 1.00 95.19 344 ALA A O 1
ATOM 2813 N N . ALA A 1 345 ? -13.495 0.985 37.006 1.00 96.06 345 ALA A N 1
ATOM 2814 C CA . ALA A 1 345 ? -13.129 1.151 35.601 1.00 96.06 345 ALA A CA 1
ATOM 2815 C C . ALA A 1 345 ? -11.777 1.853 35.379 1.00 96.06 345 ALA A C 1
ATOM 2817 O O . ALA A 1 345 ? -11.355 2.024 34.240 1.00 96.06 345 ALA A O 1
ATOM 2818 N N . ARG A 1 346 ? -11.075 2.234 36.456 1.00 96.94 346 ARG A N 1
ATOM 2819 C CA . ARG A 1 346 ? -9.773 2.921 36.431 1.00 96.94 346 ARG A CA 1
ATOM 2820 C C . ARG A 1 346 ? -9.781 4.277 35.720 1.00 96.94 346 ARG A C 1
ATOM 2822 O O . ARG A 1 346 ? -8.723 4.734 35.297 1.00 96.94 346 ARG A O 1
ATOM 2829 N N . TRP A 1 347 ? -10.932 4.941 35.639 1.00 97.12 347 TRP A N 1
ATOM 2830 C CA . TRP A 1 347 ? -10.989 6.325 35.168 1.00 97.12 347 TRP A CA 1
ATOM 2831 C C . TRP A 1 347 ? -10.172 7.211 36.106 1.00 97.12 347 TRP A C 1
ATOM 2833 O O . TRP A 1 347 ? -10.227 7.036 37.327 1.00 97.12 347 TRP A O 1
ATOM 2843 N N . SER A 1 348 ? -9.419 8.158 35.559 1.00 97.88 348 SER A N 1
ATOM 2844 C CA . SER A 1 348 ? -8.656 9.139 36.329 1.00 97.88 348 SER A CA 1
ATOM 2845 C C . SER A 1 348 ? -9.578 10.061 37.133 1.00 97.88 348 SER A C 1
ATOM 2847 O O . SER A 1 348 ? -10.769 10.200 36.857 1.00 97.88 348 SER A O 1
ATOM 2849 N N . GLU A 1 349 ? -9.040 10.701 38.171 1.00 97.81 349 GLU A N 1
ATOM 2850 C CA . GLU A 1 349 ? -9.813 11.653 38.979 1.00 97.81 349 GLU A CA 1
ATOM 2851 C C . GLU A 1 349 ? -10.338 12.831 38.153 1.00 97.81 349 GLU A C 1
ATOM 2853 O O . GLU A 1 349 ? -11.476 13.263 38.339 1.00 97.81 349 GLU A O 1
ATOM 2858 N N . GLU A 1 350 ? -9.542 13.292 37.192 1.00 97.88 350 GLU A N 1
ATOM 2859 C CA . GLU A 1 350 ? -9.930 14.353 36.274 1.00 97.88 350 GLU A CA 1
ATOM 2860 C C . GLU A 1 350 ? -11.087 13.934 35.358 1.00 97.88 350 GLU A C 1
ATOM 2862 O O . GLU A 1 350 ? -12.076 14.664 35.276 1.00 97.88 350 GLU A O 1
ATOM 2867 N N . GLU A 1 351 ? -11.023 12.751 34.739 1.00 97.88 351 GLU A N 1
ATOM 2868 C CA . GLU A 1 351 ? -12.114 12.218 33.907 1.00 97.88 351 GLU A CA 1
ATOM 2869 C C . GLU A 1 351 ? -13.411 12.067 34.706 1.00 97.88 351 GLU A C 1
ATOM 2871 O O . GLU A 1 351 ? -14.479 12.459 34.234 1.00 97.88 351 GLU A O 1
ATOM 2876 N N . ARG A 1 352 ? -13.326 11.569 35.948 1.00 98.25 352 ARG A N 1
ATOM 2877 C CA . ARG A 1 352 ? -14.491 11.470 36.841 1.00 98.25 352 ARG A CA 1
ATOM 2878 C C . ARG A 1 352 ? -15.089 12.845 37.134 1.00 98.25 352 ARG A C 1
ATOM 2880 O O . ARG A 1 352 ? -16.297 13.022 37.003 1.00 98.25 352 ARG A O 1
ATOM 2887 N N . ARG A 1 353 ? -14.260 13.834 37.484 1.00 97.94 353 ARG A N 1
ATOM 2888 C CA . ARG A 1 353 ? -14.706 15.214 37.746 1.00 97.94 353 ARG A CA 1
ATOM 2889 C C . ARG A 1 353 ? -15.383 15.830 36.520 1.00 97.94 353 ARG A C 1
ATOM 2891 O O . ARG A 1 353 ? -16.433 16.455 36.656 1.00 97.94 353 ARG A O 1
ATOM 2898 N N . LEU A 1 354 ? -14.803 15.649 35.333 1.00 97.75 354 LEU A N 1
ATOM 2899 C CA . LEU A 1 354 ? -15.372 16.135 34.074 1.00 97.75 354 LEU A CA 1
ATOM 2900 C C . LEU A 1 354 ? -16.703 15.451 33.750 1.00 97.75 354 LEU A C 1
ATOM 2902 O O . LEU A 1 354 ? -17.641 16.125 33.330 1.00 97.75 354 LEU A O 1
ATOM 2906 N N . LEU A 1 355 ? -16.821 14.144 33.999 1.00 97.62 355 LEU A N 1
ATOM 2907 C CA . LEU A 1 355 ? -18.072 13.411 33.825 1.00 97.62 355 LEU A CA 1
ATOM 2908 C C . LEU A 1 355 ? -19.175 13.945 34.748 1.00 97.62 355 LEU A C 1
ATOM 2910 O O . LEU A 1 355 ? -20.289 14.178 34.285 1.00 97.62 355 LEU A O 1
ATOM 2914 N N . PHE A 1 356 ? -18.881 14.187 36.029 1.00 97.31 356 PHE A N 1
ATOM 2915 C CA . PHE A 1 356 ? -19.858 14.773 36.951 1.00 97.31 356 PHE A CA 1
ATOM 2916 C C . PHE A 1 356 ? -20.248 16.194 36.550 1.00 97.31 356 PHE A C 1
ATOM 2918 O O . PHE A 1 356 ? -21.436 16.509 36.531 1.00 97.31 356 PHE A O 1
ATOM 2925 N N . ALA A 1 357 ? -19.286 17.027 36.141 1.00 96.25 357 ALA A N 1
ATOM 2926 C CA . ALA A 1 357 ? -19.578 18.352 35.601 1.00 96.25 357 ALA A CA 1
ATOM 2927 C C . ALA A 1 357 ? -20.487 18.270 34.361 1.00 96.25 357 ALA A C 1
ATOM 2929 O O . ALA A 1 357 ? -21.457 19.017 34.262 1.00 96.25 357 ALA A O 1
ATOM 2930 N N . LEU A 1 358 ? -20.229 17.323 33.452 1.00 96.12 358 LEU A N 1
ATOM 2931 C CA . LEU A 1 358 ? -21.063 17.077 32.275 1.00 96.12 358 LEU A CA 1
ATOM 2932 C C . LEU A 1 358 ? -22.478 16.627 32.663 1.00 96.12 358 LEU A C 1
ATOM 2934 O O . LEU A 1 358 ? -23.450 17.092 32.071 1.00 96.12 358 LEU A O 1
ATOM 2938 N N . ILE A 1 359 ? -22.615 15.736 33.646 1.00 95.06 359 ILE A N 1
ATOM 2939 C CA . ILE A 1 359 ? -23.922 15.275 34.127 1.00 95.06 359 ILE A CA 1
ATOM 2940 C C . ILE A 1 359 ? -24.687 16.423 34.797 1.00 95.06 3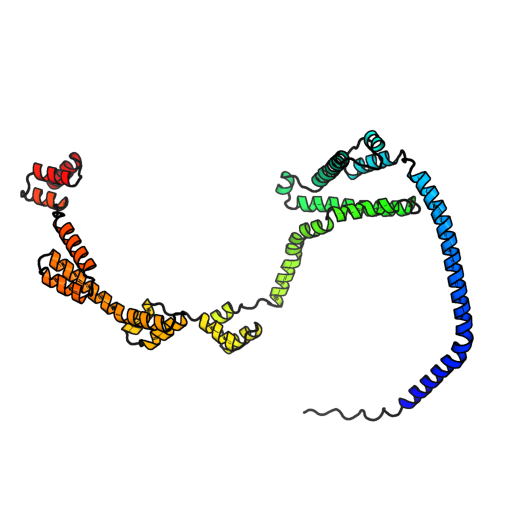59 ILE A C 1
ATOM 2942 O O . ILE A 1 359 ? -25.873 16.587 34.529 1.00 95.06 359 ILE A O 1
ATOM 2946 N N . GLU A 1 360 ? -24.032 17.244 35.615 1.00 92.50 360 GLU A N 1
ATOM 2947 C CA . GLU A 1 360 ? -24.649 18.417 36.243 1.00 92.50 360 GLU A CA 1
ATOM 2948 C C . GLU A 1 360 ? -25.071 19.469 35.212 1.00 92.50 360 GLU A C 1
ATOM 2950 O O . GLU A 1 360 ? -26.170 20.014 35.307 1.00 92.50 360 GLU A O 1
ATOM 2955 N N . LEU A 1 361 ? -24.263 19.705 34.173 1.00 93.06 361 LEU A N 1
ATOM 2956 C CA . LEU A 1 361 ? -24.658 20.542 33.038 1.00 93.06 361 LEU A CA 1
ATOM 2957 C C . LEU A 1 361 ? -25.900 19.973 32.336 1.00 93.06 361 LEU A C 1
ATOM 2959 O O . LEU A 1 361 ? -26.875 20.700 32.155 1.00 93.06 361 LEU A O 1
ATOM 2963 N N . LYS A 1 362 ? -25.925 18.664 32.054 1.00 90.19 362 LYS A N 1
ATOM 2964 C CA . LYS A 1 362 ? -27.083 17.972 31.457 1.00 90.19 362 LYS A CA 1
ATOM 2965 C C . LYS A 1 362 ? -28.328 17.953 32.352 1.00 90.19 362 LYS A C 1
ATOM 2967 O O . LYS A 1 362 ? -29.437 17.871 31.840 1.00 90.19 362 LYS A O 1
ATOM 2972 N N . LYS A 1 363 ? -28.179 18.003 33.680 1.00 87.00 363 LYS A N 1
ATOM 2973 C CA . LYS A 1 363 ? -29.308 18.148 34.618 1.00 87.00 363 LYS A CA 1
ATOM 2974 C C . LYS A 1 363 ? -29.837 19.583 34.649 1.00 87.00 363 LYS A C 1
ATOM 2976 O O . LYS A 1 363 ? -31.042 19.788 34.793 1.00 87.00 363 LYS A O 1
ATOM 2981 N N . ARG A 1 364 ? -28.941 20.574 34.556 1.00 84.00 364 ARG A N 1
ATOM 2982 C CA . ARG A 1 364 ? -29.280 22.008 34.526 1.00 84.00 364 ARG A CA 1
ATOM 2983 C C . ARG A 1 364 ? -29.912 22.433 33.212 1.00 84.00 364 ARG A C 1
ATOM 2985 O O . ARG A 1 364 ? -30.733 23.351 33.226 1.00 84.00 364 ARG A O 1
ATOM 2992 N N . GLU A 1 365 ? -29.587 21.751 32.118 1.00 84.19 365 GLU A N 1
ATOM 2993 C CA . GLU A 1 365 ? -30.437 21.689 30.934 1.00 84.19 365 GLU A CA 1
ATOM 2994 C C . GLU A 1 365 ? -31.777 21.082 31.364 1.00 84.19 365 GLU A C 1
ATOM 2996 O O . GLU A 1 365 ? -32.005 19.875 31.284 1.00 84.19 365 GLU A O 1
ATOM 3001 N N . ARG A 1 366 ? -32.663 21.926 31.919 1.00 64.31 366 ARG A N 1
ATOM 3002 C CA . ARG A 1 366 ? -34.032 21.542 32.258 1.00 64.31 366 ARG A CA 1
ATOM 3003 C C . ARG A 1 366 ? -34.569 20.820 31.036 1.00 64.31 366 ARG A C 1
ATOM 3005 O O . ARG A 1 366 ? -34.563 21.411 29.958 1.00 64.31 366 ARG A O 1
ATOM 3012 N N . ARG A 1 367 ? -35.011 19.568 31.198 1.00 74.50 367 ARG A N 1
ATOM 3013 C CA . ARG A 1 367 ? -35.715 18.848 30.134 1.00 74.50 367 ARG A CA 1
ATOM 3014 C C . ARG A 1 367 ? -36.941 19.680 29.776 1.00 74.50 367 ARG A C 1
ATOM 3016 O O . ARG A 1 367 ? -37.965 19.604 30.451 1.00 74.50 367 ARG A O 1
ATOM 3023 N N . GLN A 1 368 ? -36.799 20.536 28.771 1.00 84.38 368 GLN A N 1
ATOM 3024 C CA . GLN A 1 368 ? -37.919 21.252 28.202 1.00 84.38 368 GLN A CA 1
ATOM 3025 C C . GLN A 1 368 ? -38.806 20.187 27.567 1.00 84.38 368 GLN A C 1
ATOM 3027 O O . GLN A 1 368 ? -38.310 19.228 26.966 1.00 84.38 368 GLN A O 1
ATOM 3032 N N . LEU A 1 369 ? -40.115 20.298 27.785 1.00 91.06 369 LEU A N 1
ATOM 3033 C CA . LEU A 1 369 ? -41.061 19.393 27.150 1.00 91.06 369 LEU A CA 1
ATOM 3034 C C . LEU A 1 369 ? -40.811 19.455 25.643 1.00 91.06 369 LEU A C 1
ATOM 3036 O O . LEU A 1 369 ? -40.767 20.537 25.067 1.00 91.06 369 LEU A O 1
ATOM 3040 N N . THR A 1 370 ? -40.631 18.301 25.005 1.00 93.19 370 THR A N 1
ATOM 3041 C CA . THR A 1 370 ? -40.537 18.255 23.541 1.00 93.19 370 THR A CA 1
ATOM 3042 C C . THR A 1 370 ? -41.805 18.867 22.927 1.00 93.19 370 THR A C 1
ATOM 3044 O O . THR A 1 370 ? -42.868 18.786 23.553 1.00 93.19 370 THR A O 1
ATOM 3047 N N . PRO A 1 371 ? -41.769 19.413 21.696 1.00 95.88 371 PRO A N 1
ATOM 3048 C CA . PRO A 1 371 ? -42.964 19.971 21.051 1.00 95.88 371 PRO A CA 1
ATOM 3049 C C . PRO A 1 371 ? -44.164 19.011 21.065 1.00 95.88 371 PRO A C 1
ATOM 3051 O O . PRO A 1 371 ? -45.295 19.407 21.345 1.00 95.88 371 PRO A O 1
ATOM 3054 N N . ALA A 1 372 ? -43.906 17.713 20.873 1.00 95.56 372 ALA A N 1
ATOM 3055 C CA . ALA A 1 372 ? -44.919 16.665 20.958 1.00 95.56 372 ALA A CA 1
ATOM 3056 C C . ALA A 1 372 ? -45.499 16.496 22.376 1.00 95.56 372 ALA A C 1
ATOM 3058 O O . ALA A 1 372 ? -46.705 16.303 22.527 1.00 95.56 372 ALA A O 1
ATOM 3059 N N . GLN A 1 373 ? -44.667 16.584 23.419 1.00 96.56 373 GLN A N 1
ATOM 3060 C CA . GLN A 1 373 ? -45.121 16.545 24.812 1.00 96.56 373 GLN A CA 1
ATOM 3061 C C . GLN A 1 373 ? -45.913 17.799 25.189 1.00 96.56 373 GLN A C 1
ATOM 3063 O O . GLN A 1 373 ? -46.936 17.662 25.852 1.00 96.56 373 GLN A O 1
ATOM 3068 N N . ILE A 1 374 ? -45.494 18.989 24.737 1.00 97.19 374 ILE A N 1
ATOM 3069 C CA . ILE A 1 374 ? -46.240 20.244 24.939 1.00 97.19 374 ILE A CA 1
ATOM 3070 C C . ILE A 1 374 ? -47.628 20.124 24.313 1.00 97.19 374 ILE A C 1
ATOM 3072 O O . ILE A 1 374 ? -48.632 20.377 24.974 1.00 97.19 374 ILE A O 1
ATOM 3076 N N . ALA A 1 375 ? -47.697 19.668 23.063 1.00 95.62 375 ALA A N 1
ATOM 3077 C CA . ALA A 1 375 ? -48.963 19.515 22.363 1.00 95.62 375 ALA A CA 1
ATOM 3078 C C . ALA A 1 375 ? -49.858 18.423 22.981 1.00 95.62 375 ALA A C 1
ATOM 3080 O O . ALA A 1 375 ? -51.075 18.583 23.040 1.00 95.62 375 ALA A O 1
ATOM 3081 N N . SER A 1 376 ? -49.272 17.331 23.487 1.00 95.69 376 SER A N 1
ATOM 3082 C CA . SER A 1 376 ? -50.009 16.295 24.225 1.00 95.69 376 SER A CA 1
ATOM 3083 C C . SER A 1 376 ? -50.555 16.821 25.558 1.00 95.69 376 SER A C 1
ATOM 3085 O O . SER A 1 376 ? -51.728 16.614 25.861 1.00 95.69 376 SER A O 1
ATOM 3087 N N . ALA A 1 377 ? -49.745 17.560 26.326 1.00 96.69 377 ALA A N 1
ATOM 3088 C CA . ALA A 1 377 ? -50.169 18.193 27.575 1.00 96.69 377 ALA A CA 1
ATOM 3089 C C . ALA A 1 377 ? -51.286 19.221 27.338 1.00 96.69 377 ALA A C 1
ATOM 3091 O O . ALA A 1 377 ? -52.253 19.266 28.097 1.00 96.69 377 ALA A O 1
ATOM 3092 N N . TYR A 1 378 ? -51.197 19.987 26.248 1.00 97.19 378 TYR A N 1
ATOM 3093 C CA . TYR A 1 378 ? -52.263 20.875 25.794 1.00 97.19 378 TYR A CA 1
ATOM 3094 C C . TYR A 1 378 ? -53.553 20.110 25.461 1.00 97.19 378 TYR A C 1
ATOM 3096 O O . TYR A 1 378 ? -54.609 20.428 26.001 1.00 97.19 378 TYR A O 1
ATOM 3104 N N . LYS A 1 379 ? -53.473 19.050 24.642 1.00 96.44 379 LYS A N 1
ATOM 3105 C CA . LYS A 1 379 ? -54.633 18.223 24.262 1.00 96.44 379 LYS A CA 1
ATOM 3106 C C . LYS A 1 379 ? -55.326 17.579 25.467 1.00 96.44 379 LYS A C 1
ATOM 3108 O O . LYS A 1 379 ? -56.540 17.411 25.462 1.00 96.44 379 LYS A O 1
ATOM 3113 N N . GLN A 1 380 ? -54.565 17.227 26.501 1.00 97.12 380 GLN A N 1
ATOM 3114 C CA . GLN A 1 380 ? -55.086 16.684 27.760 1.00 97.12 380 GLN A CA 1
ATOM 3115 C C . GLN A 1 380 ? -55.664 17.763 28.695 1.00 97.12 380 GLN A C 1
ATOM 3117 O O . GLN A 1 380 ? -56.120 17.436 29.787 1.00 97.12 380 GLN A O 1
ATOM 3122 N N . GLY A 1 381 ? -55.629 19.042 28.305 1.00 95.88 381 GLY A N 1
ATOM 3123 C CA . GLY A 1 381 ? -56.080 20.164 29.130 1.00 95.88 381 GLY A CA 1
ATOM 3124 C C . GLY A 1 381 ? -55.155 20.486 30.308 1.00 95.88 381 GLY A C 1
ATOM 3125 O O . GLY A 1 381 ? -55.511 21.298 31.156 1.00 95.88 381 GLY A O 1
ATOM 3126 N N . LEU A 1 382 ? -53.965 19.876 30.371 1.00 97.06 382 LEU A N 1
ATOM 3127 C CA . LEU A 1 382 ? -52.979 20.104 31.434 1.00 97.06 382 LEU A CA 1
ATOM 3128 C C . LEU A 1 382 ? -52.214 21.420 31.248 1.00 97.06 382 LEU A C 1
ATOM 3130 O O . LEU A 1 382 ? -51.567 21.897 32.178 1.00 97.06 382 LEU A O 1
ATOM 3134 N N . LEU A 1 383 ? -52.252 21.993 30.042 1.00 97.44 383 LEU A N 1
ATOM 3135 C CA . LEU A 1 383 ? -51.492 23.180 29.673 1.00 97.44 383 LEU A CA 1
ATOM 3136 C C . LEU A 1 383 ? -52.400 24.142 28.882 1.00 97.44 383 LEU A C 1
ATOM 3138 O O . LEU A 1 383 ? -52.946 23.729 27.862 1.00 97.44 383 LEU A O 1
ATOM 3142 N N . PRO A 1 384 ? -52.607 25.401 29.317 1.00 97.06 384 PRO A N 1
ATOM 3143 C CA . PRO A 1 384 ? -53.437 26.364 28.587 1.00 97.06 384 PRO A CA 1
ATOM 3144 C C . PRO A 1 384 ? -52.871 26.689 27.198 1.00 97.06 384 PRO A C 1
ATOM 3146 O O . PRO A 1 384 ? -51.654 26.746 27.035 1.00 97.06 384 PRO A O 1
ATOM 3149 N N . ARG A 1 385 ? -53.736 26.990 26.215 1.00 96.50 385 ARG A N 1
ATOM 3150 C CA . ARG A 1 385 ? -53.336 27.304 24.821 1.00 96.50 385 ARG A CA 1
ATOM 3151 C C . ARG A 1 385 ? -52.232 28.364 24.741 1.00 96.50 385 ARG A C 1
ATOM 3153 O O . ARG A 1 385 ? -51.232 28.155 24.064 1.00 96.50 385 ARG A O 1
ATOM 3160 N N . ALA A 1 386 ? -52.400 29.469 25.471 1.00 97.12 386 ALA A N 1
ATOM 3161 C CA . ALA A 1 386 ? -51.438 30.571 25.493 1.00 97.12 386 ALA A CA 1
ATOM 3162 C C . ALA A 1 386 ? -50.061 30.127 26.013 1.00 97.12 386 ALA A C 1
ATOM 3164 O O . ALA A 1 386 ? -49.043 30.432 25.400 1.00 97.12 386 ALA A O 1
ATOM 3165 N N . LEU A 1 387 ? -50.040 29.328 27.085 1.00 96.88 387 LEU A N 1
ATOM 3166 C CA . LEU A 1 387 ? -48.804 28.802 27.662 1.00 96.88 387 LEU A CA 1
ATOM 3167 C C . LEU A 1 387 ? -48.159 27.748 26.746 1.00 96.88 387 LEU A C 1
ATOM 3169 O O . LEU A 1 387 ? -46.941 27.684 26.647 1.00 96.88 387 LEU A O 1
ATOM 3173 N N . ALA A 1 388 ? -48.951 26.933 26.041 1.00 97.50 388 ALA A N 1
ATOM 3174 C CA . ALA A 1 388 ? -48.431 25.954 25.082 1.00 97.50 388 ALA A CA 1
ATOM 3175 C C . ALA A 1 388 ? -47.729 26.648 23.910 1.00 97.50 388 ALA A C 1
ATOM 3177 O O . ALA A 1 388 ? -46.648 26.229 23.498 1.00 97.50 388 ALA A O 1
ATOM 3178 N N . LYS A 1 389 ? -48.326 27.739 23.421 1.00 97.50 389 LYS A N 1
ATOM 3179 C CA . LYS A 1 389 ? -47.769 28.581 22.363 1.00 97.50 389 LYS A CA 1
ATOM 3180 C C . LYS A 1 389 ? -46.469 29.249 22.805 1.00 97.50 389 LYS A C 1
ATOM 3182 O O . LYS A 1 389 ? -45.471 29.132 22.106 1.00 97.50 389 LYS A O 1
ATOM 3187 N N . GLU A 1 390 ? -46.458 29.865 23.987 1.00 97.44 390 GLU A N 1
ATOM 3188 C CA . GLU A 1 390 ? -45.260 30.481 24.573 1.00 97.44 390 GLU A CA 1
ATOM 3189 C C . GLU A 1 390 ? -44.106 29.472 24.688 1.00 97.44 390 GLU A C 1
ATOM 3191 O O . GLU A 1 390 ? -42.998 29.745 24.235 1.00 97.44 390 GLU A O 1
ATOM 3196 N N . ARG A 1 391 ? -44.378 28.256 25.181 1.00 96.50 391 ARG A N 1
ATOM 3197 C CA . ARG A 1 391 ? -43.369 27.188 25.291 1.00 96.50 391 ARG A CA 1
ATOM 3198 C C . ARG A 1 391 ? -42.825 26.708 23.945 1.00 96.50 391 ARG A C 1
ATOM 3200 O O . ARG A 1 391 ? -41.658 26.338 23.866 1.00 96.50 391 ARG A O 1
ATOM 3207 N N . LEU A 1 392 ? -43.641 26.685 22.892 1.00 96.25 392 LEU A N 1
ATOM 3208 C CA . LEU A 1 392 ? -43.170 26.352 21.542 1.00 96.25 392 LEU A CA 1
ATOM 3209 C C . LEU A 1 392 ? -42.302 27.476 20.960 1.00 96.25 392 LEU A C 1
ATOM 3211 O O . LEU A 1 392 ? -41.294 27.191 20.319 1.00 96.25 392 LEU A O 1
ATOM 3215 N N . ILE A 1 393 ? -42.633 28.738 21.239 1.00 96.94 393 ILE A N 1
ATOM 3216 C CA . ILE A 1 393 ? -41.810 29.890 2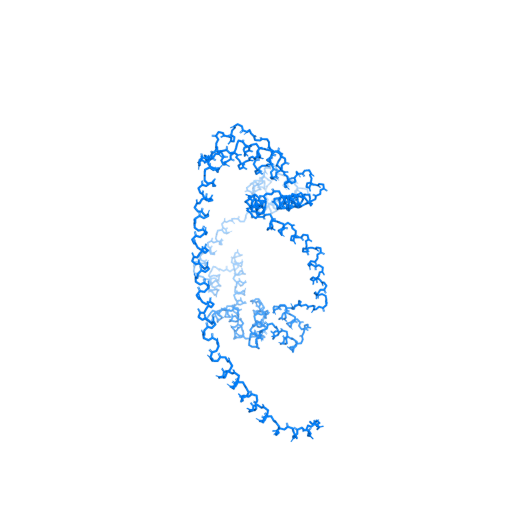0.844 1.00 96.94 393 ILE A CA 1
ATOM 3217 C C . ILE A 1 393 ? -40.463 29.874 21.583 1.00 96.94 393 ILE A C 1
ATOM 3219 O O . ILE A 1 393 ? -39.426 30.076 20.956 1.00 96.94 393 ILE A O 1
ATOM 3223 N N . GLU A 1 394 ? -40.442 29.541 22.881 1.00 95.19 394 GLU A N 1
ATOM 3224 C CA . GLU A 1 394 ? -39.200 29.340 23.653 1.00 95.19 394 GLU A CA 1
ATOM 3225 C C . GLU A 1 394 ? -38.292 28.252 23.042 1.00 95.19 394 GLU A C 1
ATOM 3227 O O . GLU A 1 394 ? -37.069 28.334 23.157 1.00 95.19 394 GLU A O 1
ATOM 3232 N N . LEU A 1 395 ? -38.876 27.257 22.363 1.00 94.31 395 LEU A N 1
ATOM 3233 C CA . LEU A 1 395 ? -38.164 26.198 21.635 1.00 94.31 395 LEU A CA 1
ATOM 3234 C C . LEU A 1 395 ? -37.733 26.599 20.211 1.00 94.31 395 LEU A C 1
ATOM 3236 O O . LEU A 1 395 ? -37.152 25.777 19.501 1.00 94.31 395 LEU A O 1
ATOM 3240 N N . GLY A 1 396 ? -38.004 27.837 19.789 1.00 95.94 396 GLY A N 1
ATOM 3241 C CA . GLY A 1 396 ? -37.584 28.390 18.499 1.00 95.94 396 GLY A CA 1
ATOM 3242 C C . GLY A 1 396 ? -38.611 28.293 17.367 1.00 95.94 396 GLY A C 1
ATOM 3243 O O . GLY A 1 396 ? -38.247 28.526 16.216 1.00 95.94 396 GLY A O 1
ATOM 3244 N N . PHE A 1 397 ? -39.875 27.958 17.649 1.00 97.12 397 PHE A N 1
ATOM 3245 C CA . PHE A 1 397 ? -40.941 28.028 16.642 1.00 97.12 397 PHE A CA 1
ATOM 3246 C C . PHE A 1 397 ? -41.351 29.482 16.386 1.00 97.12 397 PHE A C 1
ATOM 3248 O O . PHE A 1 397 ? -41.367 30.304 17.305 1.00 97.12 397 PHE A O 1
ATOM 3255 N N . THR A 1 398 ? -41.730 29.800 15.145 1.00 97.50 398 THR A N 1
ATOM 3256 C CA . THR A 1 398 ? -42.389 31.080 14.858 1.00 97.50 398 THR A CA 1
ATOM 3257 C C . THR A 1 398 ? -43.774 31.111 15.507 1.00 97.50 398 THR A C 1
ATOM 3259 O O . THR A 1 398 ? -44.353 30.068 15.816 1.00 97.50 398 THR A O 1
ATOM 3262 N N . GLU A 1 399 ? -44.322 32.306 15.729 1.00 97.88 399 GLU A N 1
ATOM 3263 C CA . GLU A 1 399 ? -45.644 32.444 16.345 1.00 97.88 399 GLU A CA 1
ATOM 3264 C C . GLU A 1 399 ? -46.740 31.727 15.533 1.00 97.88 399 GLU A C 1
ATOM 3266 O O . GLU A 1 399 ? -47.604 31.056 16.104 1.00 97.88 399 GLU A O 1
ATOM 3271 N N . GLU A 1 400 ? -46.664 31.834 14.205 1.00 97.62 400 GLU A N 1
ATOM 3272 C CA . GLU A 1 400 ? -47.570 31.195 13.248 1.00 97.62 400 GLU A CA 1
ATOM 3273 C C . GLU A 1 400 ? -47.417 29.669 13.262 1.00 97.62 400 GLU A C 1
ATOM 3275 O O . GLU A 1 400 ? -48.419 28.956 13.344 1.00 97.62 400 GLU A O 1
ATOM 3280 N N . ASP A 1 401 ? -46.180 29.157 13.263 1.00 97.81 401 ASP A N 1
ATOM 3281 C CA . ASP A 1 401 ? -45.915 27.716 13.329 1.00 97.81 401 ASP A CA 1
ATOM 3282 C C . ASP A 1 401 ? -46.364 27.119 14.665 1.00 97.81 401 ASP A C 1
ATOM 3284 O O . ASP A 1 401 ? -46.917 26.021 14.690 1.00 97.81 401 ASP A O 1
ATOM 3288 N N . ALA A 1 402 ? -46.160 27.830 15.779 1.00 97.81 402 ALA A N 1
ATOM 3289 C CA . ALA A 1 402 ? -46.618 27.399 17.096 1.00 97.81 402 ALA A CA 1
ATOM 3290 C C . ALA A 1 402 ? -48.154 27.308 17.152 1.00 97.81 402 ALA A C 1
ATOM 3292 O O . ALA A 1 402 ? -48.699 26.315 17.639 1.00 97.81 402 ALA A O 1
ATOM 3293 N N . GLU A 1 403 ? -48.860 28.305 16.608 1.00 97.38 403 GLU A N 1
ATOM 3294 C CA . GLU A 1 403 ? -50.326 28.314 16.510 1.00 97.38 403 GLU A CA 1
ATOM 3295 C C . GLU A 1 403 ? -50.837 27.183 15.605 1.00 97.38 403 GLU A C 1
ATOM 3297 O O . GLU A 1 403 ? -51.754 26.437 15.970 1.00 97.38 403 GLU A O 1
ATOM 3302 N N . LEU A 1 404 ? -50.204 27.005 14.443 1.00 96.94 404 LEU A N 1
ATOM 3303 C CA . LEU A 1 404 ? -50.526 25.939 13.504 1.00 96.94 404 LEU A CA 1
ATOM 3304 C C . LEU A 1 404 ? -50.318 24.566 14.152 1.00 96.94 404 LEU A C 1
ATOM 3306 O O . LEU A 1 404 ? -51.209 23.719 14.093 1.00 96.94 404 LEU A O 1
ATOM 3310 N N . TYR A 1 405 ? -49.191 24.358 14.834 1.00 96.94 405 TYR A N 1
ATOM 3311 C CA . TYR A 1 405 ? -48.859 23.100 15.501 1.00 96.94 405 TYR A CA 1
ATOM 3312 C C . TYR A 1 405 ? -49.882 22.721 16.581 1.00 96.94 405 TYR A C 1
ATOM 3314 O O . TYR A 1 405 ? -50.259 21.552 16.694 1.00 96.94 405 TYR A O 1
ATOM 3322 N N . ILE A 1 406 ? -50.370 23.706 17.341 1.00 96.88 406 ILE A N 1
ATOM 3323 C CA . ILE A 1 406 ? -51.415 23.526 18.356 1.00 96.88 406 ILE A CA 1
ATOM 3324 C C . ILE A 1 406 ? -52.767 23.210 17.700 1.00 96.88 406 ILE A C 1
ATOM 3326 O O . ILE A 1 406 ? -53.412 22.229 18.073 1.00 96.88 406 ILE A O 1
ATOM 3330 N N . SER A 1 407 ? -53.172 23.979 16.683 1.00 95.50 407 SER A N 1
ATOM 3331 C CA . SER A 1 407 ? -54.459 23.789 15.990 1.00 95.50 407 SER A CA 1
ATOM 3332 C C . SER A 1 407 ? -54.568 22.432 15.282 1.00 95.50 407 SER A C 1
ATOM 3334 O O . SER A 1 407 ? -55.639 21.824 15.242 1.00 95.50 407 SER A O 1
ATOM 3336 N N . LEU A 1 408 ? -53.446 21.889 14.793 1.00 95.31 408 LEU A N 1
ATOM 3337 C CA . LEU A 1 408 ? -53.379 20.548 14.207 1.00 95.31 408 LEU A CA 1
ATOM 3338 C C . LEU A 1 408 ? -53.720 19.430 15.205 1.00 95.31 408 LEU A C 1
ATOM 3340 O O . LEU A 1 408 ? -54.015 18.317 14.774 1.00 95.31 408 LEU A O 1
ATOM 3344 N N . LYS A 1 409 ? -53.663 19.689 16.518 1.00 92.81 409 LYS A N 1
ATOM 3345 C CA . LYS A 1 409 ? -53.983 18.711 17.572 1.00 92.81 409 LYS A CA 1
ATOM 3346 C C . LYS A 1 409 ? -55.366 18.894 18.202 1.00 92.81 409 LYS A C 1
ATOM 3348 O O . LYS A 1 409 ? -55.767 18.013 18.966 1.00 92.81 409 LYS A O 1
ATOM 3353 N N . GLU A 1 410 ? -56.067 19.990 17.891 1.00 87.19 410 GLU A N 1
ATOM 3354 C CA . GLU A 1 410 ? -57.466 20.231 18.291 1.00 87.19 410 GLU A CA 1
ATOM 3355 C C . GLU A 1 410 ? -58.464 19.401 17.469 1.00 87.19 410 GLU A C 1
ATOM 3357 O O . GLU A 1 410 ? -59.572 19.142 17.936 1.00 87.19 410 GLU A O 1
ATOM 3362 N N . LYS A 1 411 ? -58.063 18.973 16.267 1.00 73.19 411 LYS A N 1
ATOM 3363 C CA . LYS A 1 411 ? -58.789 17.987 15.456 1.00 73.19 411 LYS A CA 1
ATOM 3364 C C . LYS A 1 411 ? -58.493 16.569 15.943 1.00 73.19 411 LYS A C 1
ATOM 3366 O O . LYS A 1 411 ? -59.442 15.758 15.929 1.00 73.19 411 LYS A O 1
#

pLDDT: mean 81.36, std 15.96, range [38.44, 98.31]